Protein AF-A0A9P9YT82-F1 (afdb_monomer)

Organism: NCBI:txid103775

Foldseek 3Di:
DVVVVVVVLVVLLVVLLVVLLVLLVVLLVDDAAQVVPDDQGGPLLLLLQLLQCLQPHDLLPLQDDDPQAHCVRNRDPAFQLQSVVSPVLSVVVCVVPVLSRPGPRNRVPDDPVNSVSLLVSLSVLCVPFQLVLQLLLLVLVCVLVVPPCSSVSSNCVSNPVVVSCVCSNHNDNLSNLVRLQSNLNSCVSVVNLLSNLVSLLSSCNGGVVSVVCVVVNVVSSVVVLVPPPDPCSVPVVCVSCCSSVVVVCVRVVSNVVPPDDDPDDDDPQADQEAEPEQVQDQEDDLVPLQPRQNHAYYHHEQYAHLADHPNQLNNLNYAEYAHENYQHQELDDPCSDPQNQNHAYYAHANNARHAYQDACSQQSPQAHAEYHHEHAANHAYYDLRSFADPDDDDDDPRGHQYQEYEDEQYAYAEDDPSNDPPLVNHLYYAQANYQYELDPRHCCVLQPNLVSNCVNPVVRSPRRAHNDDPVRHRPRSPVVNCVVPDDDDPDPPVVVVVVVCVVVVVVVVVVVVVCVVVPVVDPDDDDDDDDDDDDDDDDDDDDDPDD

Secondary structure (DSSP, 8-state):
-HHHHHHHHHHHHHHHHHHHHHHHHHHHTS--TTTT-TTT--HHHHHHHHHHHHHHS-GGGTTS--SS--TTTT---S-HHHHHHHHHHHHHHHHH-GGGG-TTT-TT---HHHHHHHHHHHHHHIIIIIHHHHHHHHHHHHHHH----HHHHHHHHHT-HHHHIIIIIII--HHHHHHHHHHHHHHHHTT-HHHHHHHHHHHHHH-GGGGGGHHHHHHHHHHHHHH--STTHHHHHHHHHHHHHHHHHHHHHHHHTTS---------PPPSEEE-TTS--S---TTTTTS-TT--EEE-TTS--SS--GGGGG-TT--EEE-TT----EE-STTSS---TT--EEE--S-TT--EE-TTTTTT-TT--EEE-TT-TT--EE-TTTT-----S--S-SS----EEE-TTS------GGG-S-GGG-SEEE--SS-EE-SGGGHHIIIIIHHHHHHH-HHHHTT-BEEESGGGTT-BHHHHHHTTT------SHHHHHHHHHHHHHHHHHHHHHHHHHTT-S----------------PPPP---S--

Mean predicted aligned error: 19.34 Å

Sequence (547 aa):
MKNVDKIKMKSEILATAFLGLAVRSIISLYSYSGFDSPPMHGDYEAQRHWQEITVNLGVGEWYTNSSSNDLMYWGLDYPPLTAYHSYFLGRIGKAIDPRFVELHESRGFQSEEHKRFMRATVVAADVLIYLPAILFLVFSIDKTFQSNDCLFLFTLIATYPGQILIDNGHFQYNNISLGLAAVAVGAILRKRLYTASFFFTLALNYKQMELYHSLPFFAYLLGECVSQKSSFVNMNLTKSAIAAVTILCIVVGQVTCQSKDETTTTKPESPKILDISYMEIDDLPETVLHGPRDLETLIAAGNLFKQLPKALKYATNLTSLVLNENPIESLVGDNIFPPLTKLNHLSMTFMAMLYKIGPGALSELQSLKELILSDNKFLNEIDEEALSKNVTGGQYLDYPPLEKVYLNNCNITTLPKPLLVRWDKLKALDLRFNPWSCDTSNDYLINVLIGQVNKTTEVLAKNVQCASPDTLKGVEILRVADEHLVESSSGSLVWVGLLVVLLIAVPTLLGAYVMKRRGCFGVFRRHDSVADRALYNRTSFNEDFHI

Solvent-accessible surface area (backbone atoms only — not comparable to full-atom values): 29408 Å² total; per-residue (Å²): 107,76,66,58,56,53,50,52,52,51,54,51,51,51,49,45,51,51,51,29,51,49,54,38,55,59,44,39,73,52,76,47,35,38,66,96,38,81,91,73,42,26,50,46,46,35,57,39,46,38,10,18,46,43,59,75,46,57,73,71,43,53,76,39,75,49,101,88,33,53,54,88,69,54,40,62,85,56,36,58,54,37,49,53,48,26,22,54,51,26,52,52,40,41,72,76,42,50,63,64,39,33,81,95,68,24,75,84,67,81,50,74,65,56,51,51,52,58,44,49,54,47,53,45,42,39,64,73,38,18,55,56,17,46,50,50,22,34,51,29,48,26,70,67,69,70,63,84,44,36,66,60,54,40,43,55,63,60,58,35,62,70,62,41,44,44,29,37,26,40,42,44,74,57,50,53,26,53,14,29,36,32,40,12,53,22,24,49,61,68,73,34,58,66,59,15,53,53,29,36,52,50,12,34,32,32,34,60,76,48,54,80,53,43,62,65,53,49,53,53,55,50,50,58,58,68,66,54,86,54,101,55,56,74,62,56,54,48,51,52,50,46,50,54,48,52,48,49,45,58,58,49,39,66,54,66,71,67,90,76,85,78,95,65,100,62,78,85,76,50,52,41,62,48,78,59,51,64,65,72,44,55,74,53,63,59,68,68,34,60,69,35,70,56,24,30,33,42,36,42,27,45,25,47,27,52,58,78,52,72,18,58,63,54,35,57,53,24,29,34,42,34,42,23,41,16,52,28,40,59,43,69,57,85,70,64,45,50,73,28,57,49,22,30,36,42,35,44,27,44,16,81,45,24,29,40,38,26,57,36,28,49,32,41,33,52,40,24,25,34,43,36,42,28,48,12,63,53,27,42,46,70,37,47,40,19,37,28,64,99,70,96,77,82,97,64,79,72,48,40,66,42,31,32,42,34,47,24,36,21,42,34,35,69,67,59,69,70,43,48,91,55,67,90,56,45,59,42,56,35,56,28,60,26,50,24,42,66,49,81,89,20,44,59,45,41,75,47,46,41,61,50,33,37,71,64,35,50,76,43,33,52,74,24,32,18,50,26,50,80,91,42,47,72,38,40,38,58,56,62,43,46,61,80,73,61,85,87,83,96,70,65,67,67,58,54,56,54,52,55,52,53,68,50,50,52,57,52,52,51,49,53,51,51,48,64,74,65,56,77,90,70,88,86,83,90,87,85,83,85,82,86,74,91,77,85,83,82,84,81,91,80,79,81,88,80,135

InterPro domains:
  IPR004856 Glycosyl transferase, ALG6/ALG8 [PF03155] (23-252)
  IPR004856 Glycosyl transferase, ALG6/ALG8 [PTHR12413] (11-250)
  IPR032675 Leucine-rich repeat domain superfamily [G3DSA:3.80.10.10] (231-496)

Radius of gyration: 35.21 Å; Cα contacts (8 Å, |Δi|>4): 853; chains: 1; bounding box: 84×122×79 Å

pLDDT: mean 83.3, std 19.03, range [29.34, 98.56]

Nearest PDB structures (foldseek):
  6sni-assembly1_X  TM=8.678E-01  e=3.407E-14  Saccharomyces cerevisiae
  8glv-assembly1_Eb  TM=6.465E-01  e=1.765E-04  Chlamydomonas reinhardtii
  2z80-assembly2_B  TM=4.232E-01  e=1.457E-04  Homo sapiens
  8e06-assembly1_A  TM=3.639E-01  e=6.767E-04  Homo sapiens

Structure (mmCIF, N/CA/C/O backbone):
data_AF-A0A9P9YT82-F1
#
_entry.id   AF-A0A9P9YT82-F1
#
loop_
_atom_site.group_PDB
_atom_site.id
_atom_site.type_symbol
_atom_site.label_atom_id
_atom_site.label_alt_id
_atom_site.label_comp_id
_atom_site.label_asym_id
_atom_site.label_entity_id
_atom_site.label_seq_id
_atom_site.pdbx_PDB_ins_code
_atom_site.Cartn_x
_atom_site.Cartn_y
_atom_site.Cartn_z
_atom_site.occupancy
_atom_site.B_iso_or_equiv
_atom_site.auth_seq_id
_atom_site.auth_comp_id
_atom_site.auth_asym_id
_atom_site.auth_atom_id
_atom_site.pdbx_PDB_model_num
ATOM 1 N N . MET A 1 1 ? -45.179 28.193 23.777 1.00 49.56 1 MET A N 1
ATOM 2 C CA . MET A 1 1 ? -43.734 28.424 23.541 1.00 49.56 1 MET A CA 1
ATOM 3 C C . MET A 1 1 ? -42.945 27.119 23.408 1.00 49.56 1 MET A C 1
ATOM 5 O O . MET A 1 1 ? -42.582 26.820 22.286 1.00 49.56 1 MET A O 1
ATOM 9 N N . LYS A 1 2 ? -42.837 26.245 24.429 1.00 55.00 2 LYS A N 1
ATOM 10 C CA . LYS A 1 2 ? -42.021 24.997 24.375 1.00 55.00 2 LYS A CA 1
ATOM 11 C C . LYS A 1 2 ? -42.194 24.066 23.151 1.00 55.00 2 LYS A C 1
ATOM 13 O O . LYS A 1 2 ? -41.233 23.408 22.768 1.00 55.00 2 LYS A O 1
ATOM 18 N N . ASN A 1 3 ? -43.387 23.963 22.552 1.00 52.53 3 ASN A N 1
ATOM 19 C CA . ASN A 1 3 ? -43.591 23.145 21.343 1.00 52.53 3 ASN A CA 1
ATOM 20 C C . ASN A 1 3 ? -43.098 23.830 20.061 1.00 52.53 3 ASN A C 1
ATOM 22 O O . ASN A 1 3 ? -42.593 23.145 19.181 1.00 52.53 3 ASN A O 1
ATOM 26 N N . VAL A 1 4 ? -43.197 25.158 19.972 1.00 55.69 4 VAL A N 1
ATOM 27 C CA . VAL A 1 4 ? -42.719 25.931 18.814 1.00 55.69 4 VAL A CA 1
ATOM 28 C C . VAL A 1 4 ? -41.192 25.907 18.775 1.00 55.69 4 VAL A C 1
ATOM 30 O O . VAL A 1 4 ? -40.618 25.613 17.732 1.00 55.69 4 VAL A O 1
ATOM 33 N N . ASP A 1 5 ? -40.544 26.070 19.931 1.00 62.00 5 ASP A N 1
ATOM 34 C CA . ASP A 1 5 ? -39.081 26.023 20.049 1.00 62.00 5 ASP A CA 1
ATOM 35 C C . ASP A 1 5 ? -38.526 24.626 19.710 1.00 62.00 5 ASP A C 1
ATOM 37 O O . ASP A 1 5 ? -37.534 24.493 18.996 1.00 62.00 5 ASP A O 1
ATOM 41 N N . LYS A 1 6 ? -39.220 23.554 20.130 1.00 60.75 6 LYS A N 1
ATOM 42 C CA . LYS A 1 6 ? -38.868 22.171 19.755 1.00 60.75 6 LYS A CA 1
ATOM 43 C C . LYS A 1 6 ? -39.048 21.882 18.265 1.00 60.75 6 LYS A C 1
ATOM 45 O O . LYS A 1 6 ? -38.273 21.104 17.714 1.00 60.75 6 LYS A O 1
ATOM 50 N N . ILE A 1 7 ? -40.082 22.435 17.629 1.00 62.34 7 ILE A N 1
ATOM 51 C CA . ILE A 1 7 ? -40.312 22.268 16.186 1.00 62.34 7 ILE A CA 1
ATOM 52 C C . ILE A 1 7 ? -39.233 23.023 15.401 1.00 62.34 7 ILE A C 1
ATOM 54 O O . ILE A 1 7 ? -38.644 22.445 14.491 1.00 62.34 7 ILE A O 1
ATOM 58 N N . LYS A 1 8 ? -38.909 24.253 15.815 1.00 64.75 8 LYS A N 1
ATOM 59 C CA . LYS A 1 8 ? -37.873 25.088 15.195 1.00 64.75 8 LYS A CA 1
ATOM 60 C C . LYS A 1 8 ? -36.486 24.433 15.248 1.00 64.75 8 LYS A C 1
ATOM 62 O O . LYS A 1 8 ? -35.837 24.295 14.214 1.00 64.75 8 LYS A O 1
ATOM 67 N N . MET A 1 9 ? -36.098 23.900 16.409 1.00 73.62 9 MET A N 1
ATOM 68 C CA . MET A 1 9 ? -34.827 23.183 16.571 1.00 73.62 9 MET A CA 1
ATOM 69 C C . MET A 1 9 ? -34.737 21.934 15.674 1.00 73.62 9 MET A C 1
ATOM 71 O O . MET A 1 9 ? -33.685 21.642 15.113 1.00 73.62 9 MET A O 1
ATOM 75 N N . LYS A 1 10 ? -35.843 21.196 15.480 1.00 80.81 10 LYS A N 1
ATOM 76 C CA . LYS A 1 10 ? -35.873 20.039 14.565 1.00 80.81 10 LYS A CA 1
ATOM 77 C C . LYS A 1 10 ? -35.690 20.446 13.103 1.00 80.81 10 LYS A C 1
ATOM 79 O O . LYS A 1 10 ? -34.967 19.761 12.384 1.00 80.81 10 LYS A O 1
ATOM 84 N N . SER A 1 11 ? -36.327 21.536 12.666 1.00 85.19 11 SER A N 1
ATOM 85 C CA . SER A 1 11 ? -36.144 22.046 11.301 1.00 85.19 11 SER A CA 1
ATOM 86 C C . SER A 1 11 ? -34.724 22.554 11.055 1.00 85.19 11 SER A C 1
ATOM 88 O O . SER A 1 11 ? -34.188 22.320 9.978 1.00 85.19 11 SER A O 1
ATOM 90 N N . GLU A 1 12 ? -34.094 23.186 12.048 1.00 89.88 12 GLU A N 1
ATOM 91 C CA . GLU A 1 12 ? -32.714 23.679 11.943 1.00 89.88 12 GLU A CA 1
ATOM 92 C C . GLU A 1 12 ? -31.706 22.524 11.852 1.00 89.88 12 GLU A C 1
ATOM 94 O O . GLU A 1 12 ? -30.867 22.522 10.957 1.00 89.88 12 GLU A O 1
ATOM 99 N N . ILE A 1 13 ? -31.845 21.486 12.688 1.00 90.31 13 ILE A N 1
ATOM 100 C CA . ILE A 1 13 ? -31.003 20.276 12.611 1.00 90.31 13 ILE A CA 1
ATOM 101 C C . ILE A 1 13 ? -31.133 19.604 11.239 1.00 90.31 13 ILE A C 1
ATOM 103 O O . ILE A 1 13 ? -30.132 19.207 10.640 1.00 90.31 13 ILE A O 1
ATOM 107 N N . LEU A 1 14 ? -32.361 19.486 10.727 1.00 89.94 14 LEU A N 1
ATOM 108 C CA . LEU A 1 14 ? -32.609 18.880 9.423 1.00 89.94 14 LEU A CA 1
ATOM 109 C C . LEU A 1 14 ? -32.003 19.720 8.287 1.00 89.94 14 LEU A C 1
ATOM 111 O O . LEU A 1 14 ? -31.374 19.164 7.389 1.00 89.94 14 LEU A O 1
ATOM 115 N N . ALA A 1 15 ? -32.138 21.047 8.347 1.00 90.56 15 ALA A N 1
ATOM 116 C CA . ALA A 1 15 ? -31.528 21.957 7.381 1.00 90.56 15 ALA A CA 1
ATOM 117 C C . ALA A 1 15 ? -29.994 21.854 7.388 1.00 90.56 15 ALA A C 1
ATOM 119 O O . ALA A 1 15 ? -29.387 21.750 6.322 1.00 90.56 15 ALA A O 1
ATOM 120 N N . THR A 1 16 ? -29.369 21.799 8.569 1.00 90.56 16 THR A N 1
ATOM 121 C CA . THR A 1 16 ? -27.922 21.583 8.711 1.00 90.56 16 THR A CA 1
ATOM 122 C C . THR A 1 16 ? -27.487 20.245 8.115 1.00 90.56 16 THR A C 1
ATOM 124 O O . THR A 1 16 ? -26.494 20.193 7.388 1.00 90.56 16 THR A O 1
ATOM 127 N N . ALA A 1 17 ? -28.231 19.164 8.374 1.00 91.00 17 ALA A N 1
ATOM 128 C CA . ALA A 1 17 ? -27.929 17.856 7.798 1.00 91.00 17 ALA A CA 1
ATOM 129 C C . ALA A 1 17 ? -27.990 17.898 6.262 1.00 91.00 17 ALA A C 1
ATOM 131 O O . ALA A 1 17 ? -27.060 17.439 5.601 1.00 91.00 17 ALA A O 1
ATOM 132 N N . PHE A 1 18 ? -29.027 18.515 5.685 1.00 91.12 18 PHE A N 1
ATOM 133 C CA . PHE A 1 18 ? -29.138 18.674 4.233 1.00 91.12 18 PHE A CA 1
ATOM 134 C C . PHE A 1 18 ? -28.034 19.546 3.638 1.00 91.12 18 PHE A C 1
ATOM 136 O O . PHE A 1 18 ? -27.516 19.207 2.577 1.00 91.12 18 PHE A O 1
ATOM 143 N N . LEU A 1 19 ? -27.630 20.623 4.314 1.00 89.12 19 LEU A N 1
ATOM 144 C CA . LEU A 1 19 ? -26.499 21.442 3.880 1.00 89.12 19 LEU A CA 1
ATOM 145 C C . LEU A 1 19 ? -25.203 20.619 3.857 1.00 89.12 19 LEU A C 1
ATOM 147 O O . LEU A 1 19 ? -24.495 20.611 2.851 1.00 89.12 19 LEU A O 1
ATOM 151 N N . GLY A 1 20 ? -24.919 19.880 4.933 1.00 89.75 20 GLY A N 1
ATOM 152 C CA . GLY A 1 20 ? -23.754 18.999 5.008 1.00 89.75 20 GLY A CA 1
ATOM 153 C C . GLY A 1 20 ? -23.755 17.919 3.920 1.00 89.75 20 GLY A C 1
ATOM 154 O O . GLY A 1 20 ? -22.702 17.628 3.348 1.00 89.75 20 GLY A O 1
ATOM 155 N N . LEU A 1 21 ? -24.922 17.352 3.600 1.00 92.50 21 LEU A N 1
ATOM 156 C CA . LEU A 1 21 ? -25.083 16.365 2.526 1.00 92.50 21 LEU A CA 1
ATOM 157 C C . LEU A 1 21 ? -24.943 16.978 1.132 1.00 92.50 21 LEU A C 1
ATOM 159 O O . LEU A 1 21 ? -24.330 16.363 0.259 1.00 92.50 21 LEU A O 1
ATOM 163 N N . ALA A 1 22 ? -25.459 18.188 0.918 1.00 92.06 22 ALA A N 1
ATOM 164 C CA . ALA A 1 22 ? -25.311 18.898 -0.346 1.00 92.06 22 ALA A CA 1
ATOM 165 C C . ALA A 1 22 ? -23.831 19.170 -0.646 1.00 92.06 22 ALA A C 1
ATOM 167 O O . ALA A 1 22 ? -23.365 18.863 -1.740 1.00 92.06 22 ALA A O 1
ATOM 168 N N . VAL A 1 23 ? -23.069 19.656 0.340 1.00 93.00 23 VAL A N 1
ATOM 169 C CA . VAL A 1 23 ? -21.627 19.921 0.184 1.00 93.00 23 VAL A CA 1
ATOM 170 C C . VAL A 1 23 ? -20.853 18.638 -0.149 1.00 93.00 23 VAL A C 1
ATOM 172 O O . VAL A 1 23 ? -20.065 18.628 -1.094 1.00 93.00 23 VAL A O 1
ATOM 175 N N . ARG A 1 24 ? -21.123 17.535 0.561 1.00 95.19 24 ARG A N 1
ATOM 176 C CA . ARG A 1 24 ? -20.545 16.205 0.277 1.00 95.19 24 ARG A CA 1
ATOM 177 C C . ARG A 1 24 ? -20.852 15.715 -1.135 1.00 95.19 24 ARG A C 1
ATOM 179 O O . ARG A 1 24 ? -19.957 15.259 -1.847 1.00 95.19 24 ARG A O 1
ATOM 186 N N . SER A 1 25 ? -22.110 15.854 -1.546 1.00 93.12 25 SER A N 1
ATOM 187 C CA . SER A 1 25 ? -22.582 15.427 -2.864 1.00 93.12 25 SER A CA 1
ATOM 188 C C . SER A 1 25 ? -21.934 16.245 -3.981 1.00 93.12 25 SER A C 1
ATOM 190 O O . SER A 1 25 ? -21.521 15.671 -4.981 1.00 93.12 25 SER A O 1
ATOM 192 N N . ILE A 1 26 ? -21.782 17.564 -3.799 1.00 93.88 26 ILE A N 1
ATOM 193 C CA . ILE A 1 26 ? -21.105 18.447 -4.762 1.00 93.88 26 ILE A CA 1
ATOM 194 C C . ILE A 1 26 ? -19.631 18.060 -4.907 1.00 93.88 26 ILE A C 1
ATOM 196 O O . ILE A 1 26 ? -19.149 17.912 -6.027 1.00 93.88 26 ILE A O 1
ATOM 200 N N . ILE A 1 27 ? -18.919 17.857 -3.794 1.00 94.31 27 ILE A N 1
ATOM 201 C CA . ILE A 1 27 ? -17.498 17.471 -3.813 1.00 94.31 27 ILE A CA 1
ATOM 202 C C . ILE A 1 27 ? -17.308 16.108 -4.494 1.00 94.31 27 ILE A C 1
ATOM 204 O O . ILE A 1 27 ? -16.382 15.941 -5.287 1.00 94.31 27 ILE A O 1
ATOM 208 N N . SER A 1 28 ? -18.241 15.177 -4.285 1.00 92.12 28 SER A N 1
ATOM 209 C CA . SER A 1 28 ? -18.224 13.844 -4.900 1.00 92.12 28 SER A CA 1
ATOM 210 C C . SER A 1 28 ? -18.288 13.850 -6.435 1.00 92.12 28 SER A C 1
ATOM 212 O O . SER A 1 28 ? -17.897 12.863 -7.066 1.00 92.12 28 SER A O 1
ATOM 214 N N . LEU A 1 29 ? -18.743 14.944 -7.060 1.00 90.25 29 LEU A N 1
ATOM 215 C CA . LEU A 1 29 ? -18.786 15.077 -8.523 1.00 90.25 29 LEU A CA 1
ATOM 216 C C . LEU A 1 29 ? -17.385 15.211 -9.143 1.00 90.25 29 LEU A C 1
ATOM 218 O O . LEU A 1 29 ? -17.180 14.837 -10.302 1.00 90.25 29 LEU A O 1
ATOM 222 N N . TYR A 1 30 ? -16.408 15.702 -8.381 1.00 92.19 30 TYR A N 1
ATOM 223 C CA . TYR A 1 30 ? -15.051 15.958 -8.860 1.00 92.19 30 TYR A CA 1
ATOM 224 C C . TYR A 1 30 ? -14.181 14.688 -8.879 1.00 92.19 30 TYR A C 1
ATOM 226 O O . TYR A 1 30 ? -14.636 13.578 -8.571 1.00 92.19 30 TYR A O 1
ATOM 234 N N . SER A 1 31 ? -12.933 14.850 -9.328 1.00 92.19 31 SER A N 1
ATOM 235 C CA . SER A 1 31 ? -11.935 13.776 -9.401 1.00 92.19 31 SER A CA 1
ATOM 236 C C . SER A 1 31 ? -11.635 13.158 -8.023 1.00 92.19 31 SER A C 1
ATOM 238 O O . SER A 1 31 ? -11.993 13.719 -6.986 1.00 92.19 31 SER A O 1
ATOM 240 N N . TYR A 1 32 ? -11.007 11.986 -8.021 1.00 93.19 32 TYR A N 1
ATOM 241 C CA . TYR A 1 32 ? -10.635 11.204 -6.838 1.00 93.19 32 TYR A CA 1
ATOM 242 C C . TYR A 1 32 ? -9.141 10.860 -6.849 1.00 93.19 32 TYR A C 1
ATOM 244 O O . TYR A 1 32 ? -8.442 11.103 -7.836 1.00 93.19 32 TYR A O 1
ATOM 252 N N . SER A 1 33 ? -8.649 10.298 -5.743 1.00 93.50 33 SER A N 1
ATOM 253 C CA . SER A 1 33 ? -7.253 9.878 -5.612 1.00 93.50 33 SER A CA 1
ATOM 254 C C . SER A 1 33 ? -6.882 8.813 -6.649 1.00 93.50 33 SER A C 1
ATOM 256 O O . SER A 1 33 ? -7.502 7.751 -6.703 1.00 93.50 33 SER A O 1
ATOM 258 N N . GLY A 1 34 ? -5.880 9.111 -7.484 1.00 90.44 34 GLY A N 1
ATOM 259 C CA . GLY A 1 34 ? -5.354 8.196 -8.502 1.00 90.44 34 GLY A CA 1
ATOM 260 C C . GLY A 1 34 ? -6.190 8.046 -9.779 1.00 90.44 34 GLY A C 1
ATOM 261 O O . GLY A 1 34 ? -6.006 7.069 -10.511 1.00 90.44 34 GLY A O 1
ATOM 262 N N . PHE A 1 35 ? -7.093 8.994 -10.063 1.00 92.06 35 PHE A N 1
ATOM 263 C CA . PHE A 1 35 ? -7.794 9.058 -11.351 1.00 92.06 35 PHE A CA 1
ATOM 264 C C . PHE A 1 35 ? -6.791 9.070 -12.514 1.00 92.06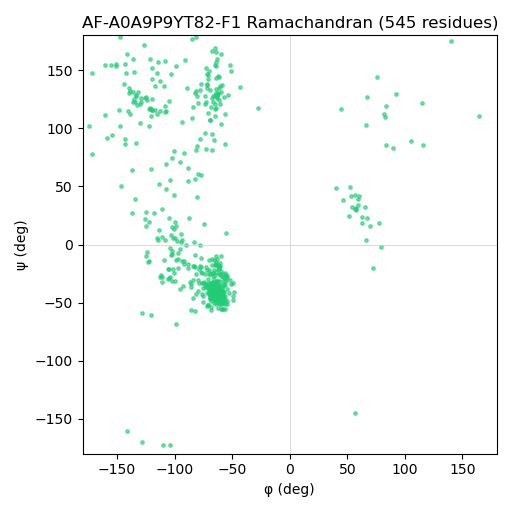 35 PHE A C 1
ATOM 266 O O . PHE A 1 35 ? -5.843 9.856 -12.498 1.00 92.06 35 PHE A O 1
ATOM 273 N N . ASP A 1 36 ? -6.993 8.180 -13.488 1.00 90.62 36 ASP A N 1
ATOM 274 C CA . ASP A 1 36 ? -6.140 8.026 -14.676 1.00 90.62 36 ASP A CA 1
ATOM 275 C C . ASP A 1 36 ? -4.622 7.992 -14.388 1.00 90.62 36 ASP A C 1
ATOM 277 O O . ASP A 1 36 ? -3.807 8.576 -15.096 1.00 90.62 36 ASP A O 1
ATOM 281 N N . SER A 1 37 ? -4.240 7.336 -13.285 1.00 87.94 37 SER A N 1
ATOM 282 C CA . SER A 1 37 ? -2.854 7.272 -12.795 1.00 87.94 37 SER A CA 1
ATOM 283 C C . SER A 1 37 ? -2.326 5.826 -12.707 1.00 87.94 37 SER A C 1
ATOM 285 O O . SER A 1 37 ? -2.065 5.335 -11.605 1.00 87.94 37 SER A O 1
ATOM 287 N N . PRO A 1 38 ? -2.185 5.100 -13.833 1.00 86.50 38 PRO A N 1
ATOM 288 C CA . PRO A 1 38 ? -1.622 3.748 -13.834 1.00 86.50 38 PRO A CA 1
ATOM 289 C C . PRO A 1 38 ? -0.149 3.735 -13.360 1.00 86.50 38 PRO A C 1
ATOM 291 O O . PRO A 1 38 ? 0.531 4.761 -13.430 1.00 86.50 38 PRO A O 1
ATOM 294 N N . PRO A 1 39 ? 0.387 2.582 -12.908 1.00 83.44 39 PRO A N 1
ATOM 295 C CA . PRO A 1 39 ? -0.256 1.262 -12.898 1.00 83.44 39 PRO A CA 1
ATOM 296 C C . PRO A 1 39 ? -1.086 0.969 -11.637 1.00 83.44 39 PRO A C 1
ATOM 298 O O . PRO A 1 39 ? -1.939 0.088 -11.666 1.00 83.44 39 PRO A O 1
ATOM 301 N N . MET A 1 40 ? -0.844 1.687 -10.537 1.00 84.06 40 MET A N 1
ATOM 302 C CA . MET A 1 40 ? -1.449 1.394 -9.230 1.00 84.06 40 MET A CA 1
ATOM 303 C C . MET A 1 40 ? -2.681 2.248 -8.926 1.00 84.06 40 MET A C 1
ATOM 305 O O . MET A 1 40 ? -3.480 1.845 -8.097 1.00 84.06 40 MET A O 1
ATOM 309 N N . HIS A 1 41 ? -2.891 3.395 -9.579 1.00 92.50 41 HIS A N 1
ATOM 310 C CA . HIS A 1 41 ? -3.937 4.350 -9.192 1.00 92.50 41 HIS A CA 1
ATOM 311 C C . HIS A 1 41 ? -3.778 4.802 -7.724 1.00 92.50 41 HIS A C 1
ATOM 313 O O . HIS A 1 41 ? -2.657 5.012 -7.263 1.00 92.50 41 HIS A O 1
ATOM 319 N N . GLY A 1 42 ? -4.877 5.038 -7.006 1.00 93.25 42 GLY A N 1
ATOM 320 C CA . GLY A 1 42 ? -4.884 5.588 -5.647 1.00 93.25 42 GLY A CA 1
ATOM 321 C C . GLY A 1 42 ? -5.955 4.934 -4.782 1.00 93.25 42 GLY A C 1
ATOM 322 O O . GLY A 1 42 ? -6.475 3.876 -5.126 1.00 93.25 42 GLY A O 1
ATOM 323 N N . ASP A 1 43 ? -6.339 5.589 -3.686 1.00 94.69 43 ASP A N 1
ATOM 324 C CA . ASP A 1 43 ? -7.258 5.018 -2.688 1.00 94.69 43 ASP A CA 1
ATOM 325 C C . ASP A 1 43 ? -8.600 4.551 -3.264 1.00 94.69 43 ASP A C 1
ATOM 327 O O . ASP A 1 43 ? -9.179 3.583 -2.775 1.00 94.69 43 ASP A O 1
ATOM 331 N N . TYR A 1 44 ? -9.098 5.209 -4.315 1.00 97.19 44 TYR A N 1
ATOM 332 C CA . TYR A 1 44 ? -10.310 4.772 -5.007 1.00 97.19 44 TYR A CA 1
ATOM 333 C C . TYR A 1 44 ? -10.175 3.336 -5.535 1.00 97.19 44 TYR A C 1
ATOM 335 O O . TYR A 1 44 ? -11.079 2.517 -5.360 1.00 97.19 44 TYR A O 1
ATOM 343 N N . GLU A 1 45 ? -9.030 3.032 -6.149 1.00 97.75 45 GLU A N 1
ATOM 344 C CA . GLU A 1 45 ? -8.726 1.706 -6.680 1.00 97.75 45 GLU A CA 1
ATOM 345 C C . GLU A 1 45 ? -8.483 0.700 -5.560 1.00 97.75 45 GLU A C 1
ATOM 347 O O . GLU A 1 45 ? -8.961 -0.424 -5.664 1.00 97.75 45 GLU A O 1
ATOM 352 N N . ALA A 1 46 ? -7.853 1.110 -4.455 1.00 97.56 46 ALA A N 1
ATOM 353 C CA . ALA A 1 46 ? -7.704 0.252 -3.282 1.00 97.56 46 ALA A CA 1
ATOM 354 C C . ALA A 1 46 ? -9.068 -0.246 -2.773 1.00 97.56 46 ALA A C 1
ATOM 356 O O . ALA A 1 46 ? -9.300 -1.447 -2.646 1.00 97.56 46 ALA A O 1
ATOM 357 N N . GLN A 1 47 ? -10.023 0.671 -2.573 1.00 98.06 47 GLN A N 1
ATOM 358 C CA . GLN A 1 47 ? -11.369 0.316 -2.111 1.00 98.06 47 GLN A CA 1
ATOM 359 C C . GLN A 1 47 ? -12.137 -0.545 -3.125 1.00 98.06 47 GLN A C 1
ATOM 361 O O . GLN A 1 47 ? -12.912 -1.415 -2.720 1.00 98.06 47 GLN A O 1
ATOM 366 N N . ARG A 1 48 ? -11.960 -0.308 -4.433 1.00 98.12 48 ARG A N 1
ATOM 367 C CA . ARG A 1 48 ? -12.549 -1.160 -5.479 1.00 98.12 48 ARG A CA 1
ATOM 368 C C . ARG A 1 48 ? -11.937 -2.559 -5.441 1.00 98.12 48 ARG A C 1
ATOM 370 O O . ARG A 1 48 ? -12.673 -3.544 -5.436 1.00 98.12 48 ARG A O 1
ATOM 377 N N . HIS A 1 49 ? -10.614 -2.655 -5.368 1.00 98.06 49 HIS A N 1
ATOM 378 C CA . HIS A 1 49 ? -9.916 -3.932 -5.333 1.00 98.06 49 HIS A CA 1
ATOM 379 C C . HIS A 1 49 ? -10.313 -4.754 -4.100 1.00 98.06 49 HIS A C 1
ATOM 381 O O . HIS A 1 49 ? -10.567 -5.950 -4.214 1.00 98.06 49 HIS A O 1
ATOM 387 N N . TRP A 1 50 ? -10.518 -4.118 -2.943 1.00 98.44 50 TRP A N 1
ATOM 388 C CA . TRP A 1 50 ? -11.044 -4.807 -1.760 1.00 98.44 50 TRP A CA 1
ATOM 389 C C . TRP A 1 50 ? -12.445 -5.391 -1.982 1.00 98.44 50 TRP A C 1
ATOM 391 O O . TRP A 1 50 ? -12.755 -6.466 -1.468 1.00 98.44 50 TRP A O 1
ATOM 401 N N . GLN A 1 51 ? -13.302 -4.717 -2.752 1.00 98.56 51 GLN A N 1
ATOM 402 C CA . GLN A 1 51 ? -14.613 -5.250 -3.140 1.00 98.56 51 GLN A CA 1
ATOM 403 C C . GLN A 1 51 ? -14.474 -6.436 -4.105 1.00 98.56 51 GLN A C 1
ATOM 405 O O . GLN A 1 51 ? -15.189 -7.422 -3.957 1.00 98.56 51 GLN A O 1
ATOM 410 N N . GLU A 1 52 ? -13.537 -6.377 -5.053 1.00 98.31 52 GLU A N 1
ATOM 411 C CA . GLU A 1 52 ? -13.210 -7.482 -5.964 1.00 98.31 52 GLU A CA 1
ATOM 412 C C . GLU A 1 52 ? -12.758 -8.736 -5.207 1.00 98.31 52 GLU A C 1
ATOM 414 O O . GLU A 1 52 ? -13.370 -9.798 -5.356 1.00 98.31 52 GLU A O 1
ATOM 419 N N . ILE A 1 53 ? -11.730 -8.627 -4.362 1.00 97.81 53 ILE A N 1
ATOM 420 C CA . ILE A 1 53 ? -11.174 -9.793 -3.659 1.00 97.81 53 ILE A CA 1
ATOM 421 C C . ILE A 1 53 ? -12.178 -10.382 -2.666 1.00 97.81 53 ILE A C 1
ATOM 423 O O . ILE A 1 53 ? -12.349 -11.598 -2.614 1.00 97.81 53 ILE A O 1
ATOM 427 N N . THR A 1 54 ? -12.912 -9.543 -1.928 1.00 97.94 54 THR A N 1
ATOM 428 C CA . THR A 1 54 ? -13.852 -10.037 -0.911 1.00 97.94 54 THR A CA 1
ATOM 429 C C . THR A 1 54 ? -15.042 -10.757 -1.534 1.00 97.94 54 THR A C 1
ATOM 431 O O . THR A 1 54 ? -15.545 -11.726 -0.966 1.00 97.94 54 THR A O 1
ATOM 434 N N . VAL A 1 55 ? -15.499 -10.316 -2.710 1.00 97.88 55 VAL A N 1
ATOM 435 C CA . VAL A 1 55 ? -16.631 -10.927 -3.421 1.00 97.88 55 VAL A CA 1
ATOM 436 C C . VAL A 1 55 ? -16.263 -12.243 -4.097 1.00 97.88 55 VAL A C 1
ATOM 438 O O . VAL A 1 55 ? -17.138 -13.107 -4.216 1.00 97.88 55 VAL A O 1
ATOM 441 N N . ASN A 1 56 ? -15.025 -12.388 -4.573 1.00 97.50 56 ASN A N 1
ATOM 442 C CA . ASN A 1 56 ? -14.633 -13.529 -5.402 1.00 97.50 56 ASN A CA 1
ATOM 443 C C . ASN A 1 56 ? -13.787 -14.584 -4.675 1.00 97.50 56 ASN A C 1
ATOM 445 O O . ASN A 1 56 ? -13.766 -15.721 -5.141 1.00 97.50 56 ASN A O 1
ATOM 449 N N . LEU A 1 57 ? -13.127 -14.250 -3.562 1.00 95.75 57 LEU A N 1
ATOM 450 C CA . LEU A 1 57 ? -12.247 -15.168 -2.829 1.00 95.75 57 LEU A CA 1
ATOM 451 C C . LEU A 1 57 ? -12.850 -15.620 -1.493 1.00 95.75 57 LEU A C 1
ATOM 453 O O . LEU A 1 57 ? -13.713 -14.944 -0.917 1.00 95.75 57 LEU A O 1
ATOM 457 N N . GLY A 1 58 ? -12.376 -16.759 -0.979 1.00 92.94 58 GLY A N 1
ATOM 458 C CA . GLY A 1 58 ? -12.756 -17.243 0.348 1.00 92.94 58 GLY A CA 1
ATOM 459 C C . GLY A 1 58 ? -12.266 -16.315 1.466 1.00 92.94 58 GLY A C 1
ATOM 460 O O . GLY A 1 58 ? -11.261 -15.628 1.319 1.00 92.94 58 GLY A O 1
ATOM 461 N N . VAL A 1 59 ? -12.943 -16.316 2.622 1.00 90.94 59 VAL A N 1
ATOM 462 C CA . VAL A 1 59 ? -12.600 -15.436 3.765 1.00 90.94 59 VAL A CA 1
ATOM 463 C C . VAL A 1 59 ? -11.150 -15.631 4.237 1.00 90.94 59 VAL A C 1
ATOM 465 O O . VAL A 1 59 ? -10.492 -14.664 4.613 1.00 90.94 59 VAL A O 1
ATOM 468 N N . GLY A 1 60 ? -10.628 -16.862 4.173 1.00 86.44 60 GLY A N 1
ATOM 469 C CA . GLY A 1 60 ? -9.228 -17.170 4.501 1.00 86.44 60 GLY A CA 1
ATOM 470 C C . GLY A 1 60 ? -8.198 -16.639 3.492 1.00 86.44 60 GLY A C 1
ATOM 471 O O . GLY A 1 60 ? -7.007 -16.592 3.798 1.00 86.44 60 GLY A O 1
ATOM 472 N N . GLU A 1 61 ? -8.642 -16.212 2.309 1.00 90.12 61 GLU A N 1
ATOM 473 C CA . GLU A 1 61 ? -7.788 -15.707 1.229 1.00 90.12 61 GLU A CA 1
ATOM 474 C C . GLU A 1 61 ? -7.720 -14.176 1.172 1.00 90.12 61 GLU A C 1
ATOM 476 O O . GLU A 1 61 ? -6.841 -13.623 0.519 1.00 90.12 61 GLU A O 1
ATOM 481 N N . TRP A 1 62 ? -8.610 -13.464 1.875 1.00 94.56 62 TRP A N 1
ATOM 482 C CA . TRP A 1 62 ? -8.710 -11.997 1.794 1.00 94.56 62 TRP A CA 1
ATOM 483 C C . TRP A 1 62 ? -7.428 -11.265 2.214 1.00 94.56 62 TRP A C 1
ATOM 485 O O . TRP A 1 62 ? -7.131 -10.195 1.688 1.00 94.56 62 TRP A O 1
ATOM 495 N N . TYR A 1 63 ? -6.672 -11.851 3.144 1.00 91.75 63 TYR A N 1
ATOM 496 C CA . TYR A 1 63 ? -5.458 -11.272 3.733 1.00 91.75 63 TYR A CA 1
ATOM 497 C C . TYR A 1 63 ? -4.186 -12.059 3.400 1.00 91.75 63 TYR A C 1
ATOM 499 O O . TYR A 1 63 ? -3.128 -11.780 3.959 1.00 91.75 63 TYR A O 1
ATOM 507 N N . THR A 1 64 ? -4.277 -13.082 2.550 1.00 87.00 64 THR A N 1
ATOM 508 C CA . THR A 1 64 ? -3.140 -13.947 2.224 1.00 87.00 64 THR A CA 1
ATOM 509 C C . THR A 1 64 ? -2.731 -13.758 0.774 1.00 87.00 64 THR A C 1
ATOM 511 O O . THR A 1 64 ? -3.568 -13.588 -0.110 1.00 87.00 64 THR A O 1
ATOM 514 N N . ASN A 1 65 ? -1.419 -13.757 0.537 1.00 88.50 65 ASN A N 1
ATOM 515 C CA . ASN A 1 65 ? -0.880 -13.637 -0.808 1.00 88.50 65 ASN A CA 1
ATOM 516 C C . ASN A 1 65 ? -1.085 -14.955 -1.563 1.00 88.50 65 ASN A C 1
ATOM 518 O O . ASN A 1 65 ? -0.695 -16.018 -1.074 1.00 88.50 65 ASN A O 1
ATOM 522 N N . SER A 1 66 ? -1.672 -14.891 -2.753 1.00 87.44 66 SER A N 1
ATOM 523 C CA . SER A 1 66 ? -1.960 -16.053 -3.595 1.00 87.44 66 SER A CA 1
ATOM 524 C C . SER A 1 66 ? -1.867 -15.690 -5.079 1.00 87.44 66 SER A C 1
ATOM 526 O O . SER A 1 66 ? -1.642 -14.539 -5.445 1.00 87.44 66 SER A O 1
ATOM 528 N N . SER A 1 67 ? -2.069 -16.663 -5.972 1.00 87.06 67 SER A N 1
ATOM 529 C CA . SER A 1 67 ? -2.168 -16.388 -7.415 1.00 87.06 67 SER A CA 1
ATOM 530 C C . SER A 1 67 ? -3.348 -15.476 -7.780 1.00 87.06 67 SER A C 1
ATOM 532 O O . SER A 1 67 ? -3.349 -14.876 -8.854 1.00 87.06 67 SER A O 1
ATOM 534 N N . SER A 1 68 ? -4.355 -15.392 -6.906 1.00 87.81 68 SER A N 1
ATOM 535 C CA . SER A 1 68 ? -5.581 -14.618 -7.117 1.00 87.81 68 SER A CA 1
ATOM 536 C C . SER A 1 68 ? -5.684 -13.368 -6.242 1.00 87.81 68 SER A C 1
ATOM 538 O O . SER A 1 68 ? -6.495 -12.496 -6.546 1.00 87.81 68 SER A O 1
ATOM 540 N N . ASN A 1 69 ? -4.839 -13.240 -5.217 1.00 91.31 69 ASN A N 1
ATOM 541 C CA . ASN A 1 69 ? -4.738 -12.064 -4.356 1.00 91.31 69 ASN A CA 1
ATOM 542 C C . ASN A 1 69 ? -3.274 -11.630 -4.229 1.00 91.31 69 ASN A C 1
ATOM 544 O O . ASN A 1 69 ? -2.498 -12.271 -3.526 1.00 91.31 69 ASN A O 1
ATOM 548 N N . ASP A 1 70 ? -2.904 -10.554 -4.918 1.00 88.44 70 ASP A N 1
ATOM 549 C CA . ASP A 1 70 ? -1.556 -9.988 -4.858 1.00 88.44 70 ASP A CA 1
ATOM 550 C C . ASP A 1 70 ? -1.530 -8.883 -3.803 1.00 88.44 70 ASP A C 1
ATOM 552 O O . ASP A 1 70 ? -2.038 -7.787 -4.044 1.00 88.44 70 ASP A O 1
ATOM 556 N N . LEU A 1 71 ? -0.927 -9.153 -2.644 1.00 89.19 71 LEU A N 1
ATOM 557 C CA . LEU A 1 71 ? -0.896 -8.180 -1.547 1.00 89.19 71 LEU A CA 1
ATOM 558 C C . LEU A 1 71 ? -0.106 -6.906 -1.893 1.00 89.19 71 LEU A C 1
ATOM 560 O O . LEU A 1 71 ? -0.295 -5.888 -1.226 1.00 89.19 71 LEU A O 1
ATOM 564 N N . MET A 1 72 ? 0.748 -6.929 -2.925 1.00 90.88 72 MET A N 1
ATOM 565 C CA . MET A 1 72 ? 1.465 -5.736 -3.392 1.00 90.88 72 MET A CA 1
ATOM 566 C C . MET A 1 72 ? 0.581 -4.813 -4.242 1.00 90.88 72 MET A C 1
ATOM 568 O O . MET A 1 72 ? 0.885 -3.626 -4.370 1.00 90.88 72 MET A O 1
ATOM 572 N N . TYR A 1 73 ? -0.533 -5.318 -4.781 1.00 89.75 73 TYR A N 1
ATOM 573 C CA . TYR A 1 73 ? -1.527 -4.528 -5.502 1.00 89.75 73 TYR A CA 1
ATOM 574 C C . TYR A 1 73 ? -2.722 -4.230 -4.590 1.00 89.75 73 TYR A C 1
ATOM 576 O O . TYR A 1 73 ? -3.747 -4.896 -4.650 1.00 89.75 73 TYR A O 1
ATOM 584 N N . TRP A 1 74 ? -2.584 -3.221 -3.726 1.00 96.31 74 TRP A N 1
ATOM 585 C CA . TRP A 1 74 ? -3.628 -2.807 -2.776 1.00 96.31 74 TRP A CA 1
ATOM 586 C C . TRP A 1 74 ? -4.195 -3.944 -1.910 1.00 96.31 74 TRP A C 1
ATOM 588 O O . TRP A 1 74 ? -5.415 -4.080 -1.773 1.00 96.31 74 TRP A O 1
ATOM 598 N N . GLY A 1 75 ? -3.317 -4.732 -1.282 1.00 93.69 75 GLY A N 1
ATOM 599 C CA . GLY A 1 75 ? -3.724 -5.731 -0.293 1.00 93.69 75 GLY A CA 1
ATOM 600 C C . GLY A 1 75 ? -4.631 -5.147 0.800 1.00 93.69 75 GLY A C 1
ATOM 601 O O . GLY A 1 75 ? -4.546 -3.966 1.145 1.00 93.69 75 GLY A O 1
ATOM 602 N N . LEU A 1 76 ? -5.533 -5.975 1.333 1.00 94.88 76 LEU A N 1
ATOM 603 C CA . LEU A 1 76 ? -6.485 -5.560 2.363 1.00 94.88 76 LEU A CA 1
ATOM 604 C C . LEU A 1 76 ? -5.743 -5.295 3.685 1.00 94.88 76 LEU A C 1
ATOM 606 O O . LEU A 1 76 ? -5.298 -6.223 4.357 1.00 94.88 76 LEU A O 1
ATOM 610 N N . ASP A 1 77 ? -5.609 -4.024 4.059 1.00 92.19 77 ASP A N 1
ATOM 611 C CA . ASP A 1 77 ? -4.802 -3.557 5.198 1.00 92.19 77 ASP A CA 1
ATOM 612 C C . ASP A 1 77 ? -5.639 -3.202 6.445 1.00 92.19 77 ASP A C 1
ATOM 614 O O . ASP A 1 77 ? -5.098 -2.928 7.522 1.00 92.19 77 ASP A O 1
ATOM 618 N N . TYR A 1 78 ? -6.968 -3.189 6.316 1.00 95.12 78 TYR A N 1
ATOM 619 C CA . TYR A 1 78 ? -7.901 -2.847 7.393 1.00 95.12 78 TYR A CA 1
ATOM 620 C C . TYR A 1 78 ? -8.489 -4.087 8.076 1.00 95.12 78 TYR A C 1
ATOM 622 O O . TYR A 1 78 ? -8.607 -5.147 7.459 1.00 95.12 78 TYR A O 1
ATOM 630 N N . PRO A 1 79 ? -8.906 -3.975 9.353 1.00 94.19 79 PRO A N 1
ATOM 631 C CA . PRO A 1 79 ? -9.462 -5.103 10.087 1.00 94.19 79 PRO A CA 1
ATOM 632 C C . PRO A 1 79 ? -10.801 -5.618 9.512 1.00 94.19 79 PRO A C 1
ATOM 634 O O . PRO A 1 79 ? -11.415 -4.973 8.653 1.00 94.19 79 PRO A O 1
ATOM 637 N N . PRO A 1 80 ? -11.282 -6.794 9.971 1.00 93.75 80 PRO A N 1
ATOM 638 C CA . PRO A 1 80 ? -12.291 -7.563 9.241 1.00 93.75 80 PRO A CA 1
ATOM 639 C C . PRO A 1 80 ? -13.627 -6.853 9.010 1.00 93.75 80 PRO A C 1
ATOM 641 O O . PRO A 1 80 ? -14.316 -7.169 8.042 1.00 93.75 80 PRO A O 1
ATOM 644 N N . LEU A 1 81 ? -14.021 -5.880 9.845 1.00 95.19 81 LEU A N 1
ATOM 645 C CA . LEU A 1 81 ? -15.277 -5.158 9.617 1.00 95.19 81 LEU A CA 1
ATOM 646 C C . LEU A 1 81 ? -15.226 -4.329 8.324 1.00 95.19 81 LEU A C 1
ATOM 648 O O . LEU A 1 81 ? -16.249 -4.221 7.647 1.00 95.19 81 LEU A O 1
ATOM 652 N N . THR A 1 82 ? -14.052 -3.810 7.943 1.00 97.88 82 THR A N 1
ATOM 653 C CA . THR A 1 82 ? -13.869 -3.203 6.616 1.00 97.88 82 THR A CA 1
ATOM 654 C C . THR A 1 82 ? -14.001 -4.250 5.519 1.00 97.88 82 THR A C 1
ATOM 656 O O . THR A 1 82 ? -14.712 -4.005 4.551 1.00 97.88 82 THR A O 1
ATOM 659 N N . ALA A 1 83 ? -13.389 -5.428 5.665 1.00 97.06 83 ALA A N 1
ATOM 660 C CA . ALA A 1 83 ? -13.485 -6.476 4.651 1.00 97.06 83 ALA A CA 1
ATOM 661 C C . ALA A 1 83 ? -14.941 -6.912 4.408 1.00 97.06 83 ALA A C 1
ATOM 663 O O . ALA A 1 83 ? -15.379 -7.003 3.264 1.00 97.06 83 ALA A O 1
ATOM 664 N N . TYR A 1 84 ? -15.737 -7.078 5.469 1.00 97.50 84 TYR A N 1
ATOM 665 C CA . TYR A 1 84 ? -17.170 -7.369 5.342 1.00 97.50 84 TYR A CA 1
ATOM 666 C C . TYR A 1 84 ? -17.980 -6.203 4.763 1.00 97.50 84 TYR A C 1
ATOM 668 O O . TYR A 1 84 ? -18.964 -6.430 4.054 1.00 97.50 84 TYR A O 1
ATOM 676 N N . HIS A 1 85 ? -17.587 -4.960 5.039 1.00 98.19 85 HIS A N 1
ATOM 677 C CA . HIS A 1 85 ? -18.196 -3.798 4.400 1.00 98.19 85 HIS A CA 1
ATOM 678 C C . HIS A 1 85 ? -17.900 -3.773 2.892 1.00 98.19 85 HIS A C 1
ATOM 680 O O . HIS A 1 85 ? -18.834 -3.646 2.098 1.00 98.19 85 HIS A O 1
ATOM 686 N N . SER A 1 86 ? -16.645 -3.993 2.492 1.00 98.50 86 SER A N 1
ATOM 687 C CA . SER A 1 86 ? -16.241 -4.148 1.091 1.00 98.50 86 SER A CA 1
ATOM 688 C C . SER A 1 86 ? -16.952 -5.325 0.426 1.00 98.50 86 SER A C 1
ATOM 690 O O . SER A 1 86 ? -17.464 -5.171 -0.676 1.00 98.50 86 SER A O 1
ATOM 692 N N . TYR A 1 87 ? -17.106 -6.458 1.115 1.00 98.44 87 TYR A N 1
ATOM 693 C CA . TYR A 1 87 ? -17.888 -7.592 0.622 1.00 98.44 87 TYR A CA 1
ATOM 694 C C . TYR A 1 87 ? -19.333 -7.189 0.318 1.00 98.44 87 TYR A C 1
ATOM 696 O O . TYR A 1 87 ? -19.850 -7.448 -0.769 1.00 98.44 87 TYR A O 1
ATOM 704 N N . PHE A 1 88 ? -19.997 -6.532 1.271 1.00 98.38 88 PHE A N 1
ATOM 705 C CA . PHE A 1 88 ? -21.382 -6.099 1.118 1.00 98.38 88 PHE A CA 1
ATOM 706 C C . PHE A 1 88 ? -21.549 -5.116 -0.048 1.00 98.38 88 PHE A C 1
ATOM 708 O O . PHE A 1 88 ? -22.424 -5.316 -0.894 1.00 98.38 88 PHE A O 1
ATOM 715 N N . LEU A 1 89 ? -20.694 -4.093 -0.132 1.00 98.56 89 LEU A N 1
ATOM 716 C CA . LEU A 1 89 ? -20.732 -3.130 -1.232 1.00 98.56 89 LEU A CA 1
ATOM 717 C C . LEU A 1 89 ? -20.390 -3.787 -2.569 1.00 98.56 89 LEU A C 1
ATOM 719 O O . LEU A 1 89 ? -21.119 -3.592 -3.536 1.00 98.56 89 LEU A O 1
ATOM 723 N N . GLY A 1 90 ? -19.367 -4.635 -2.618 1.00 98.31 90 GLY A N 1
ATOM 724 C CA . GLY A 1 90 ? -18.980 -5.363 -3.821 1.00 98.31 90 GLY A CA 1
ATOM 725 C C . GLY A 1 90 ? -20.084 -6.290 -4.329 1.00 98.31 90 GLY A C 1
ATOM 726 O O . GLY A 1 90 ? -20.292 -6.398 -5.535 1.00 98.31 90 GLY A O 1
ATOM 727 N N . ARG A 1 91 ? -20.866 -6.913 -3.436 1.00 98.44 91 ARG A N 1
ATOM 728 C CA . ARG A 1 91 ? -22.049 -7.707 -3.813 1.00 98.44 91 ARG A CA 1
ATOM 729 C C . ARG A 1 91 ? -23.139 -6.856 -4.463 1.00 98.44 91 ARG A C 1
ATOM 731 O O . ARG A 1 91 ? -23.778 -7.332 -5.400 1.00 98.44 91 ARG A O 1
ATOM 738 N N . ILE A 1 92 ? -23.345 -5.627 -3.986 1.00 98.50 92 ILE A N 1
ATOM 739 C CA . ILE A 1 92 ? -24.257 -4.664 -4.620 1.00 98.50 92 ILE A CA 1
ATOM 740 C C . ILE A 1 92 ? -23.680 -4.212 -5.967 1.00 98.50 92 ILE A C 1
ATOM 742 O O . ILE A 1 92 ? -24.396 -4.237 -6.963 1.00 98.50 92 ILE A O 1
ATOM 746 N N . GLY A 1 93 ? -22.388 -3.877 -6.019 1.00 98.06 93 GLY A N 1
ATOM 747 C CA . GLY A 1 93 ? -21.682 -3.481 -7.238 1.00 98.06 93 GLY A CA 1
ATOM 748 C C . GLY A 1 93 ? -21.782 -4.544 -8.331 1.00 98.06 93 GLY A C 1
ATOM 749 O O . GLY A 1 93 ? -22.225 -4.238 -9.431 1.00 98.06 93 GLY A O 1
ATOM 750 N N . LYS A 1 94 ? -21.516 -5.814 -7.996 1.00 97.75 94 LYS A N 1
ATOM 751 C CA . LYS A 1 94 ? -21.661 -6.969 -8.901 1.00 97.75 94 LYS A CA 1
ATOM 752 C C . LYS A 1 94 ? -23.075 -7.131 -9.458 1.00 97.75 94 LYS A C 1
ATOM 754 O O . LYS A 1 94 ? -23.236 -7.616 -10.572 1.00 97.75 94 LYS A O 1
ATOM 759 N N . ALA A 1 95 ? -24.094 -6.780 -8.671 1.00 97.94 95 ALA A N 1
ATOM 760 C CA . ALA A 1 95 ? -25.489 -6.844 -9.098 1.00 97.94 95 ALA A CA 1
ATOM 761 C C . ALA A 1 95 ? -25.882 -5.686 -10.033 1.00 97.94 95 ALA A C 1
ATOM 763 O O . ALA A 1 95 ? -26.838 -5.833 -10.789 1.00 97.94 95 ALA A O 1
ATOM 764 N N . ILE A 1 96 ? -25.164 -4.558 -9.975 1.00 97.25 96 ILE A N 1
ATOM 765 C CA . ILE A 1 96 ? -25.330 -3.416 -10.885 1.00 97.25 96 ILE A CA 1
ATOM 766 C C . ILE A 1 96 ? -24.570 -3.685 -12.188 1.00 97.25 96 ILE A C 1
ATOM 768 O O . ILE A 1 96 ? -25.174 -3.707 -13.257 1.00 97.25 96 ILE A O 1
ATOM 772 N N . ASP A 1 97 ? -23.265 -3.938 -12.087 1.00 97.81 97 ASP A N 1
ATOM 773 C CA . ASP A 1 97 ? -22.394 -4.286 -13.205 1.00 97.81 97 ASP A CA 1
ATOM 774 C C . ASP A 1 97 ? -21.279 -5.231 -12.714 1.00 97.81 97 ASP A C 1
ATOM 776 O O . ASP A 1 97 ? -20.434 -4.829 -11.904 1.00 97.81 97 ASP A O 1
ATOM 780 N N . PRO A 1 98 ? -21.233 -6.487 -13.197 1.00 97.50 98 PRO A N 1
ATOM 781 C CA . PRO A 1 98 ? -20.200 -7.446 -12.814 1.00 97.50 98 PRO A CA 1
ATOM 782 C C . PRO A 1 98 ? -18.768 -6.945 -13.035 1.00 97.50 98 PRO A C 1
ATOM 784 O O . PRO A 1 98 ? -17.884 -7.317 -12.262 1.00 97.50 98 PRO A O 1
ATOM 787 N N . ARG A 1 99 ? -18.548 -6.062 -14.022 1.00 97.81 99 ARG A N 1
ATOM 788 C CA . ARG A 1 99 ? -17.221 -5.526 -14.374 1.00 97.81 99 ARG A CA 1
ATOM 789 C C . ARG A 1 99 ? -16.588 -4.694 -13.260 1.00 97.81 99 ARG A C 1
ATOM 791 O O . ARG A 1 99 ? -15.383 -4.483 -13.278 1.00 97.81 99 ARG A O 1
ATOM 798 N N . PHE A 1 100 ? -17.366 -4.222 -12.281 1.00 98.06 100 PHE A N 1
ATOM 799 C CA . PHE A 1 100 ? -16.829 -3.443 -11.155 1.00 98.06 100 PHE A CA 1
ATOM 800 C C . PHE A 1 100 ? -15.897 -4.274 -10.264 1.00 98.06 100 PHE A C 1
ATOM 802 O O . PHE A 1 100 ? -14.973 -3.738 -9.651 1.00 98.06 100 PHE A O 1
ATOM 809 N N . VAL A 1 101 ? -16.153 -5.583 -10.193 1.00 97.94 101 VAL A N 1
ATOM 810 C CA . VAL A 1 101 ? -15.502 -6.521 -9.272 1.00 97.94 101 VAL A CA 1
ATOM 811 C C . VAL A 1 101 ? -15.129 -7.829 -9.972 1.00 97.94 101 VAL A C 1
ATOM 813 O O . VAL A 1 101 ? -15.124 -8.888 -9.351 1.00 97.94 101 VAL A O 1
ATOM 816 N N . GLU A 1 102 ? -14.887 -7.800 -11.280 1.00 97.12 102 GLU A N 1
ATOM 817 C CA . GLU A 1 102 ? -14.488 -8.986 -12.035 1.00 97.12 102 GLU A CA 1
ATOM 818 C C . GLU A 1 102 ? -13.038 -9.358 -11.715 1.00 97.12 102 GLU A C 1
ATOM 820 O O . GLU A 1 102 ? -12.128 -8.547 -11.895 1.00 97.12 102 GLU A O 1
ATOM 825 N N . LEU A 1 103 ? -12.830 -10.573 -11.205 1.00 95.69 103 LEU A N 1
ATOM 826 C CA . LEU A 1 103 ? -11.517 -11.015 -10.749 1.00 95.69 103 LEU A CA 1
ATOM 827 C C . LEU A 1 103 ? -10.527 -11.025 -11.923 1.00 95.69 103 LEU A C 1
ATOM 829 O O . LEU A 1 103 ? -10.836 -11.587 -12.970 1.00 95.69 103 LEU A O 1
ATOM 833 N N . HIS A 1 104 ? -9.350 -10.426 -11.732 1.00 91.56 104 HIS A N 1
ATOM 834 C CA . HIS A 1 104 ? -8.263 -10.296 -12.723 1.00 91.56 104 HIS A CA 1
ATOM 835 C C . HIS A 1 104 ? -8.490 -9.302 -13.874 1.00 91.56 104 HIS A C 1
ATOM 837 O O . HIS A 1 104 ? -7.506 -8.829 -14.438 1.00 91.56 104 HIS A O 1
ATOM 843 N N . GLU A 1 105 ? -9.732 -8.930 -14.180 1.00 95.00 105 GLU A N 1
ATOM 844 C CA . GLU A 1 105 ? -10.057 -8.006 -15.281 1.00 95.00 105 GLU A CA 1
ATOM 845 C C . GLU A 1 105 ? -10.368 -6.585 -14.789 1.00 95.00 105 GLU A C 1
ATOM 847 O O . GLU A 1 105 ? -10.092 -5.602 -15.472 1.00 95.00 105 GLU A O 1
ATOM 852 N N . SER A 1 106 ? -10.926 -6.446 -13.582 1.00 95.94 106 SER A N 1
ATOM 853 C CA . SER A 1 106 ? -11.399 -5.152 -13.069 1.00 95.94 106 SER A CA 1
ATOM 854 C C . SER A 1 106 ? -10.310 -4.269 -12.442 1.00 95.94 106 SER A C 1
ATOM 856 O O . SER A 1 106 ? -10.615 -3.173 -11.970 1.00 95.94 106 SER A O 1
ATOM 858 N N . ARG A 1 107 ? -9.040 -4.698 -12.451 1.00 94.81 107 ARG A N 1
ATOM 859 C CA . ARG A 1 107 ? -7.902 -3.899 -11.960 1.00 94.81 107 ARG A CA 1
ATOM 860 C C . ARG A 1 107 ? -7.747 -2.611 -12.7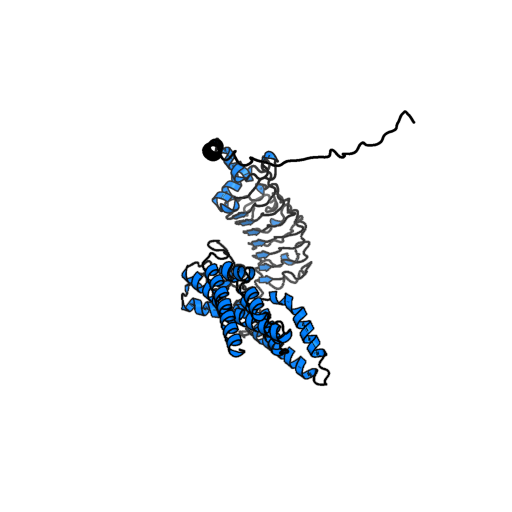70 1.00 94.81 107 ARG A C 1
ATOM 862 O O . ARG A 1 107 ? -7.620 -2.644 -13.991 1.00 94.81 107 ARG A O 1
ATOM 869 N N . GLY A 1 108 ? -7.759 -1.473 -12.083 1.00 93.06 108 GLY A N 1
ATOM 870 C CA . GLY A 1 108 ? -7.726 -0.144 -12.696 1.00 93.06 108 GLY A CA 1
ATOM 871 C C . GLY A 1 108 ? -9.012 0.242 -13.438 1.00 93.06 108 GLY A C 1
ATOM 872 O O . GLY A 1 108 ? -8.994 1.178 -14.243 1.00 93.06 108 GLY A O 1
ATOM 873 N N . PHE A 1 109 ? -10.131 -0.459 -13.207 1.00 95.31 109 PHE A N 1
ATOM 874 C CA . PHE A 1 109 ? -11.385 -0.208 -13.917 1.00 95.31 109 PHE A CA 1
ATOM 875 C C . PHE A 1 109 ? -11.963 1.179 -13.611 1.00 95.31 109 PHE A C 1
ATOM 877 O O . PHE A 1 109 ? -12.336 1.510 -12.480 1.00 95.31 109 PHE A O 1
ATOM 884 N N . GLN A 1 110 ? -12.135 1.976 -14.666 1.00 92.88 110 GLN A N 1
ATOM 885 C CA . GLN A 1 110 ? -12.687 3.323 -14.588 1.00 92.88 110 GLN A CA 1
ATOM 886 C C . GLN A 1 110 ? -13.901 3.465 -15.507 1.00 92.88 110 GLN A C 1
ATOM 888 O O . GLN A 1 110 ? -13.834 3.252 -16.715 1.00 92.88 110 GLN A O 1
ATOM 893 N N . SER A 1 111 ? -15.029 3.870 -14.925 1.00 95.50 111 SER A N 1
ATOM 894 C CA . SER A 1 111 ? -16.214 4.300 -15.664 1.00 95.50 111 SER A CA 1
ATOM 895 C C . SER A 1 111 ? -17.007 5.319 -14.850 1.00 95.50 111 SER A C 1
ATOM 897 O O . SER A 1 111 ? -16.951 5.340 -13.618 1.00 95.50 111 SER A O 1
ATOM 899 N N . GLU A 1 112 ? -17.782 6.160 -15.536 1.00 95.25 112 GLU A N 1
ATOM 900 C CA . GLU A 1 112 ? -18.651 7.138 -14.873 1.00 95.25 112 GLU A CA 1
ATOM 901 C C . GLU A 1 112 ? -19.731 6.470 -14.011 1.00 95.25 112 GLU A C 1
ATOM 903 O O . GLU A 1 112 ? -20.117 7.004 -12.973 1.00 95.25 112 GLU A O 1
ATOM 908 N N . GLU A 1 113 ? -20.212 5.292 -14.410 1.00 96.50 113 GLU A N 1
ATOM 909 C CA . GLU A 1 113 ? -21.194 4.530 -13.639 1.00 96.50 113 GLU A CA 1
ATOM 910 C C . GLU A 1 113 ? -20.586 3.984 -12.344 1.00 96.50 113 GLU A C 1
ATOM 912 O O . GLU A 1 113 ? -21.148 4.189 -11.265 1.00 96.50 113 GLU A O 1
ATOM 917 N N . HIS A 1 114 ? -19.390 3.396 -12.433 1.00 97.06 114 HIS A N 1
ATOM 918 C CA . HIS A 1 114 ? -18.653 2.917 -11.268 1.00 97.06 114 HIS A CA 1
ATOM 919 C C . HIS A 1 114 ? -18.330 4.055 -10.297 1.00 97.06 114 HIS A C 1
ATOM 921 O O . HIS A 1 114 ? -18.579 3.927 -9.098 1.00 97.06 114 HIS A O 1
ATOM 927 N N . LYS A 1 115 ? -17.884 5.211 -10.814 1.00 96.81 115 LYS A N 1
ATOM 928 C CA . LYS A 1 115 ? -17.655 6.420 -10.009 1.00 96.81 115 LYS A CA 1
ATOM 929 C C . LYS A 1 115 ? -18.915 6.837 -9.257 1.00 96.81 115 LYS A C 1
ATOM 931 O O . LYS A 1 115 ? -18.843 7.112 -8.062 1.00 96.81 115 LYS A O 1
ATOM 936 N N . ARG A 1 116 ? -20.076 6.883 -9.920 1.00 96.12 116 ARG A N 1
ATOM 937 C CA . ARG A 1 116 ? -21.347 7.241 -9.261 1.00 96.12 116 ARG A CA 1
ATOM 938 C C . ARG A 1 116 ? -21.724 6.244 -8.172 1.00 96.12 116 ARG A C 1
ATOM 940 O O . ARG A 1 116 ? -22.121 6.682 -7.095 1.00 96.12 116 ARG A O 1
ATOM 947 N N . PHE A 1 117 ? -21.581 4.946 -8.437 1.00 97.69 117 PHE A N 1
ATOM 948 C CA . PHE A 1 117 ? -21.832 3.893 -7.454 1.00 97.69 117 PHE A CA 1
ATOM 949 C C . PHE A 1 117 ? -20.951 4.080 -6.213 1.00 97.69 117 PHE A C 1
ATOM 951 O O . PHE A 1 117 ? -21.465 4.271 -5.113 1.00 97.69 117 PHE A O 1
ATOM 958 N N . MET A 1 118 ? -19.638 4.146 -6.411 1.00 98.12 118 MET A N 1
ATOM 959 C CA . MET A 1 118 ? -18.648 4.310 -5.349 1.00 98.12 118 MET A CA 1
ATOM 960 C C . MET A 1 118 ? -18.842 5.612 -4.556 1.00 98.12 118 MET A C 1
ATOM 962 O O . MET A 1 118 ? -18.724 5.644 -3.334 1.00 98.12 118 MET A O 1
ATOM 966 N N . ARG A 1 119 ? -19.183 6.726 -5.211 1.00 96.94 119 ARG A N 1
ATOM 967 C CA . ARG A 1 119 ? -19.489 7.981 -4.501 1.00 96.94 119 ARG A CA 1
ATOM 968 C C . ARG A 1 119 ? -20.782 7.881 -3.689 1.00 96.94 119 ARG A C 1
ATOM 970 O O . ARG A 1 119 ? -20.847 8.396 -2.573 1.00 96.94 119 ARG A O 1
ATOM 977 N N . ALA A 1 120 ? -21.800 7.207 -4.221 1.00 96.94 120 ALA A N 1
ATOM 978 C CA . ALA A 1 120 ? -23.065 7.014 -3.522 1.00 96.94 120 ALA A CA 1
ATOM 979 C C . ALA A 1 120 ? -22.904 6.157 -2.259 1.00 96.94 120 ALA A C 1
ATOM 981 O O . ALA A 1 120 ? -23.579 6.432 -1.268 1.00 96.94 120 ALA A O 1
ATOM 982 N N . THR A 1 121 ? -22.001 5.172 -2.247 1.00 98.06 121 THR A N 1
ATOM 983 C CA . THR A 1 121 ? -21.747 4.342 -1.057 1.00 98.06 121 THR A CA 1
ATOM 984 C C . THR A 1 121 ? -21.090 5.135 0.076 1.00 98.06 121 THR A C 1
ATOM 986 O O . THR A 1 121 ? -21.485 4.968 1.230 1.00 98.06 121 THR A O 1
ATOM 989 N N . VAL A 1 122 ? -20.168 6.058 -0.226 1.00 97.62 122 VAL A N 1
ATOM 990 C CA . VAL A 1 122 ? -19.577 6.968 0.780 1.00 97.62 122 VAL A CA 1
ATOM 991 C C . VAL A 1 122 ? -20.636 7.916 1.353 1.00 97.62 122 VAL A C 1
ATOM 993 O O . VAL A 1 122 ? -20.778 8.033 2.570 1.00 97.62 122 VAL A O 1
ATOM 996 N N . VAL A 1 123 ? -21.457 8.536 0.497 1.00 96.06 123 VAL A N 1
ATOM 997 C CA . VAL A 1 123 ? -22.554 9.407 0.958 1.00 96.06 123 VAL A CA 1
ATOM 998 C C . VAL A 1 123 ? -23.586 8.617 1.774 1.00 96.06 123 VAL A C 1
ATOM 1000 O O . VAL A 1 123 ? -24.082 9.110 2.787 1.00 96.06 123 VAL A O 1
ATOM 1003 N N . ALA A 1 124 ? -23.895 7.378 1.383 1.00 96.56 124 ALA A N 1
ATOM 1004 C CA . ALA A 1 124 ? -24.787 6.508 2.144 1.00 96.56 124 ALA A CA 1
ATOM 1005 C C . ALA A 1 124 ? -24.218 6.190 3.534 1.00 96.56 124 ALA A C 1
ATOM 1007 O O . ALA A 1 124 ? -24.960 6.255 4.514 1.00 96.56 124 ALA A O 1
ATOM 1008 N N . ALA A 1 125 ? -22.916 5.917 3.651 1.00 96.56 125 ALA A N 1
ATOM 1009 C CA . ALA A 1 125 ? -22.259 5.736 4.944 1.00 96.56 125 ALA A CA 1
ATOM 1010 C C . ALA A 1 125 ? -22.387 6.986 5.838 1.00 96.56 125 ALA A C 1
ATOM 1012 O O . ALA A 1 125 ? -22.682 6.870 7.034 1.00 96.56 125 ALA A O 1
ATOM 1013 N N . ASP A 1 126 ? -22.265 8.180 5.255 1.00 95.44 126 ASP A N 1
ATOM 1014 C CA . ASP A 1 126 ? -22.430 9.443 5.979 1.00 95.44 126 ASP A CA 1
ATOM 1015 C C . ASP A 1 126 ? -23.861 9.629 6.506 1.00 95.44 126 ASP A C 1
ATOM 1017 O O . ASP A 1 126 ? -24.059 10.019 7.662 1.00 95.44 126 ASP A O 1
ATOM 1021 N N . VAL A 1 127 ? -24.863 9.315 5.680 1.00 95.75 127 VAL A N 1
ATOM 1022 C CA . VAL A 1 127 ? -26.290 9.405 6.036 1.00 95.75 127 VAL A CA 1
ATOM 1023 C C . VAL A 1 127 ? -26.679 8.373 7.093 1.00 95.75 127 VAL A C 1
ATOM 1025 O O . VAL A 1 127 ? -27.421 8.694 8.022 1.00 95.75 127 VAL A O 1
ATOM 1028 N N . LEU A 1 128 ? -26.221 7.130 6.938 1.00 96.38 128 LEU A N 1
ATOM 1029 C CA . LEU A 1 128 ? -26.682 5.998 7.742 1.00 96.38 128 LEU A CA 1
ATOM 1030 C C . LEU A 1 128 ? -25.947 5.882 9.079 1.00 96.38 128 LEU A C 1
ATOM 1032 O O . LEU A 1 128 ? -26.534 5.401 10.048 1.00 96.38 128 LEU A O 1
ATOM 1036 N N . ILE A 1 129 ? -24.683 6.310 9.140 1.00 97.12 129 ILE A N 1
ATOM 1037 C CA . ILE A 1 129 ? -23.819 6.082 10.304 1.00 97.12 129 ILE A CA 1
ATOM 1038 C C . ILE A 1 129 ? -23.337 7.407 10.887 1.00 97.12 129 ILE A C 1
ATOM 1040 O O . ILE A 1 129 ? -23.650 7.719 12.037 1.00 97.12 129 ILE A O 1
ATOM 1044 N N . TYR A 1 130 ? -22.606 8.206 10.111 1.00 97.69 130 TYR A N 1
ATOM 1045 C CA . TYR A 1 130 ? -21.859 9.339 10.659 1.00 97.69 130 TYR A CA 1
ATOM 1046 C C . TYR A 1 130 ? -22.748 10.474 11.172 1.00 97.69 130 TYR A C 1
ATOM 1048 O O . TYR A 1 130 ? -22.667 10.831 12.346 1.00 97.69 130 TYR A O 1
ATOM 1056 N N . LEU A 1 131 ? -23.633 11.033 10.342 1.00 96.06 131 LEU A N 1
ATOM 1057 C CA . LEU A 1 131 ? -24.472 12.164 10.755 1.00 96.06 131 LEU A CA 1
ATOM 1058 C C . LEU A 1 131 ? -25.402 11.815 11.935 1.00 96.06 131 LEU A C 1
ATOM 1060 O O . LEU A 1 131 ? -25.468 12.610 12.879 1.00 96.06 131 LEU A O 1
ATOM 1064 N N . PRO A 1 132 ? -26.066 10.639 11.971 1.00 97.06 132 PRO A N 1
ATOM 1065 C CA . PRO A 1 132 ? -26.813 10.209 13.151 1.00 97.06 132 PRO A CA 1
ATOM 1066 C C . PRO A 1 132 ? -25.934 10.047 14.398 1.00 97.06 132 PRO A C 1
ATOM 1068 O O . PRO A 1 132 ? -26.348 10.445 15.490 1.00 97.06 132 PRO A O 1
ATOM 1071 N N . ALA A 1 133 ? -24.721 9.500 14.253 1.00 98.12 133 ALA A N 1
ATOM 1072 C CA . ALA A 1 133 ? -23.780 9.330 15.358 1.00 98.12 133 ALA A CA 1
ATOM 1073 C C . ALA A 1 133 ? -23.321 10.669 15.945 1.00 98.12 133 ALA A C 1
ATOM 1075 O O . ALA A 1 133 ? -23.345 10.845 17.166 1.00 98.12 133 ALA A O 1
ATOM 1076 N N . ILE A 1 134 ? -22.970 11.634 15.090 1.00 97.50 134 ILE A N 1
ATOM 1077 C CA . ILE A 1 134 ? -22.600 12.983 15.524 1.00 97.50 134 ILE A CA 1
ATOM 1078 C C . ILE A 1 134 ? -23.783 13.664 16.210 1.00 97.50 134 ILE A C 1
ATOM 1080 O O . ILE A 1 134 ? -23.603 14.235 17.284 1.00 97.50 134 ILE A O 1
ATOM 1084 N N . LEU A 1 135 ? -25.000 13.552 15.664 1.00 96.00 135 LEU A N 1
ATOM 1085 C CA . LEU A 1 135 ? -26.196 14.111 16.298 1.00 96.00 135 LEU A CA 1
ATOM 1086 C C . LEU A 1 135 ? -26.446 13.504 17.692 1.00 96.00 135 LEU A C 1
ATOM 1088 O O . LEU A 1 135 ? -26.781 14.216 18.641 1.00 96.00 135 LEU A O 1
ATOM 1092 N N . PHE A 1 136 ? -26.251 12.191 17.839 1.00 97.19 136 PHE A N 1
ATOM 1093 C CA . PHE A 1 136 ? -26.344 11.514 19.132 1.00 97.19 136 PHE A CA 1
ATOM 1094 C C . PHE A 1 136 ? -25.260 11.979 20.118 1.00 97.19 136 PHE A C 1
ATOM 1096 O O . PHE A 1 136 ? -25.558 12.191 21.301 1.00 97.19 136 PHE A O 1
ATOM 1103 N N . LEU A 1 137 ? -24.024 12.162 19.646 1.00 97.50 137 LEU A N 1
ATOM 1104 C CA . LEU A 1 137 ? -22.910 12.656 20.450 1.00 97.50 137 LEU A CA 1
ATOM 1105 C C . LEU A 1 137 ? -23.190 14.068 20.972 1.00 97.50 137 LEU A C 1
ATOM 1107 O O . LEU A 1 137 ? -23.163 14.276 22.184 1.00 97.50 137 LEU A O 1
ATOM 1111 N N . VAL A 1 138 ? -23.515 15.018 20.093 1.00 96.00 138 VAL A N 1
ATOM 1112 C CA . VAL A 1 138 ? -23.753 16.415 20.497 1.00 96.00 138 VAL A CA 1
ATOM 1113 C C . VAL A 1 138 ? -24.965 16.540 21.415 1.00 96.00 138 VAL A C 1
ATOM 1115 O O . VAL A 1 138 ? -24.905 17.270 22.398 1.00 96.00 138 VAL A O 1
ATOM 1118 N N . PHE A 1 139 ? -26.026 15.753 21.193 1.00 94.88 139 PHE A N 1
ATOM 1119 C CA . PHE A 1 139 ? -27.157 15.692 22.122 1.00 94.88 139 PHE A CA 1
ATOM 1120 C C . PHE A 1 139 ? -26.746 15.150 23.499 1.00 94.88 139 PHE A C 1
ATOM 1122 O O . PHE A 1 139 ? -27.251 15.592 24.534 1.00 94.88 139 PHE A O 1
ATOM 1129 N N . SER A 1 140 ? -25.833 14.178 23.525 1.00 95.19 140 SER A N 1
ATOM 1130 C CA . SER A 1 140 ? -25.300 13.624 24.770 1.00 95.19 140 SER A CA 1
ATOM 1131 C C . SER A 1 140 ? -24.415 14.631 25.506 1.00 95.19 140 SER A C 1
ATOM 1133 O O . SER A 1 140 ? -24.546 14.738 26.723 1.00 95.19 140 SER A O 1
ATOM 1135 N N . ILE A 1 141 ? -23.590 15.401 24.789 1.00 94.44 141 ILE A N 1
ATOM 1136 C CA . ILE A 1 141 ? -22.795 16.516 25.333 1.00 94.44 141 ILE A CA 1
ATOM 1137 C C . ILE A 1 141 ? -23.726 17.563 25.944 1.00 94.44 141 ILE A C 1
ATOM 1139 O O . ILE A 1 141 ? -23.631 17.833 27.140 1.00 94.44 141 ILE A O 1
ATOM 1143 N N . ASP A 1 142 ? -24.690 18.065 25.171 1.00 92.19 142 ASP A N 1
ATOM 1144 C CA . ASP A 1 142 ? -25.622 19.102 25.622 1.00 92.19 142 ASP A CA 1
ATOM 1145 C C . ASP A 1 142 ? -26.398 18.688 26.866 1.00 92.19 142 ASP A C 1
ATOM 1147 O O . ASP A 1 142 ? -26.577 19.472 27.796 1.00 92.19 142 ASP A O 1
ATOM 1151 N N . LYS A 1 143 ? -26.838 17.429 26.922 1.00 91.62 143 LYS A N 1
ATOM 1152 C CA . LYS A 1 143 ? -27.562 16.915 28.083 1.00 91.62 143 LYS A CA 1
ATOM 1153 C C . LYS A 1 143 ? -26.670 16.745 29.314 1.00 91.62 143 LYS A C 1
ATOM 1155 O O . LYS A 1 143 ? -27.170 16.878 30.431 1.00 91.62 143 LYS A O 1
ATOM 1160 N N . THR A 1 144 ? -25.400 16.404 29.127 1.00 93.56 144 THR A N 1
ATOM 1161 C CA . THR A 1 144 ? -24.452 16.183 30.226 1.00 93.56 144 THR A CA 1
ATOM 1162 C C . THR A 1 144 ? -23.917 17.499 30.787 1.00 93.56 144 THR A C 1
ATOM 1164 O O . THR A 1 144 ? -23.825 17.630 32.005 1.00 93.56 144 THR A O 1
ATOM 1167 N N . PHE A 1 145 ? -23.628 18.478 29.928 1.00 93.44 145 PHE A N 1
ATOM 1168 C CA . PHE A 1 145 ? -23.032 19.762 30.317 1.00 93.44 145 PHE A CA 1
ATOM 1169 C C . PHE A 1 145 ? -24.025 20.930 30.378 1.00 93.44 145 PHE A C 1
ATOM 1171 O O . PHE A 1 145 ? -23.658 22.003 30.839 1.00 93.44 145 PHE A O 1
ATOM 1178 N N . GLN A 1 146 ? -25.282 20.726 29.968 1.00 91.12 146 GLN A N 1
ATOM 1179 C CA . GLN A 1 146 ? -26.338 21.750 29.959 1.00 91.12 146 GLN A CA 1
ATOM 1180 C C . GLN A 1 146 ? -25.993 22.980 29.089 1.00 91.12 146 GLN A C 1
ATOM 1182 O O . GLN A 1 146 ? -26.389 24.097 29.411 1.00 91.12 146 GLN A O 1
ATOM 1187 N N . SER A 1 147 ? -25.270 22.766 27.982 1.00 80.44 147 SER A N 1
ATOM 1188 C CA . SER A 1 147 ? -24.665 23.809 27.134 1.00 80.44 147 SER A CA 1
ATOM 1189 C C . SER A 1 147 ? -25.596 24.466 26.099 1.00 80.44 147 SER A C 1
ATOM 1191 O O . SER A 1 147 ? -25.314 25.575 25.676 1.00 80.44 147 SER A O 1
ATOM 1193 N N . ASN A 1 148 ? -26.735 23.859 25.727 1.00 84.75 148 ASN A N 1
ATOM 1194 C CA . ASN A 1 148 ? -27.633 24.336 24.647 1.00 84.75 148 ASN A CA 1
ATOM 1195 C C . ASN A 1 148 ? -26.922 24.629 23.298 1.00 84.75 148 ASN A C 1
ATOM 1197 O O . ASN A 1 148 ? -27.445 25.379 22.470 1.00 84.75 148 ASN A O 1
ATOM 1201 N N . ASP A 1 149 ? -25.772 24.002 23.048 1.00 87.94 149 ASP A N 1
ATOM 1202 C CA . ASP A 1 149 ? -24.907 24.222 21.886 1.00 87.94 149 ASP A CA 1
ATOM 1203 C C . ASP A 1 149 ? -25.100 23.151 20.796 1.00 87.94 149 ASP A C 1
ATOM 1205 O O . ASP A 1 149 ? -24.386 23.144 19.791 1.00 87.94 149 ASP A O 1
ATOM 1209 N N . CYS A 1 150 ? -26.072 22.242 20.949 1.00 90.00 150 CYS A N 1
ATOM 1210 C CA . CYS A 1 150 ? -26.295 21.094 20.062 1.00 90.00 150 CYS A CA 1
ATOM 1211 C C . CYS A 1 150 ? -26.330 21.479 18.578 1.00 90.00 150 CYS A C 1
ATOM 1213 O O . CYS A 1 150 ? -25.643 20.855 17.771 1.00 90.00 150 CYS A O 1
ATOM 1215 N N . LEU A 1 151 ? -27.084 22.521 18.207 1.00 90.56 151 LEU A N 1
ATOM 1216 C CA . LEU A 1 151 ? -27.180 22.956 16.810 1.00 90.56 151 LEU A CA 1
ATOM 1217 C C . LEU A 1 151 ? -25.845 23.503 16.286 1.00 90.56 151 LEU A C 1
ATOM 1219 O O . LEU A 1 151 ? -25.464 23.208 15.152 1.00 90.56 151 LEU A O 1
ATOM 1223 N N . PHE A 1 152 ? -25.134 24.280 17.104 1.00 92.19 152 PHE A N 1
ATOM 1224 C CA . PHE A 1 152 ? -23.840 24.852 16.742 1.00 92.19 152 PHE A CA 1
ATOM 1225 C C . PHE A 1 152 ? -22.789 23.752 16.550 1.00 92.19 152 PHE A C 1
ATOM 1227 O O . PHE A 1 152 ? -22.167 23.681 15.491 1.00 92.19 152 PHE A O 1
ATOM 1234 N N . LEU A 1 153 ? -22.658 22.844 17.521 1.00 92.94 153 LEU A N 1
ATOM 1235 C CA . LEU A 1 153 ? -21.723 21.718 17.461 1.00 92.94 153 LEU A CA 1
ATOM 1236 C C . LEU A 1 153 ? -22.057 20.760 16.315 1.00 92.94 153 LEU A C 1
ATOM 1238 O O . LEU A 1 153 ? -21.156 20.329 15.595 1.00 92.94 153 LEU A O 1
ATOM 1242 N N . PHE A 1 154 ? -23.344 20.456 16.107 1.00 94.94 154 PHE A N 1
ATOM 1243 C CA . PHE A 1 154 ? -23.773 19.624 14.984 1.00 94.94 154 PHE A CA 1
ATOM 1244 C C . PHE A 1 154 ? -23.391 20.264 13.654 1.00 94.94 154 PHE A C 1
ATOM 1246 O O . PHE A 1 154 ? -22.842 19.587 12.794 1.00 94.94 154 PHE A O 1
ATOM 1253 N N . THR A 1 155 ? -23.631 21.569 13.503 1.00 92.75 155 THR A N 1
ATOM 1254 C CA . THR A 1 155 ? -23.276 22.305 12.285 1.00 92.75 155 THR A CA 1
ATOM 1255 C C . THR A 1 155 ? -21.774 22.283 12.056 1.00 92.75 155 THR A C 1
ATOM 1257 O O . THR A 1 155 ? -21.345 21.862 10.987 1.00 92.75 155 THR A O 1
ATOM 1260 N N . LEU A 1 156 ? -20.979 22.632 13.069 1.00 93.19 156 LEU A N 1
ATOM 1261 C CA . LEU A 1 156 ? -19.520 22.660 12.979 1.00 93.19 156 LEU A CA 1
ATOM 1262 C C . LEU A 1 156 ? -18.939 21.319 12.510 1.00 93.19 156 LEU A C 1
ATOM 1264 O O . LEU A 1 156 ? -18.113 21.293 11.599 1.00 93.19 156 LEU A O 1
ATOM 1268 N N . ILE A 1 157 ? -19.379 20.212 13.115 1.00 92.75 157 ILE A N 1
ATOM 1269 C CA . ILE A 1 157 ? -18.860 18.876 12.800 1.00 92.75 157 ILE A CA 1
ATOM 1270 C C . ILE A 1 157 ? -19.418 18.384 11.458 1.00 92.75 157 ILE A C 1
ATOM 1272 O O . ILE A 1 157 ? -18.665 17.894 10.615 1.00 92.75 157 ILE A O 1
ATOM 1276 N N . ALA A 1 158 ? -20.722 18.551 11.210 1.00 90.88 158 ALA A N 1
ATOM 1277 C CA . ALA A 1 158 ? -21.349 18.103 9.970 1.00 90.88 158 ALA A CA 1
ATOM 1278 C C . ALA A 1 158 ? -20.780 18.826 8.742 1.00 90.88 158 ALA A C 1
ATOM 1280 O O . ALA A 1 158 ? -20.696 18.210 7.681 1.00 90.88 158 ALA A O 1
ATOM 1281 N N . THR A 1 159 ? -20.360 20.088 8.860 1.00 90.88 159 THR A N 1
ATOM 1282 C CA . THR A 1 159 ? -19.789 20.868 7.748 1.00 90.88 159 THR A CA 1
ATOM 1283 C C . THR A 1 159 ? -18.265 20.977 7.792 1.00 90.88 159 THR A C 1
ATOM 1285 O O . THR A 1 159 ? -17.706 21.830 7.105 1.00 90.88 159 THR A O 1
ATOM 1288 N N . TYR A 1 160 ? -17.576 20.160 8.593 1.00 93.88 160 TYR A N 1
ATOM 1289 C CA . TYR A 1 160 ? -16.124 20.254 8.726 1.00 93.88 160 TYR A CA 1
ATOM 1290 C C . TYR A 1 160 ? -15.416 19.908 7.396 1.00 93.88 160 TYR A C 1
ATOM 1292 O O . TYR A 1 160 ? -15.515 18.770 6.925 1.00 93.88 160 TYR A O 1
ATOM 1300 N N . PRO A 1 161 ? -14.687 20.856 6.774 1.00 92.94 161 PRO A N 1
ATOM 1301 C CA . PRO A 1 161 ? -14.194 20.697 5.406 1.00 92.94 161 PRO A CA 1
ATOM 1302 C C . PRO A 1 161 ? -13.120 19.617 5.276 1.00 92.94 161 PRO A C 1
ATOM 1304 O O . PRO A 1 161 ? -13.103 18.913 4.272 1.00 92.94 161 PRO A O 1
ATOM 1307 N N . GLY A 1 162 ? -12.259 19.446 6.288 1.00 92.62 162 GLY A N 1
ATOM 1308 C CA . GLY A 1 162 ? -11.189 18.446 6.254 1.00 92.62 162 GLY A CA 1
ATOM 1309 C C . GLY A 1 162 ? -11.739 17.031 6.076 1.00 92.62 162 GLY A C 1
ATOM 1310 O O . GLY A 1 162 ? -11.335 16.321 5.163 1.00 92.62 162 GLY A O 1
ATOM 1311 N N . GLN A 1 163 ? -12.740 16.661 6.877 1.00 92.62 163 GLN A N 1
ATOM 1312 C CA . GLN A 1 163 ? -13.361 15.336 6.793 1.00 92.62 163 GLN A CA 1
ATOM 1313 C C . GLN A 1 163 ? -14.097 15.127 5.466 1.00 92.62 163 GLN A C 1
ATOM 1315 O O . GLN A 1 163 ? -14.010 14.059 4.863 1.00 92.62 163 GLN A O 1
ATOM 1320 N N . ILE A 1 164 ? -14.813 16.151 4.992 1.00 94.31 164 ILE A N 1
ATOM 1321 C CA . ILE A 1 164 ? -15.565 16.059 3.738 1.00 94.31 164 ILE A CA 1
ATOM 1322 C C . ILE A 1 164 ? -14.614 15.879 2.548 1.00 94.31 164 ILE A C 1
ATOM 1324 O O . ILE A 1 164 ? -14.875 15.037 1.692 1.00 94.31 164 ILE A O 1
ATOM 1328 N N . LEU A 1 165 ? -13.514 16.636 2.493 1.00 95.44 165 LEU A N 1
ATOM 1329 C CA . LEU A 1 165 ? -12.546 16.550 1.399 1.00 95.44 165 LEU A CA 1
ATOM 1330 C C . LEU A 1 165 ? -11.849 15.189 1.344 1.00 95.44 165 LEU A C 1
ATOM 1332 O O . LEU A 1 165 ? -11.635 14.677 0.249 1.00 95.44 165 LEU A O 1
ATOM 1336 N N . ILE A 1 166 ? -11.534 14.587 2.492 1.00 96.00 166 ILE A N 1
ATOM 1337 C CA . ILE A 1 166 ? -10.899 13.267 2.531 1.00 96.00 166 ILE A CA 1
ATOM 1338 C C . ILE A 1 166 ? -11.894 12.172 2.123 1.00 96.00 166 ILE A C 1
ATOM 1340 O O . ILE A 1 166 ? -11.640 11.436 1.174 1.00 96.00 166 ILE A O 1
ATOM 1344 N N . ASP A 1 167 ? -13.067 12.087 2.747 1.00 96.69 167 ASP A N 1
ATOM 1345 C CA . ASP A 1 167 ? -13.967 10.964 2.454 1.00 96.69 167 ASP A CA 1
ATOM 1346 C C . ASP A 1 167 ? -14.668 11.126 1.098 1.00 96.69 167 ASP A C 1
ATOM 1348 O O . ASP A 1 167 ? -14.624 10.233 0.251 1.00 96.69 167 ASP A O 1
ATOM 1352 N N . ASN A 1 168 ? -15.256 12.297 0.843 1.00 95.81 168 ASN A N 1
ATOM 1353 C CA . ASN A 1 168 ? -16.100 12.533 -0.332 1.00 95.81 168 ASN A CA 1
ATOM 1354 C C . ASN A 1 168 ? -15.314 13.082 -1.537 1.00 95.81 168 ASN A C 1
ATOM 1356 O O . ASN A 1 168 ? -15.812 13.028 -2.658 1.00 95.81 168 ASN A O 1
ATOM 1360 N N . GLY A 1 169 ? -14.098 13.600 -1.330 1.00 92.31 169 GLY A N 1
ATOM 1361 C CA . GLY A 1 169 ? -13.191 14.047 -2.393 1.00 92.31 169 GLY A CA 1
ATOM 1362 C C . GLY A 1 169 ? -12.132 12.994 -2.722 1.00 92.31 169 GLY A C 1
ATOM 1363 O O . GLY A 1 169 ? -12.196 12.378 -3.789 1.00 92.31 169 GLY A O 1
ATOM 1364 N N . HIS A 1 170 ? -11.204 12.745 -1.791 1.00 95.06 170 HIS A N 1
ATOM 1365 C CA . HIS A 1 170 ? -10.083 11.806 -1.952 1.00 95.06 170 HIS A CA 1
ATOM 1366 C C . HIS A 1 170 ? -10.539 10.354 -2.161 1.00 95.06 170 HIS A C 1
ATOM 1368 O O . HIS A 1 170 ? -9.918 9.658 -2.959 1.00 95.06 170 HIS A O 1
ATOM 1374 N N . PHE A 1 171 ? -11.680 9.978 -1.565 1.00 97.50 171 PHE A N 1
ATOM 1375 C CA . PHE A 1 171 ? -12.310 8.650 -1.572 1.00 97.50 171 PHE A CA 1
ATOM 1376 C C . PHE A 1 171 ? -11.844 7.748 -0.423 1.00 97.50 171 PHE A C 1
ATOM 1378 O O . PHE A 1 171 ? -10.962 6.909 -0.575 1.00 97.50 171 PHE A O 1
ATOM 1385 N N . GLN A 1 172 ? -12.467 7.922 0.741 1.00 96.56 172 GLN A N 1
ATOM 1386 C CA . GLN A 1 172 ? -12.179 7.157 1.954 1.00 96.56 172 GLN A CA 1
ATOM 1387 C C . GLN A 1 172 ? -13.460 6.884 2.754 1.00 96.56 172 GLN A C 1
ATOM 1389 O O . GLN A 1 172 ? -14.427 7.638 2.680 1.00 96.56 172 GLN A O 1
ATOM 1394 N N . TYR A 1 173 ? -13.444 5.823 3.564 1.00 98.00 173 TYR A N 1
ATOM 1395 C CA . TYR A 1 173 ? -14.535 5.473 4.484 1.00 98.00 173 TYR A CA 1
ATOM 1396 C C . TYR A 1 173 ? -14.167 5.744 5.953 1.00 98.00 173 TYR A C 1
ATOM 1398 O O . TYR A 1 173 ? -14.331 4.875 6.812 1.00 98.00 173 TYR A O 1
ATOM 1406 N N . ASN A 1 174 ? -13.615 6.913 6.286 1.00 97.62 174 ASN A N 1
ATOM 1407 C CA . ASN A 1 174 ? -13.221 7.206 7.673 1.00 97.62 174 ASN A CA 1
ATOM 1408 C C . ASN A 1 174 ? -14.434 7.454 8.583 1.00 97.62 174 ASN A C 1
ATOM 1410 O O . ASN A 1 174 ? -14.438 7.044 9.747 1.00 97.62 174 ASN A O 1
ATOM 1414 N N . ASN A 1 175 ? -15.483 8.068 8.037 1.00 97.19 175 ASN A N 1
ATOM 1415 C CA . ASN A 1 175 ? -16.702 8.444 8.747 1.00 97.19 175 ASN A CA 1
ATOM 1416 C C . ASN A 1 175 ? -17.451 7.266 9.389 1.00 97.19 175 ASN A C 1
ATOM 1418 O O . ASN A 1 175 ? -18.167 7.469 10.370 1.00 97.19 175 ASN A O 1
ATOM 1422 N N . ILE A 1 176 ? -17.253 6.031 8.915 1.00 98.31 176 ILE A N 1
ATOM 1423 C CA . ILE A 1 176 ? -17.821 4.844 9.567 1.00 98.31 176 ILE A CA 1
ATOM 1424 C C . ILE A 1 176 ? -17.142 4.605 10.922 1.00 98.31 176 ILE A C 1
ATOM 1426 O O . ILE A 1 176 ? -17.830 4.565 11.941 1.00 98.31 176 ILE A O 1
ATOM 1430 N N . SER A 1 177 ? -15.805 4.524 10.957 1.00 97.94 177 SER A N 1
ATOM 1431 C CA . SER A 1 177 ? -15.044 4.359 12.209 1.00 97.94 177 SER A CA 1
ATOM 1432 C C . SER A 1 177 ? -15.306 5.512 13.173 1.00 97.94 177 SER A C 1
ATOM 1434 O O . SER A 1 177 ? -15.689 5.289 14.322 1.00 97.94 177 SER A O 1
ATOM 1436 N N . LEU A 1 178 ? -15.197 6.751 12.681 1.00 97.75 178 LEU A N 1
ATOM 1437 C CA . LEU A 1 17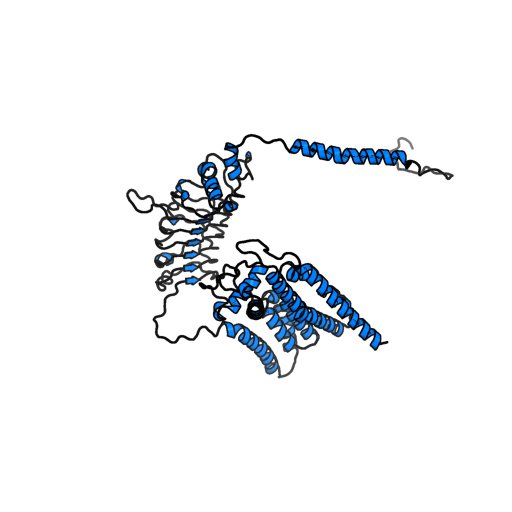8 ? -15.411 7.949 13.494 1.00 97.75 178 LEU A CA 1
ATOM 1438 C C . LEU A 1 178 ? -16.848 8.037 14.024 1.00 97.75 178 LEU A C 1
ATOM 1440 O O . LEU A 1 178 ? -17.063 8.451 15.162 1.00 97.75 178 LEU A O 1
ATOM 1444 N N . GLY A 1 179 ? -17.841 7.623 13.232 1.00 98.06 179 GLY A N 1
ATOM 1445 C CA . GLY A 1 179 ? -19.233 7.546 13.669 1.00 98.06 179 GLY A CA 1
ATOM 1446 C C . GLY A 1 179 ? -19.423 6.526 14.793 1.00 98.06 179 GLY A C 1
ATOM 1447 O O . GLY A 1 179 ? -20.021 6.841 15.823 1.00 98.06 179 GLY A O 1
ATOM 1448 N N . LEU A 1 180 ? -18.862 5.323 14.650 1.00 98.31 180 LEU A N 1
ATOM 1449 C CA . LEU A 1 180 ? -18.904 4.292 15.694 1.00 98.31 180 LEU A CA 1
ATOM 1450 C C . LEU A 1 180 ? -18.221 4.777 16.987 1.00 98.31 180 LEU A C 1
ATOM 1452 O O . LEU A 1 180 ? -18.792 4.649 18.075 1.00 98.31 180 LEU A O 1
ATOM 1456 N N . ALA A 1 181 ? -17.060 5.424 16.878 1.00 97.94 181 ALA A N 1
ATOM 1457 C CA . ALA A 1 181 ? -16.361 6.021 18.013 1.00 97.94 181 ALA A CA 1
ATOM 1458 C C . ALA A 1 181 ? -17.175 7.149 18.675 1.00 97.94 181 ALA A C 1
ATOM 1460 O O . ALA A 1 181 ? -17.293 7.197 19.901 1.00 97.94 181 ALA A O 1
ATOM 1461 N N . ALA A 1 182 ? -17.821 8.012 17.886 1.00 98.19 182 ALA A N 1
ATOM 1462 C CA . ALA A 1 182 ? -18.694 9.071 18.392 1.00 98.19 182 ALA A CA 1
ATOM 1463 C C . ALA A 1 182 ? -19.899 8.513 19.170 1.00 98.19 182 ALA A C 1
ATOM 1465 O O . ALA A 1 182 ? -20.245 9.039 20.234 1.00 98.19 182 ALA A O 1
ATOM 1466 N N . VAL A 1 183 ? -20.505 7.411 18.703 1.00 98.38 183 VAL A N 1
ATOM 1467 C CA . VAL A 1 183 ? -21.545 6.696 19.468 1.00 98.38 183 VAL A CA 1
ATOM 1468 C C . VAL A 1 183 ? -20.981 6.175 20.785 1.00 98.38 183 VAL A C 1
ATOM 1470 O O . VAL A 1 183 ? -21.644 6.291 21.820 1.00 98.38 183 VAL A O 1
ATOM 1473 N N . ALA A 1 184 ? -19.758 5.647 20.780 1.00 97.00 184 ALA A N 1
ATOM 1474 C CA . ALA A 1 184 ? -19.117 5.145 21.985 1.00 97.00 184 ALA A CA 1
ATOM 1475 C C . ALA A 1 184 ? -18.865 6.256 23.024 1.00 97.00 184 ALA A C 1
ATOM 1477 O O . ALA A 1 184 ? -19.212 6.090 24.199 1.00 97.00 184 ALA A O 1
ATOM 1478 N N . VAL A 1 185 ? -18.374 7.425 22.595 1.00 97.69 185 VAL A N 1
ATOM 1479 C CA . VAL A 1 185 ? -18.224 8.611 23.460 1.00 97.69 185 VAL A CA 1
ATOM 1480 C C . VAL A 1 185 ? -19.585 9.088 23.977 1.00 97.69 185 VAL A C 1
ATOM 1482 O O . VAL A 1 185 ? -19.754 9.318 25.178 1.00 97.69 185 VAL A O 1
ATOM 1485 N N . GLY A 1 186 ? -20.596 9.181 23.108 1.00 97.12 186 GLY A N 1
ATOM 1486 C CA . GLY A 1 186 ? -21.958 9.531 23.517 1.00 97.12 186 GLY A CA 1
ATOM 1487 C C . GLY A 1 186 ? -22.513 8.557 24.563 1.00 97.12 186 GLY A C 1
ATOM 1488 O O . GLY A 1 186 ? -23.106 8.970 25.560 1.00 97.12 186 GLY A O 1
ATOM 1489 N N . ALA A 1 187 ? -22.258 7.257 24.410 1.00 95.19 187 ALA A N 1
ATOM 1490 C CA . ALA A 1 187 ? -22.659 6.239 25.376 1.00 95.19 187 ALA A CA 1
ATOM 1491 C C . ALA A 1 187 ? -21.943 6.393 26.731 1.00 95.19 187 ALA A C 1
ATOM 1493 O O . ALA A 1 187 ? -22.603 6.258 27.768 1.00 95.19 187 ALA A O 1
ATOM 1494 N N . ILE A 1 188 ? -20.653 6.753 26.743 1.00 94.31 188 ILE A N 1
ATOM 1495 C CA . ILE A 1 188 ? -19.909 7.112 27.965 1.00 94.31 188 ILE A CA 1
ATOM 1496 C C . ILE A 1 188 ? -20.584 8.281 28.688 1.00 94.31 188 ILE A C 1
ATOM 1498 O O . ILE A 1 188 ? -20.907 8.168 29.874 1.00 94.31 188 ILE A O 1
ATOM 1502 N N . LEU A 1 189 ? -20.885 9.367 27.969 1.00 94.81 189 LEU A N 1
ATOM 1503 C CA . LEU A 1 189 ? -21.550 10.551 28.532 1.00 94.81 189 LEU A CA 1
ATOM 1504 C C . LEU A 1 189 ? -22.928 10.223 29.123 1.00 94.81 189 LEU A C 1
ATOM 1506 O O . LEU A 1 189 ? -23.389 10.879 30.056 1.00 94.81 189 LEU A O 1
ATOM 1510 N N . ARG A 1 190 ? -23.589 9.182 28.609 1.00 92.38 190 ARG A N 1
ATOM 1511 C CA . ARG A 1 190 ? -24.883 8.681 29.094 1.00 92.38 190 ARG A CA 1
ATOM 1512 C C . ARG A 1 190 ? -24.757 7.532 30.106 1.00 92.38 190 ARG A C 1
ATOM 1514 O O . ARG A 1 190 ? -25.785 6.941 30.441 1.00 92.38 190 ARG A O 1
ATOM 1521 N N . LYS A 1 191 ? -23.545 7.222 30.590 1.00 88.38 191 LYS A N 1
ATOM 1522 C CA . LYS A 1 191 ? -23.227 6.137 31.544 1.00 88.38 191 LYS A CA 1
ATOM 1523 C C . LYS A 1 191 ? -23.648 4.735 31.068 1.00 88.38 191 LYS A C 1
ATOM 1525 O O . LYS A 1 191 ? -23.975 3.862 31.869 1.00 88.38 191 LYS A O 1
ATOM 1530 N N . ARG A 1 192 ? -23.634 4.495 29.753 1.00 86.88 192 ARG A N 1
ATOM 1531 C CA . ARG A 1 192 ? -23.935 3.196 29.122 1.00 86.88 192 ARG A CA 1
ATOM 1532 C C . ARG A 1 192 ? -22.646 2.498 28.688 1.00 86.88 192 ARG A C 1
ATOM 1534 O O . ARG A 1 192 ? -22.326 2.450 27.504 1.00 86.88 192 ARG A O 1
ATOM 1541 N N . LEU A 1 193 ? -21.910 1.956 29.655 1.00 84.06 193 LEU A N 1
ATOM 1542 C CA . LEU A 1 193 ? -20.542 1.464 29.439 1.00 84.06 193 LEU A CA 1
ATOM 1543 C C . LEU A 1 193 ? -20.461 0.264 28.480 1.00 84.06 193 LEU A C 1
ATOM 1545 O O . LEU A 1 193 ? -19.596 0.248 27.619 1.00 84.06 193 LEU A O 1
ATOM 1549 N N . TYR A 1 194 ? -21.399 -0.688 28.541 1.00 81.75 194 TYR A N 1
ATOM 1550 C CA . TYR A 1 194 ? -21.429 -1.821 27.601 1.00 81.75 194 TYR A CA 1
ATOM 1551 C C . TYR A 1 194 ? -21.627 -1.374 26.149 1.00 81.75 194 TYR A C 1
ATOM 1553 O O . TYR A 1 194 ? -20.970 -1.876 25.243 1.00 81.75 194 TYR A O 1
ATOM 1561 N N . THR A 1 195 ? -22.521 -0.405 25.931 1.00 87.69 195 THR A N 1
ATOM 1562 C CA . THR A 1 195 ? -22.747 0.194 24.612 1.00 87.69 195 THR A CA 1
ATOM 1563 C C . THR A 1 195 ? -21.496 0.930 24.141 1.00 87.69 195 THR A C 1
ATOM 1565 O O . THR A 1 195 ? -21.125 0.798 22.982 1.00 87.69 195 THR A O 1
ATOM 1568 N N . ALA A 1 196 ? -20.817 1.650 25.038 1.00 89.69 196 ALA A N 1
ATOM 1569 C CA . ALA A 1 196 ? -19.560 2.309 24.714 1.00 89.69 196 ALA A CA 1
ATOM 1570 C C . ALA A 1 196 ? -18.482 1.311 24.274 1.00 89.69 196 ALA A C 1
ATOM 1572 O O . ALA A 1 196 ? -17.928 1.468 23.190 1.00 89.69 196 ALA A O 1
ATOM 1573 N N . SER A 1 197 ? -18.238 0.259 25.060 1.00 86.31 197 SER A N 1
ATOM 1574 C CA . SER A 1 197 ? -17.261 -0.776 24.711 1.00 86.31 197 SER A CA 1
ATOM 1575 C C . SER A 1 197 ? -17.599 -1.452 23.383 1.00 86.31 197 SER A C 1
ATOM 1577 O O . SER A 1 197 ? -16.726 -1.580 22.536 1.00 86.31 197 SER A O 1
ATOM 1579 N N . PHE A 1 198 ? -18.869 -1.817 23.167 1.00 87.12 198 PHE A N 1
ATOM 1580 C CA . PHE A 1 198 ? -19.331 -2.440 21.923 1.00 87.12 198 PHE A CA 1
ATOM 1581 C C . PHE A 1 198 ? -19.005 -1.582 20.693 1.00 87.12 198 PHE A C 1
ATOM 1583 O O . PHE A 1 198 ? -18.335 -2.044 19.772 1.00 87.12 198 PHE A O 1
ATOM 1590 N N . PHE A 1 199 ? -19.446 -0.321 20.687 1.00 94.94 199 PHE A N 1
ATOM 1591 C CA . PHE A 1 199 ? -19.254 0.563 19.538 1.00 94.94 199 PHE A CA 1
ATOM 1592 C C . PHE A 1 199 ? -17.789 0.965 19.341 1.00 94.94 199 PHE A C 1
ATOM 1594 O O . PHE A 1 199 ? -17.351 1.079 18.200 1.00 94.94 199 PHE A O 1
ATOM 1601 N N . PHE A 1 200 ? -17.010 1.108 20.418 1.00 94.94 200 PHE A N 1
ATOM 1602 C CA . PHE A 1 200 ? -15.579 1.386 20.306 1.00 94.94 200 PHE A CA 1
ATOM 1603 C C . PHE A 1 200 ? -14.804 0.192 19.732 1.00 94.94 200 PHE A C 1
ATOM 1605 O O . PHE A 1 200 ? -13.947 0.365 18.869 1.00 94.94 200 PHE A O 1
ATOM 1612 N N . THR A 1 201 ? -15.147 -1.038 20.132 1.00 90.81 201 THR A N 1
ATOM 1613 C CA . THR A 1 201 ? -14.581 -2.251 19.523 1.00 90.81 201 THR A CA 1
ATOM 1614 C C . THR A 1 201 ? -14.948 -2.359 18.043 1.00 90.81 201 THR A C 1
ATOM 1616 O O . THR A 1 201 ? -14.089 -2.733 17.246 1.00 90.81 201 THR A O 1
ATOM 1619 N N . LEU A 1 202 ? -16.177 -2.005 17.647 1.00 93.69 202 LEU A N 1
ATOM 1620 C CA . LEU A 1 202 ? -16.546 -1.949 16.227 1.00 93.69 202 LEU A CA 1
ATOM 1621 C C . LEU A 1 202 ? -15.744 -0.888 15.464 1.00 93.69 202 LEU A C 1
ATOM 1623 O O . LEU A 1 202 ? -15.290 -1.174 14.363 1.00 93.69 202 LEU A O 1
ATOM 1627 N N . ALA A 1 203 ? -15.533 0.297 16.044 1.00 96.56 203 ALA A N 1
ATOM 1628 C CA . ALA A 1 203 ? -14.715 1.345 15.433 1.00 96.56 203 ALA A CA 1
ATOM 1629 C C . ALA A 1 203 ? -13.276 0.854 15.178 1.00 96.56 203 ALA A C 1
ATOM 1631 O O . ALA A 1 203 ? -12.799 0.902 14.046 1.00 96.56 203 ALA A O 1
ATOM 1632 N N . LEU A 1 204 ? -12.645 0.240 16.190 1.00 92.50 204 LEU A N 1
ATOM 1633 C CA . LEU A 1 204 ? -11.320 -0.387 16.073 1.00 92.50 204 LEU A CA 1
ATOM 1634 C C . LEU A 1 204 ? -11.261 -1.492 15.010 1.00 92.50 204 LEU A C 1
ATOM 1636 O O . LEU A 1 204 ? -10.271 -1.596 14.292 1.00 92.50 204 LEU A O 1
ATOM 1640 N N . ASN A 1 205 ? -12.307 -2.318 14.904 1.00 92.00 205 ASN A N 1
ATOM 1641 C CA . ASN A 1 205 ? -12.381 -3.386 13.900 1.00 92.00 205 ASN A CA 1
ATOM 1642 C C . ASN A 1 205 ? -12.720 -2.871 12.494 1.00 92.00 205 ASN A C 1
ATOM 1644 O O . ASN A 1 205 ? -12.604 -3.635 11.536 1.00 92.00 205 ASN A O 1
ATOM 1648 N N . TYR A 1 206 ? -13.131 -1.608 12.363 1.00 96.19 206 TYR A N 1
ATOM 1649 C CA . TYR A 1 206 ? -13.299 -0.942 11.079 1.00 96.19 206 TYR A CA 1
ATOM 1650 C C . TYR A 1 206 ? -11.969 -0.343 10.610 1.00 96.19 206 TYR A C 1
ATOM 1652 O O . TYR A 1 206 ? -11.482 -0.699 9.539 1.00 96.19 206 TYR A O 1
ATOM 1660 N N . LYS A 1 207 ? -11.354 0.525 11.426 1.00 95.56 207 LYS A N 1
ATOM 1661 C CA . LYS A 1 207 ? -10.035 1.120 11.167 1.00 95.56 207 LYS A CA 1
ATOM 1662 C C . LYS A 1 207 ? -9.193 1.095 12.440 1.00 95.56 207 LYS A C 1
ATOM 1664 O O . LYS A 1 207 ? -9.539 1.707 13.451 1.00 95.56 207 LYS A O 1
ATOM 1669 N N . GLN A 1 208 ? -8.026 0.463 12.357 1.00 90.44 208 GLN A N 1
ATOM 1670 C CA . GLN A 1 208 ? -7.082 0.308 13.466 1.00 90.44 208 GLN A CA 1
ATOM 1671 C C . GLN A 1 208 ? -6.560 1.642 14.017 1.00 90.44 208 GLN A C 1
ATOM 1673 O O . GLN A 1 208 ? -6.143 1.706 15.168 1.00 90.44 208 GLN A O 1
ATOM 1678 N N . MET A 1 209 ? -6.636 2.727 13.240 1.00 92.31 209 MET A N 1
ATOM 1679 C CA . MET A 1 209 ? -6.234 4.074 13.669 1.00 92.31 209 MET A CA 1
ATOM 1680 C C . MET A 1 209 ? -7.050 4.593 14.865 1.00 92.31 209 MET A C 1
ATOM 1682 O O . MET A 1 209 ? -6.588 5.466 15.597 1.00 92.31 209 MET A O 1
ATOM 1686 N N . GLU A 1 210 ? -8.224 4.012 15.136 1.00 93.38 210 GLU A N 1
ATOM 1687 C CA . GLU A 1 210 ? -9.007 4.308 16.341 1.00 93.38 210 GLU A CA 1
ATOM 1688 C C . GLU A 1 210 ? -8.273 3.910 17.642 1.00 93.38 210 GLU A C 1
ATOM 1690 O O . GLU A 1 210 ? -8.632 4.345 18.741 1.00 93.38 210 GLU A O 1
ATOM 1695 N N . LEU A 1 211 ? -7.180 3.141 17.536 1.00 91.19 211 LEU A N 1
ATOM 1696 C CA . LEU A 1 211 ? -6.306 2.796 18.655 1.00 91.19 211 LEU A CA 1
ATOM 1697 C C . LEU A 1 211 ? -5.730 4.040 19.346 1.00 91.19 211 LEU A C 1
ATOM 1699 O O . LEU A 1 211 ? -5.479 3.987 20.552 1.00 91.19 211 LEU A O 1
ATOM 1703 N N . TYR A 1 212 ? -5.614 5.176 18.648 1.00 91.81 212 TYR A N 1
ATOM 1704 C CA . TYR A 1 212 ? -5.201 6.455 19.243 1.00 91.81 212 TYR A CA 1
ATOM 1705 C C . TYR A 1 212 ? -6.119 6.909 20.388 1.00 91.81 212 TYR A C 1
ATOM 1707 O O . TYR A 1 212 ? -5.663 7.559 21.328 1.00 91.81 212 TYR A O 1
ATOM 1715 N N . HIS A 1 213 ? -7.393 6.511 20.368 1.00 92.00 213 HIS A N 1
ATOM 1716 C CA . HIS A 1 213 ? -8.360 6.829 21.421 1.00 92.00 213 HIS A CA 1
ATOM 1717 C C . HIS A 1 213 ? -8.496 5.714 22.471 1.00 92.00 213 HIS A C 1
ATOM 1719 O O . HIS A 1 213 ? -9.197 5.887 23.470 1.00 92.00 213 HIS A O 1
ATOM 1725 N N . SER A 1 214 ? -7.814 4.576 22.299 1.00 88.88 214 SER A N 1
ATOM 1726 C CA . SER A 1 214 ? -8.001 3.395 23.154 1.00 88.88 214 SER A CA 1
ATOM 1727 C C . SER A 1 214 ? -7.600 3.624 24.609 1.00 88.88 214 SER A C 1
ATOM 1729 O O . SER A 1 214 ? -8.314 3.180 25.507 1.00 88.88 214 SER A O 1
ATOM 1731 N N . LEU A 1 215 ? -6.514 4.360 24.861 1.00 88.25 215 LEU A N 1
ATOM 1732 C CA . LEU A 1 215 ? -6.016 4.606 26.214 1.00 88.25 215 LEU A CA 1
ATOM 1733 C C . LEU A 1 215 ? -7.005 5.437 27.062 1.00 88.25 215 LEU A C 1
ATOM 1735 O O . LEU A 1 215 ? -7.335 4.991 28.164 1.00 88.25 215 LEU A O 1
ATOM 1739 N N . PRO A 1 216 ? -7.549 6.578 26.582 1.00 91.88 216 PRO A N 1
ATOM 1740 C CA . PRO A 1 216 ? -8.627 7.284 27.277 1.00 91.88 216 PRO A CA 1
ATOM 1741 C C . PRO A 1 216 ? -9.866 6.419 27.548 1.00 91.88 216 PRO A C 1
ATOM 1743 O O . PRO A 1 216 ? -10.393 6.438 28.663 1.00 91.88 216 PRO A O 1
ATOM 1746 N N . PHE A 1 217 ? -10.317 5.635 26.561 1.00 88.88 217 PHE A N 1
ATOM 1747 C CA . PHE A 1 217 ? -11.460 4.728 26.721 1.00 88.88 217 PHE A CA 1
ATOM 1748 C C . PHE A 1 217 ? -11.191 3.668 27.793 1.00 88.88 217 PHE A C 1
ATOM 1750 O O . PHE A 1 217 ? -12.014 3.467 28.688 1.00 88.88 217 PHE A O 1
ATOM 1757 N N . PHE A 1 218 ? -10.025 3.025 27.735 1.00 84.81 218 PHE A N 1
ATOM 1758 C CA . PHE A 1 218 ? -9.601 2.014 28.696 1.00 84.81 218 PHE A CA 1
ATOM 1759 C C . PHE A 1 218 ? -9.531 2.582 30.114 1.00 84.81 218 PHE A C 1
ATOM 1761 O O . PHE A 1 218 ? -10.151 2.029 31.022 1.00 84.81 218 PHE A O 1
ATOM 1768 N N . ALA A 1 219 ? -8.836 3.707 30.303 1.00 85.81 219 ALA A N 1
ATOM 1769 C CA . ALA A 1 219 ? -8.674 4.329 31.613 1.00 85.81 219 ALA A CA 1
ATOM 1770 C C . ALA A 1 219 ? -10.025 4.736 32.226 1.00 85.81 219 ALA A C 1
ATOM 1772 O O . ALA A 1 219 ? -10.265 4.484 33.408 1.00 85.81 219 ALA A O 1
ATOM 1773 N N . TYR A 1 220 ? -10.932 5.305 31.422 1.00 87.56 220 TYR A N 1
ATOM 1774 C CA . TYR A 1 220 ? -12.273 5.672 31.879 1.00 87.56 220 TYR A CA 1
ATOM 1775 C C . TYR A 1 220 ? -13.096 4.445 32.293 1.00 87.56 220 TYR A C 1
ATOM 1777 O O . TYR A 1 220 ? -13.654 4.407 33.391 1.00 87.56 220 TYR A O 1
ATOM 1785 N N . LEU A 1 221 ? -13.163 3.429 31.427 1.00 82.06 221 LEU A N 1
ATOM 1786 C CA . LEU A 1 221 ? -13.940 2.214 31.680 1.00 82.06 221 LEU A CA 1
ATOM 1787 C C . LEU A 1 221 ? -13.395 1.438 32.885 1.00 82.06 221 LEU A C 1
ATOM 1789 O O . LEU A 1 221 ? -14.180 0.970 33.712 1.00 82.06 221 LEU A O 1
ATOM 1793 N N . LEU A 1 222 ? -12.069 1.346 33.021 1.00 80.12 222 LEU A N 1
ATOM 1794 C CA . LEU A 1 222 ? -11.415 0.730 34.173 1.00 80.12 222 LEU A CA 1
ATOM 1795 C C . LEU A 1 222 ? -11.720 1.503 35.460 1.00 80.12 222 LEU A C 1
ATOM 1797 O O . LEU A 1 222 ? -12.104 0.894 36.458 1.00 80.12 222 LEU A O 1
ATOM 1801 N N . GLY A 1 223 ? -11.605 2.834 35.433 1.00 79.81 223 GLY A N 1
ATOM 1802 C CA . GLY A 1 223 ? -11.914 3.688 36.580 1.00 79.81 223 GLY A CA 1
ATOM 1803 C C . GLY A 1 223 ? -13.355 3.524 37.066 1.00 79.81 223 GLY A C 1
ATOM 1804 O O . GLY A 1 223 ? -13.590 3.358 38.264 1.00 79.81 223 GLY A O 1
ATOM 1805 N N . GLU A 1 224 ? -14.320 3.484 36.145 1.00 81.00 224 GLU A N 1
ATOM 1806 C CA . GLU A 1 224 ? -15.726 3.216 36.475 1.00 81.00 224 GLU A CA 1
ATOM 1807 C C . GLU A 1 224 ? -15.930 1.809 37.062 1.00 81.00 224 GLU A C 1
ATOM 1809 O O . GLU A 1 224 ? -16.697 1.650 38.013 1.00 81.00 224 GLU A O 1
ATOM 1814 N N . CYS A 1 225 ? -15.220 0.793 36.557 1.00 70.31 225 CYS A N 1
ATOM 1815 C CA . CYS A 1 225 ? -15.286 -0.565 37.107 1.00 70.31 225 CYS A CA 1
ATOM 1816 C C . CYS A 1 225 ? -14.718 -0.644 38.534 1.00 70.31 225 CYS A C 1
ATOM 1818 O O . CYS A 1 225 ? -15.307 -1.303 39.389 1.00 70.31 225 CYS A O 1
ATOM 1820 N N . VAL A 1 226 ? -13.602 0.039 38.805 1.00 73.56 226 VAL A N 1
ATOM 1821 C CA . VAL A 1 226 ? -12.936 0.045 40.121 1.00 73.56 226 VAL A CA 1
ATOM 1822 C C . VAL A 1 226 ? -13.722 0.861 41.157 1.00 73.56 226 VAL A C 1
ATOM 1824 O O . VAL A 1 226 ? -13.752 0.507 42.336 1.00 73.56 226 VAL A O 1
ATOM 1827 N N . SER A 1 227 ? -14.387 1.940 40.735 1.00 71.12 227 SER A N 1
ATOM 1828 C CA . SER A 1 227 ? -15.128 2.840 41.631 1.00 71.12 227 SER A CA 1
ATOM 1829 C C . SER A 1 227 ? -16.431 2.232 42.181 1.00 71.12 227 SER A C 1
ATOM 1831 O O . SER A 1 227 ? -16.912 2.632 43.246 1.00 71.12 227 SER A O 1
ATOM 1833 N N . GLN A 1 228 ? -16.997 1.215 41.517 1.00 65.06 228 GLN A N 1
ATOM 1834 C CA . GLN A 1 228 ? -18.179 0.492 42.001 1.00 65.06 228 GLN A CA 1
ATOM 1835 C C . GLN A 1 228 ? -17.832 -0.423 43.193 1.00 65.06 228 GLN A C 1
ATOM 1837 O O . GLN A 1 228 ? -17.643 -1.630 43.056 1.00 65.06 228 GLN A O 1
ATOM 1842 N N . LYS A 1 229 ? -17.781 0.152 44.402 1.00 53.28 229 LYS A N 1
ATOM 1843 C CA . LYS A 1 229 ? -17.636 -0.576 45.676 1.00 53.28 229 LYS A CA 1
ATOM 1844 C C . LYS A 1 229 ? -18.867 -1.450 45.968 1.00 53.28 229 LYS A C 1
ATOM 1846 O O . LYS A 1 229 ? -19.811 -1.011 46.616 1.00 53.28 229 LYS A O 1
ATOM 1851 N N . SER A 1 230 ? -18.855 -2.699 45.515 1.00 47.88 230 SER A N 1
ATOM 1852 C CA . SER A 1 230 ? -19.720 -3.784 46.002 1.00 47.88 230 SER A CA 1
ATOM 1853 C C . SER A 1 230 ? -19.098 -5.129 45.621 1.00 47.88 230 SER A C 1
ATOM 1855 O O . SER A 1 230 ? -18.393 -5.209 44.623 1.00 47.88 230 SER A O 1
ATOM 1857 N N . SER A 1 231 ? -19.396 -6.203 46.359 1.00 46.88 231 SER A N 1
ATOM 1858 C CA . SER A 1 231 ? -18.970 -7.606 46.144 1.00 46.88 231 SER A CA 1
ATOM 1859 C C . SER A 1 231 ? -19.305 -8.205 44.751 1.00 46.88 231 SER A C 1
ATOM 1861 O O . SER A 1 231 ? -19.151 -9.402 44.522 1.00 46.88 231 SER A O 1
ATOM 1863 N N . PHE A 1 232 ? -19.758 -7.373 43.814 1.00 48.00 232 PHE A N 1
ATOM 1864 C CA . PHE A 1 232 ? -20.169 -7.652 42.442 1.00 48.00 232 PHE A CA 1
ATOM 1865 C C . PHE A 1 232 ? -19.074 -7.364 41.391 1.00 48.00 232 PHE A C 1
ATOM 1867 O O . PHE A 1 232 ? -19.324 -7.521 40.194 1.00 48.00 232 PHE A O 1
ATOM 1874 N N . VAL A 1 233 ? -17.865 -6.964 41.819 1.00 51.41 233 VAL A N 1
ATOM 1875 C CA . VAL A 1 233 ? -16.691 -6.703 40.951 1.00 51.41 233 VAL A CA 1
ATOM 1876 C C . VAL A 1 233 ? -16.406 -7.881 40.005 1.00 51.41 233 VAL A C 1
ATOM 1878 O O . VAL A 1 233 ? -16.069 -7.671 38.842 1.00 51.41 233 VAL A O 1
ATOM 1881 N N . ASN A 1 234 ? -16.660 -9.120 40.442 1.00 49.50 234 ASN A N 1
ATOM 1882 C CA . ASN A 1 234 ? -16.445 -10.315 39.623 1.00 49.50 234 ASN A CA 1
ATOM 1883 C C . ASN A 1 234 ? -17.456 -10.515 38.483 1.00 49.50 234 ASN A C 1
ATOM 1885 O O . ASN A 1 234 ? -17.142 -11.255 37.557 1.00 49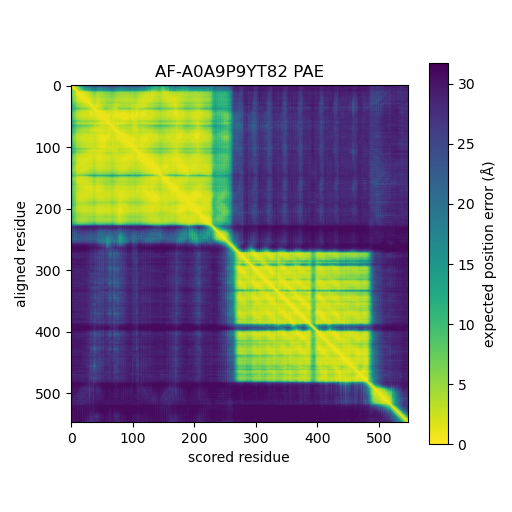.50 234 ASN A O 1
ATOM 1889 N N . MET A 1 235 ? -18.647 -9.899 38.504 1.00 48.91 235 MET A N 1
ATOM 1890 C CA . MET A 1 235 ? -19.712 -10.230 37.539 1.00 48.91 235 MET A CA 1
ATOM 1891 C C . MET A 1 235 ? -19.925 -9.176 36.440 1.00 48.91 235 MET A C 1
ATOM 1893 O O . MET A 1 235 ? -20.446 -9.509 35.379 1.00 48.91 235 MET A O 1
ATOM 1897 N N . ASN A 1 236 ? -19.500 -7.925 36.649 1.00 51.00 236 ASN A N 1
ATOM 1898 C CA . ASN A 1 236 ? -19.573 -6.870 35.624 1.00 51.00 236 ASN A CA 1
ATOM 1899 C C . ASN A 1 236 ? -18.281 -6.763 34.797 1.00 51.00 236 ASN A C 1
ATOM 1901 O O . ASN A 1 236 ? -18.351 -6.556 33.586 1.00 51.00 236 ASN A O 1
ATOM 1905 N N . LEU A 1 237 ? -17.111 -6.972 35.418 1.00 53.12 237 LEU A N 1
ATOM 1906 C CA . LEU A 1 237 ? -15.829 -7.002 34.707 1.00 53.12 237 LEU A CA 1
ATOM 1907 C C . LEU A 1 237 ? -15.759 -8.204 33.756 1.00 53.12 237 LEU A C 1
ATOM 1909 O O . LEU A 1 237 ? -15.387 -8.053 32.597 1.00 53.12 237 LEU A O 1
ATOM 1913 N N . THR A 1 238 ? -16.217 -9.374 34.214 1.00 54.59 238 THR A N 1
ATOM 1914 C CA . THR A 1 238 ? -16.345 -10.573 33.376 1.00 54.59 238 THR A CA 1
ATOM 1915 C C . THR A 1 238 ? -17.331 -10.355 32.241 1.00 54.59 238 THR A C 1
ATOM 1917 O O . THR A 1 238 ? -16.988 -10.668 31.119 1.00 54.59 238 THR A O 1
ATOM 1920 N N . LYS A 1 239 ? -18.506 -9.751 32.449 1.00 57.41 239 LYS A N 1
ATOM 1921 C CA . LYS A 1 239 ? -19.466 -9.514 31.351 1.00 57.41 239 LYS A CA 1
ATOM 1922 C C . LYS A 1 239 ? -18.971 -8.515 30.302 1.00 57.41 239 LYS A C 1
ATOM 1924 O O . LYS A 1 239 ? -19.180 -8.758 29.118 1.00 57.41 239 LYS A O 1
ATOM 1929 N N . SER A 1 240 ? -18.309 -7.428 30.704 1.00 53.09 240 SER A N 1
ATOM 1930 C CA . SER A 1 240 ? -17.724 -6.455 29.764 1.00 53.09 240 SER A CA 1
ATOM 1931 C C . SER A 1 240 ? -16.529 -7.033 29.009 1.00 53.09 240 SER A C 1
ATOM 1933 O O . SER A 1 240 ? -16.433 -6.854 27.797 1.00 53.09 240 SER A O 1
ATOM 1935 N N . ALA A 1 241 ? -15.644 -7.752 29.708 1.00 58.88 241 ALA A N 1
ATOM 1936 C CA . ALA A 1 241 ? -14.509 -8.432 29.094 1.00 58.88 241 ALA A CA 1
ATOM 1937 C C . ALA A 1 241 ? -14.973 -9.575 28.186 1.00 58.88 241 ALA A C 1
ATOM 1939 O O . ALA A 1 241 ? -14.498 -9.671 27.067 1.00 58.88 241 ALA A O 1
ATOM 1940 N N . ILE A 1 242 ? -15.954 -10.380 28.607 1.00 59.84 242 ILE A N 1
ATOM 1941 C CA . ILE A 1 242 ? -16.568 -11.430 27.787 1.00 59.84 242 ILE A CA 1
ATOM 1942 C C . ILE A 1 242 ? -17.242 -10.803 26.574 1.00 59.84 242 ILE A C 1
ATOM 1944 O O . ILE A 1 242 ? -17.004 -11.281 25.488 1.00 59.84 242 ILE A O 1
ATOM 1948 N N . ALA A 1 243 ? -18.008 -9.715 26.687 1.00 56.78 243 ALA A N 1
ATOM 1949 C CA . ALA A 1 243 ? -18.603 -9.085 25.508 1.00 56.78 243 ALA A CA 1
ATOM 1950 C C . ALA A 1 243 ? -17.531 -8.581 24.526 1.00 56.78 243 ALA A C 1
ATOM 1952 O O . ALA A 1 243 ? -17.605 -8.897 23.343 1.00 56.78 243 ALA A O 1
ATOM 1953 N N . ALA A 1 244 ? -16.510 -7.864 25.006 1.00 58.34 244 ALA A N 1
ATOM 1954 C CA . ALA A 1 244 ? -15.422 -7.366 24.162 1.00 58.34 244 ALA A CA 1
ATOM 1955 C C . ALA A 1 244 ? -14.605 -8.505 23.526 1.00 58.34 244 ALA A C 1
ATOM 1957 O O . ALA A 1 244 ? -14.323 -8.460 22.332 1.00 58.34 244 ALA A O 1
ATOM 1958 N N . VAL A 1 245 ? -14.287 -9.551 24.294 1.00 62.03 245 VAL A N 1
ATOM 1959 C CA . VAL A 1 245 ? -13.572 -10.747 23.827 1.00 62.03 245 VAL A CA 1
ATOM 1960 C C . VAL A 1 245 ? -14.446 -11.578 22.898 1.00 62.03 245 VAL A C 1
ATOM 1962 O O . VAL A 1 245 ? -13.962 -12.018 21.876 1.00 62.03 245 VAL A O 1
ATOM 1965 N N . THR A 1 246 ? -15.734 -11.762 23.175 1.00 59.03 246 THR A N 1
ATOM 1966 C CA . THR A 1 246 ? -16.671 -12.481 22.301 1.00 59.03 246 THR A CA 1
ATOM 1967 C C . THR A 1 246 ? -16.861 -11.737 20.987 1.00 59.03 246 THR A C 1
ATOM 1969 O O . THR A 1 246 ? -16.886 -12.378 19.948 1.00 59.03 246 THR A O 1
ATOM 1972 N N . ILE A 1 247 ? -16.926 -10.405 20.986 1.00 60.72 247 ILE A N 1
ATOM 1973 C CA . ILE A 1 247 ? -16.998 -9.615 19.747 1.00 60.72 247 ILE A CA 1
ATOM 1974 C C . ILE A 1 247 ? -15.677 -9.700 18.986 1.00 60.72 247 ILE A C 1
ATOM 1976 O O . ILE A 1 247 ? -15.694 -9.965 17.789 1.00 60.72 247 ILE A O 1
ATOM 1980 N N . LEU A 1 248 ? -14.539 -9.559 19.671 1.00 62.22 248 LEU A N 1
ATOM 1981 C CA . LEU A 1 248 ? -13.224 -9.745 19.061 1.00 62.22 248 LEU A CA 1
ATOM 1982 C C . LEU A 1 248 ? -13.078 -11.164 18.489 1.00 62.22 248 LEU A C 1
ATOM 1984 O O . LEU A 1 248 ? -12.642 -11.319 17.361 1.00 62.22 248 LEU A O 1
ATOM 1988 N N . CYS A 1 249 ? -13.518 -12.197 19.205 1.00 56.78 249 CYS A N 1
ATOM 1989 C CA . CYS A 1 249 ? -13.499 -13.589 18.761 1.00 56.78 249 CYS A CA 1
ATOM 1990 C C . CYS A 1 249 ? -14.523 -13.883 17.660 1.00 56.78 249 CYS A C 1
ATOM 1992 O O . CYS A 1 249 ? -14.261 -14.749 16.840 1.00 56.78 249 CYS A O 1
ATOM 1994 N N . ILE A 1 250 ? -15.666 -13.199 17.590 1.00 60.25 250 ILE A N 1
ATOM 1995 C CA . ILE A 1 250 ? -16.606 -13.341 16.466 1.00 60.25 250 ILE A CA 1
ATOM 1996 C C . ILE A 1 250 ? -16.023 -12.675 15.218 1.00 60.25 250 ILE A C 1
ATOM 1998 O O . ILE A 1 250 ? -16.101 -13.243 14.136 1.00 60.25 250 ILE A O 1
ATOM 2002 N N . VAL A 1 251 ? -15.407 -11.501 15.355 1.00 57.16 251 VAL A N 1
ATOM 2003 C CA . VAL A 1 251 ? -14.865 -10.753 14.212 1.00 57.16 251 VAL A CA 1
ATOM 2004 C C . VAL A 1 251 ? -13.548 -11.362 13.713 1.00 57.16 251 VAL A C 1
ATOM 2006 O O . VAL A 1 251 ? -13.373 -11.535 12.511 1.00 57.16 251 VAL A O 1
ATOM 2009 N N . VAL A 1 252 ? -12.649 -11.756 14.621 1.00 58.62 252 VAL A N 1
ATOM 2010 C CA . VAL A 1 252 ? -11.340 -12.363 14.307 1.00 58.62 252 VAL A CA 1
ATOM 2011 C C . VAL A 1 252 ? -11.446 -13.876 14.104 1.00 58.62 252 VAL A C 1
ATOM 2013 O O . VAL A 1 252 ? -10.778 -14.429 13.235 1.00 58.62 252 VAL A O 1
ATOM 2016 N N . GLY A 1 253 ? -12.302 -14.565 14.862 1.00 46.44 253 GLY A N 1
ATOM 2017 C CA . GLY A 1 253 ? -12.462 -16.020 14.777 1.00 46.44 253 GLY A CA 1
ATOM 2018 C C . GLY A 1 253 ? -13.010 -16.496 13.436 1.00 46.44 253 GLY A C 1
ATOM 2019 O O . GLY A 1 253 ? -12.685 -17.596 13.016 1.00 46.44 253 GLY A O 1
ATOM 2020 N N . GLN A 1 254 ? -13.769 -15.674 12.706 1.00 49.56 254 GLN A N 1
ATOM 2021 C CA . GLN A 1 254 ? -14.181 -16.021 11.338 1.00 49.56 254 GLN A CA 1
ATOM 2022 C C . GLN A 1 254 ? -13.002 -16.013 10.346 1.00 49.56 254 GLN A C 1
ATOM 2024 O O . GLN A 1 254 ? -13.046 -16.73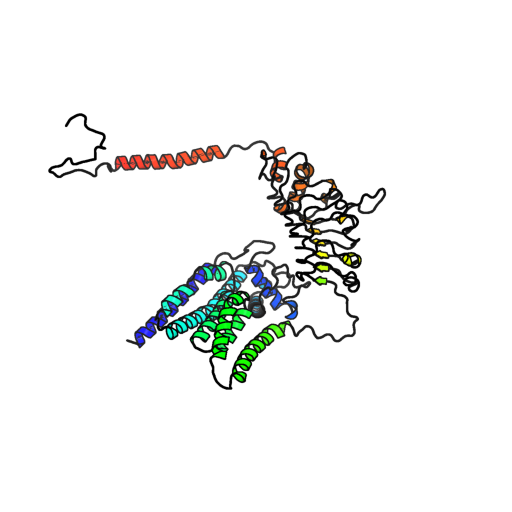6 9.359 1.00 49.56 254 GLN A O 1
ATOM 2029 N N . VAL A 1 255 ? -11.936 -15.252 10.626 1.00 50.31 255 VAL A N 1
ATOM 2030 C CA . VAL A 1 255 ? -10.718 -15.202 9.796 1.00 50.31 255 VAL A CA 1
ATOM 2031 C C . VAL A 1 255 ? -9.728 -16.305 10.196 1.00 50.31 255 VAL A C 1
ATOM 2033 O O . VAL A 1 255 ? -9.036 -16.852 9.345 1.00 50.31 255 VAL A O 1
ATOM 2036 N N . THR A 1 256 ? -9.685 -16.697 11.476 1.00 45.44 256 THR A N 1
ATOM 2037 C CA . THR A 1 256 ? -8.724 -17.698 11.982 1.00 45.44 256 THR A CA 1
ATOM 2038 C C . THR A 1 256 ? -9.242 -19.140 12.013 1.00 45.44 256 THR A C 1
ATOM 2040 O O . THR A 1 256 ? -8.437 -20.060 12.141 1.00 45.44 256 THR A O 1
ATOM 2043 N N . CYS A 1 257 ? -10.553 -19.385 11.880 1.00 35.16 257 CYS A N 1
ATOM 2044 C CA . CYS A 1 257 ? -11.146 -20.724 12.048 1.00 35.16 257 CYS A CA 1
ATOM 2045 C C . CYS A 1 257 ? -11.449 -21.484 10.738 1.00 35.16 257 CYS A C 1
ATOM 2047 O O . CYS A 1 257 ? -12.221 -22.437 10.764 1.00 35.16 257 CYS A O 1
ATOM 2049 N N . GLN A 1 258 ? -10.831 -21.120 9.606 1.00 38.12 258 GLN A N 1
ATOM 2050 C CA . GLN A 1 258 ? -10.929 -21.900 8.357 1.00 38.12 258 GLN A CA 1
ATOM 2051 C C . GLN A 1 258 ? -9.621 -22.554 7.873 1.00 38.12 258 GLN A C 1
ATOM 2053 O O . GLN A 1 258 ? -9.603 -23.117 6.787 1.00 38.12 258 GLN A O 1
ATOM 2058 N N . SER A 1 259 ? -8.549 -22.615 8.678 1.00 38.94 259 SER A N 1
ATOM 2059 C CA . SER A 1 259 ? -7.349 -23.402 8.308 1.00 38.94 259 SER A CA 1
ATOM 2060 C C . SER A 1 259 ? -7.390 -24.882 8.722 1.00 38.94 259 SER A C 1
ATOM 2062 O O . SER A 1 259 ? -6.348 -25.522 8.871 1.00 38.94 259 SER A O 1
ATOM 2064 N N . LYS A 1 260 ? -8.579 -25.460 8.923 1.00 42.44 260 LYS A N 1
ATOM 2065 C CA . LYS A 1 260 ? -8.727 -26.903 9.146 1.00 42.44 260 LYS A CA 1
ATOM 2066 C C . LYS A 1 260 ? -9.989 -27.430 8.486 1.00 42.44 260 LYS A C 1
ATOM 2068 O O . LYS A 1 260 ? -11.030 -27.483 9.122 1.00 42.44 260 LYS A O 1
ATOM 2073 N N . ASP A 1 261 ? -9.838 -27.854 7.240 1.00 36.97 261 ASP A N 1
ATOM 2074 C CA . ASP A 1 261 ? -10.385 -29.129 6.787 1.00 36.97 261 ASP A CA 1
ATOM 2075 C C . ASP A 1 261 ? -9.625 -29.587 5.540 1.00 36.97 261 ASP A C 1
ATOM 2077 O O . ASP A 1 261 ? -9.971 -29.247 4.420 1.00 36.97 261 ASP A O 1
ATOM 2081 N N . GLU A 1 262 ? -8.573 -30.377 5.757 1.00 34.78 262 GLU A N 1
ATOM 2082 C CA . GLU A 1 262 ? -8.267 -31.505 4.877 1.00 34.78 262 GLU A CA 1
ATOM 2083 C C . GLU A 1 262 ? -7.469 -32.550 5.664 1.00 34.78 262 GLU A C 1
ATOM 2085 O O . GLU A 1 262 ? -6.255 -32.494 5.852 1.00 34.78 262 GLU A O 1
ATOM 2090 N N . THR A 1 263 ? -8.211 -33.513 6.207 1.00 42.34 263 THR A N 1
ATOM 2091 C CA . THR A 1 263 ? -7.670 -34.780 6.690 1.00 42.34 263 THR A CA 1
ATOM 2092 C C . THR A 1 263 ? -7.468 -35.698 5.492 1.00 42.34 263 THR A C 1
ATOM 2094 O O . THR A 1 263 ? -8.287 -36.562 5.200 1.00 42.34 263 THR A O 1
ATOM 2097 N N . THR A 1 264 ? -6.328 -35.557 4.827 1.00 34.53 264 THR A N 1
ATOM 2098 C CA . THR A 1 264 ? -5.745 -36.645 4.042 1.00 34.53 264 THR A CA 1
ATOM 2099 C C . THR A 1 264 ? -4.272 -36.739 4.371 1.00 34.53 264 THR A C 1
ATOM 2101 O O . THR A 1 264 ? -3.545 -35.756 4.349 1.00 34.53 264 THR A O 1
ATOM 2104 N N . THR A 1 265 ? -3.846 -37.944 4.726 1.00 42.41 265 THR A N 1
ATOM 2105 C CA . THR A 1 265 ? -2.461 -38.337 4.969 1.00 42.41 265 THR A CA 1
ATOM 2106 C C . THR A 1 265 ? -1.590 -38.050 3.749 1.00 42.41 265 THR A C 1
ATOM 2108 O O . THR A 1 265 ? -1.359 -38.927 2.919 1.00 42.41 265 THR A O 1
ATOM 2111 N N . THR A 1 266 ? -1.080 -36.830 3.660 1.00 35.34 266 THR A N 1
ATOM 2112 C CA . THR A 1 266 ? 0.061 -36.465 2.831 1.00 35.34 266 THR A CA 1
ATOM 2113 C C . THR A 1 266 ? 1.179 -35.995 3.752 1.00 35.34 266 THR A C 1
ATOM 2115 O O . THR A 1 266 ? 0.984 -35.332 4.769 1.00 35.34 266 THR A O 1
ATOM 2118 N N . LYS A 1 267 ? 2.380 -36.468 3.439 1.00 39.72 267 LYS A N 1
ATOM 2119 C CA . LYS A 1 267 ? 3.651 -36.038 4.021 1.00 39.72 267 LYS A CA 1
ATOM 2120 C C . LYS A 1 267 ? 3.652 -34.500 4.123 1.00 39.72 267 LYS A C 1
ATOM 2122 O O . LYS A 1 267 ? 3.236 -33.891 3.143 1.00 39.72 267 LYS A O 1
ATOM 2127 N N . PRO A 1 268 ? 4.086 -33.875 5.238 1.00 41.06 268 PRO A N 1
ATOM 2128 C CA . PRO A 1 268 ? 4.090 -32.418 5.336 1.00 41.06 268 PRO A CA 1
ATOM 2129 C C . PRO A 1 268 ? 4.913 -31.859 4.174 1.00 41.06 268 PRO A C 1
ATOM 2131 O O . PRO A 1 268 ? 6.116 -32.120 4.085 1.00 41.06 268 PRO A O 1
ATOM 2134 N N . GLU A 1 269 ? 4.239 -31.183 3.245 1.00 50.69 269 GLU A N 1
ATOM 2135 C CA . GLU A 1 269 ? 4.894 -30.475 2.154 1.00 50.69 269 GLU A CA 1
ATOM 2136 C C . GLU A 1 269 ? 5.745 -29.377 2.781 1.00 50.69 269 GLU A C 1
ATOM 2138 O O . GLU A 1 269 ? 5.303 -28.652 3.677 1.00 50.69 269 GLU A O 1
ATOM 2143 N N . SER A 1 270 ? 7.016 -29.323 2.391 1.00 59.47 270 SER A N 1
ATOM 2144 C CA . SER A 1 270 ? 7.911 -28.317 2.935 1.00 59.47 270 SER A CA 1
ATOM 2145 C C . SER A 1 270 ? 7.523 -26.937 2.385 1.00 59.47 270 SER A C 1
ATOM 2147 O O . SER A 1 270 ? 7.085 -26.845 1.236 1.00 59.47 270 SER A O 1
ATOM 2149 N N . PRO A 1 271 ? 7.601 -25.862 3.189 1.00 64.19 271 PRO A N 1
ATOM 2150 C CA . PRO A 1 271 ? 7.119 -24.556 2.760 1.00 64.19 271 PRO A CA 1
ATOM 2151 C C . PRO A 1 271 ? 7.930 -24.052 1.561 1.00 64.19 271 PRO A C 1
ATOM 2153 O O . PRO A 1 271 ? 9.156 -23.972 1.624 1.00 64.19 271 PRO A O 1
ATOM 2156 N N . LYS A 1 272 ? 7.234 -23.677 0.481 1.00 85.94 272 LYS A N 1
ATOM 2157 C CA . LYS A 1 272 ? 7.836 -23.029 -0.697 1.00 85.94 272 LYS A CA 1
ATOM 2158 C C . LYS A 1 272 ? 8.231 -21.579 -0.438 1.00 85.94 272 LYS A C 1
ATOM 2160 O O . LYS A 1 272 ? 9.127 -21.063 -1.095 1.00 85.94 272 LYS A O 1
ATOM 2165 N N . ILE A 1 273 ? 7.570 -20.926 0.512 1.00 90.81 273 ILE A N 1
ATOM 2166 C CA . ILE A 1 273 ? 7.827 -19.541 0.902 1.00 90.81 273 ILE A CA 1
ATOM 2167 C C . ILE A 1 273 ? 8.092 -19.525 2.404 1.00 90.81 273 ILE A C 1
ATOM 2169 O O . ILE A 1 273 ? 7.285 -20.039 3.178 1.00 90.81 273 ILE A O 1
ATOM 2173 N N . LEU A 1 274 ? 9.215 -18.940 2.805 1.00 91.81 274 LEU A N 1
ATOM 2174 C CA . LEU A 1 274 ? 9.567 -18.699 4.198 1.00 91.81 274 LEU A CA 1
ATOM 2175 C C . LEU A 1 274 ? 9.723 -17.195 4.397 1.00 91.81 274 LEU A C 1
ATOM 2177 O O . LEU A 1 274 ? 10.614 -16.586 3.812 1.00 91.81 274 LEU A O 1
ATOM 2181 N N . ASP A 1 275 ? 8.856 -16.620 5.224 1.00 92.25 275 ASP A N 1
ATOM 2182 C CA . ASP A 1 275 ? 8.931 -15.223 5.638 1.00 92.25 275 ASP A CA 1
ATOM 2183 C C . ASP A 1 275 ? 9.368 -15.146 7.104 1.00 92.25 275 ASP A C 1
ATOM 2185 O O . ASP A 1 275 ? 8.719 -15.697 7.995 1.00 92.25 275 ASP A O 1
ATOM 2189 N N . ILE A 1 276 ? 10.507 -14.500 7.325 1.00 93.19 276 ILE A N 1
ATOM 2190 C CA . ILE A 1 276 ? 11.131 -14.254 8.627 1.00 93.19 276 ILE A CA 1
ATOM 2191 C C . ILE A 1 276 ? 11.396 -12.756 8.829 1.00 93.19 276 ILE A C 1
ATOM 2193 O O . ILE A 1 276 ? 12.361 -12.370 9.491 1.00 93.19 276 ILE A O 1
ATOM 2197 N N . SER A 1 277 ? 10.589 -11.901 8.202 1.00 93.44 277 SER A N 1
ATOM 2198 C CA . SER A 1 277 ? 10.789 -10.452 8.230 1.00 93.44 277 SER A CA 1
ATOM 2199 C C . SER A 1 277 ? 10.484 -9.841 9.602 1.00 93.44 277 SER A C 1
ATOM 2201 O O . SER A 1 277 ? 9.571 -10.285 10.297 1.00 93.44 277 SER A O 1
ATOM 2203 N N . TYR A 1 278 ? 11.234 -8.799 9.974 1.00 93.31 278 TYR A N 1
ATOM 2204 C CA . TYR A 1 278 ? 11.076 -8.019 11.211 1.00 93.31 278 TYR A CA 1
ATOM 2205 C C . TYR A 1 278 ? 11.062 -8.864 12.494 1.00 93.31 278 TYR A C 1
ATOM 2207 O O . TYR A 1 278 ? 10.278 -8.620 13.411 1.00 93.31 278 TYR A O 1
ATOM 2215 N N . MET A 1 279 ? 11.940 -9.865 12.564 1.00 92.56 279 MET A N 1
ATOM 2216 C CA . MET A 1 279 ? 12.067 -10.763 13.718 1.00 92.56 279 MET A CA 1
ATOM 2217 C C . MET A 1 279 ? 13.275 -10.436 14.609 1.00 92.56 279 MET A C 1
ATOM 2219 O O . MET A 1 279 ? 13.584 -11.207 15.514 1.00 92.56 279 MET A O 1
ATOM 2223 N N . GLU A 1 280 ? 13.960 -9.314 14.359 1.00 93.25 280 GLU A N 1
ATOM 2224 C CA . GLU A 1 280 ? 15.163 -8.881 15.092 1.00 93.25 280 GLU A CA 1
ATOM 2225 C C . GLU A 1 280 ? 16.306 -9.921 15.063 1.00 93.25 280 GLU A C 1
ATOM 2227 O O . GLU A 1 280 ? 17.112 -10.011 15.987 1.00 93.25 280 GLU A O 1
ATOM 2232 N N . ILE A 1 281 ? 16.389 -10.723 13.995 1.00 93.81 281 ILE A N 1
ATOM 2233 C CA . ILE A 1 281 ? 17.375 -11.806 13.866 1.00 93.81 281 ILE A CA 1
ATOM 2234 C C . ILE A 1 281 ? 18.715 -11.241 13.381 1.00 93.81 281 ILE A C 1
ATOM 2236 O O . ILE A 1 281 ? 18.756 -10.531 12.381 1.00 93.81 281 ILE A O 1
ATOM 2240 N N . ASP A 1 282 ? 19.820 -11.582 14.040 1.00 92.75 282 ASP A N 1
ATOM 2241 C CA . ASP A 1 282 ? 21.175 -11.162 13.657 1.00 92.75 282 ASP A CA 1
ATOM 2242 C C . ASP A 1 282 ? 21.987 -12.244 12.919 1.00 92.75 282 ASP A C 1
ATOM 2244 O O . ASP A 1 282 ? 22.907 -11.905 12.170 1.00 92.75 282 ASP A O 1
ATOM 2248 N N . ASP A 1 283 ? 21.626 -13.523 13.065 1.00 91.06 283 ASP A N 1
ATOM 2249 C CA . ASP A 1 283 ? 22.167 -14.654 12.299 1.00 91.06 283 ASP A CA 1
ATOM 2250 C C . ASP A 1 283 ? 21.134 -15.791 12.145 1.00 91.06 283 ASP A C 1
ATOM 2252 O O . ASP A 1 283 ? 20.246 -15.969 12.981 1.00 91.06 283 ASP A O 1
ATOM 2256 N N . LEU A 1 284 ? 21.255 -16.596 11.083 1.00 89.81 284 LEU A N 1
ATOM 2257 C CA . LEU A 1 284 ? 20.433 -17.796 10.888 1.00 89.81 284 LEU A CA 1
ATOM 2258 C C . LEU A 1 284 ? 21.249 -19.061 11.171 1.00 89.81 284 LEU A C 1
ATOM 2260 O O . LEU A 1 284 ? 22.242 -19.310 10.481 1.00 89.81 284 LEU A O 1
ATOM 2264 N N . PRO A 1 285 ? 20.797 -19.933 12.095 1.00 85.81 285 PRO A N 1
ATOM 2265 C CA . PRO A 1 285 ? 21.446 -21.216 12.315 1.00 85.81 285 PRO A CA 1
ATOM 2266 C C . PRO A 1 285 ? 21.467 -22.050 11.029 1.00 85.81 285 PRO A C 1
ATOM 2268 O O . PRO A 1 285 ? 20.457 -22.176 10.335 1.00 85.81 285 PRO A O 1
ATOM 2271 N N . GLU A 1 286 ? 22.601 -22.696 10.747 1.00 80.06 286 GLU A N 1
ATOM 2272 C CA . GLU A 1 286 ? 22.810 -23.495 9.528 1.00 80.06 286 GLU A CA 1
ATOM 2273 C C . GLU A 1 286 ? 21.756 -24.595 9.311 1.00 80.06 286 GLU A C 1
ATOM 2275 O O . GLU A 1 286 ? 21.471 -24.989 8.182 1.00 80.06 286 GLU A O 1
ATOM 2280 N N . THR A 1 287 ? 21.136 -25.080 10.385 1.00 79.88 287 THR A N 1
ATOM 2281 C CA . THR A 1 287 ? 20.127 -26.142 10.345 1.00 79.88 287 THR A CA 1
ATOM 2282 C C . THR A 1 287 ? 18.749 -25.672 9.877 1.00 79.88 287 THR A C 1
ATOM 2284 O O . THR A 1 287 ? 17.953 -26.505 9.440 1.00 79.88 287 THR A O 1
ATOM 2287 N N . VAL A 1 288 ? 18.453 -24.367 9.930 1.00 82.94 288 VAL A N 1
ATOM 2288 C CA . VAL A 1 288 ? 17.106 -23.828 9.656 1.00 82.94 288 VAL A CA 1
ATOM 2289 C C . VAL A 1 288 ? 16.710 -24.021 8.194 1.00 82.94 288 VAL A C 1
ATOM 2291 O O . VAL A 1 288 ? 15.584 -24.419 7.906 1.00 82.94 288 VAL A O 1
ATOM 2294 N N . LEU A 1 289 ? 17.654 -23.826 7.269 1.00 84.62 289 LEU A N 1
ATOM 2295 C CA . LEU A 1 289 ? 17.416 -23.960 5.827 1.00 84.62 289 LEU A CA 1
ATOM 2296 C C . LEU A 1 289 ? 17.750 -25.360 5.279 1.00 84.62 289 LEU A C 1
ATOM 2298 O O . LEU A 1 289 ? 17.613 -25.604 4.086 1.00 84.62 289 LEU A O 1
ATOM 2302 N N . HIS A 1 290 ? 18.125 -26.311 6.142 1.00 77.81 290 HIS A N 1
ATOM 2303 C CA . HIS A 1 290 ? 18.332 -27.714 5.758 1.00 77.81 290 HIS A CA 1
ATOM 2304 C C . HIS A 1 290 ? 17.010 -28.503 5.646 1.00 77.81 290 HIS A C 1
ATOM 2306 O O . HIS A 1 290 ? 16.902 -29.467 4.883 1.00 77.81 290 HIS A O 1
ATOM 2312 N N . GLY A 1 291 ? 16.008 -28.122 6.446 1.00 68.12 291 GLY A N 1
ATOM 2313 C CA . GLY A 1 291 ? 14.681 -28.745 6.478 1.00 68.12 291 GLY A CA 1
ATOM 2314 C C . GLY A 1 291 ? 13.808 -28.464 5.246 1.00 68.12 291 GLY A C 1
ATOM 2315 O O . GLY A 1 291 ? 13.304 -29.424 4.655 1.00 68.12 291 GLY A O 1
ATOM 2316 N N . PRO A 1 292 ? 13.613 -27.193 4.840 1.00 75.06 292 PRO A N 1
ATOM 2317 C CA . PRO A 1 292 ? 12.699 -26.837 3.762 1.00 75.06 292 PRO A CA 1
ATOM 2318 C C . PRO A 1 292 ? 13.361 -27.038 2.391 1.00 75.06 292 PRO A C 1
ATOM 2320 O O . PRO A 1 292 ? 13.882 -26.114 1.774 1.00 75.06 292 PRO A O 1
ATOM 2323 N N . ARG A 1 293 ? 13.373 -28.289 1.920 1.00 76.31 293 ARG A N 1
ATOM 2324 C CA . ARG A 1 293 ? 14.032 -28.673 0.659 1.00 76.31 293 ARG A CA 1
ATOM 2325 C C . ARG A 1 293 ? 13.364 -28.083 -0.580 1.00 76.31 293 ARG A C 1
ATOM 2327 O O . ARG A 1 293 ? 14.045 -27.913 -1.587 1.00 76.31 293 ARG A O 1
ATOM 2334 N N . ASP A 1 294 ? 12.079 -27.757 -0.502 1.00 83.06 294 ASP A N 1
ATOM 2335 C CA . ASP A 1 294 ? 11.310 -27.177 -1.607 1.00 83.06 294 ASP A CA 1
ATOM 2336 C C . ASP A 1 294 ? 11.189 -25.649 -1.491 1.00 83.06 294 ASP A C 1
ATOM 2338 O O . ASP A 1 294 ? 10.347 -25.050 -2.152 1.00 83.06 294 ASP A O 1
ATOM 2342 N N . LEU A 1 295 ? 12.014 -25.007 -0.650 1.00 90.06 295 LEU A N 1
ATOM 2343 C CA . LEU A 1 295 ? 11.988 -23.559 -0.470 1.00 90.06 295 LEU A CA 1
ATOM 2344 C C . LEU A 1 295 ? 12.375 -22.834 -1.766 1.00 90.06 295 LEU A C 1
ATOM 2346 O O . LEU A 1 295 ? 13.504 -22.952 -2.245 1.00 90.06 295 LEU A O 1
ATOM 2350 N N . GLU A 1 296 ? 11.438 -22.052 -2.294 1.00 93.75 296 GLU A N 1
ATOM 2351 C CA . GLU A 1 296 ? 11.562 -21.261 -3.520 1.00 93.75 296 GLU A CA 1
ATOM 2352 C C . GLU A 1 296 ? 11.717 -19.761 -3.218 1.00 93.75 296 GLU A C 1
ATOM 2354 O O . GLU A 1 296 ? 12.397 -19.067 -3.975 1.00 93.75 296 GLU A O 1
ATOM 2359 N N . THR A 1 297 ? 11.157 -19.258 -2.113 1.00 95.75 297 THR A N 1
ATOM 2360 C CA . THR A 1 297 ? 11.205 -17.834 -1.740 1.00 95.75 297 THR A CA 1
ATOM 2361 C C . THR A 1 297 ? 11.575 -17.654 -0.274 1.00 95.75 297 THR A C 1
ATOM 2363 O O . THR A 1 297 ? 10.932 -18.231 0.602 1.00 95.75 297 THR A O 1
ATOM 2366 N N . LEU A 1 298 ? 12.570 -16.810 -0.001 1.00 95.81 298 LEU A N 1
ATOM 2367 C CA . LEU A 1 298 ? 12.973 -16.415 1.348 1.00 95.81 298 LEU A CA 1
ATOM 2368 C C . LEU A 1 298 ? 12.835 -14.900 1.487 1.00 95.81 298 LEU A C 1
ATOM 2370 O O . LEU A 1 298 ? 13.538 -14.146 0.811 1.00 95.81 298 LEU A O 1
ATOM 2374 N N . ILE A 1 299 ? 11.943 -14.473 2.377 1.00 96.88 299 ILE A N 1
ATOM 2375 C CA . ILE A 1 299 ? 11.744 -13.069 2.733 1.00 96.88 299 ILE A CA 1
ATOM 2376 C C . ILE A 1 299 ? 12.322 -12.866 4.129 1.00 96.88 299 ILE A C 1
ATOM 2378 O O . ILE A 1 299 ? 11.865 -13.473 5.092 1.00 96.88 299 ILE A O 1
ATOM 2382 N N . ALA A 1 300 ? 13.376 -12.067 4.231 1.00 96.44 300 ALA A N 1
ATOM 2383 C CA . ALA A 1 300 ? 14.116 -11.846 5.467 1.00 96.44 300 ALA A CA 1
ATOM 2384 C C . ALA A 1 300 ? 14.395 -10.353 5.694 1.00 96.44 300 ALA A C 1
ATOM 2386 O O . ALA A 1 300 ? 15.479 -9.965 6.141 1.00 96.44 300 ALA A O 1
ATOM 2387 N N . ALA A 1 301 ? 13.404 -9.521 5.366 1.00 96.50 301 ALA A N 1
ATOM 2388 C CA . ALA A 1 301 ? 13.498 -8.070 5.442 1.00 96.50 301 ALA A CA 1
ATOM 2389 C C . ALA A 1 301 ? 13.468 -7.556 6.893 1.00 96.50 301 ALA A C 1
ATOM 2391 O O . ALA A 1 301 ? 12.878 -8.188 7.765 1.00 96.50 301 ALA A O 1
ATOM 2392 N N . GLY A 1 302 ? 14.086 -6.407 7.164 1.00 96.50 302 GLY A N 1
ATOM 2393 C CA . GLY A 1 302 ? 13.958 -5.710 8.451 1.00 96.50 302 GLY A CA 1
ATOM 2394 C C . GLY A 1 302 ? 14.551 -6.457 9.650 1.00 96.50 302 GLY A C 1
ATOM 2395 O O . GLY A 1 302 ? 14.019 -6.377 10.755 1.00 96.50 302 GLY A O 1
ATOM 2396 N N . ASN A 1 303 ? 15.621 -7.220 9.433 1.00 97.31 303 ASN A N 1
ATOM 2397 C CA . ASN A 1 303 ? 16.346 -7.943 10.476 1.00 97.31 303 ASN A CA 1
ATOM 2398 C C . ASN A 1 303 ? 17.674 -7.233 10.819 1.00 97.31 303 ASN A C 1
ATOM 2400 O O . ASN A 1 303 ? 17.939 -6.109 10.392 1.00 97.31 303 ASN A O 1
ATOM 2404 N N . LEU A 1 304 ? 18.514 -7.864 11.640 1.00 97.00 304 LEU A N 1
ATOM 2405 C CA . LEU A 1 304 ? 19.783 -7.321 12.133 1.00 97.00 304 LEU A CA 1
ATOM 2406 C C . LEU A 1 304 ? 21.005 -7.953 11.444 1.00 97.00 304 LEU A C 1
ATOM 2408 O O . LEU A 1 304 ? 22.111 -7.921 11.993 1.00 97.00 304 LEU A O 1
ATOM 2412 N N . PHE A 1 305 ? 20.837 -8.507 10.238 1.00 96.19 305 PHE A N 1
ATOM 2413 C CA . PHE A 1 305 ? 21.926 -9.146 9.501 1.00 96.19 305 PHE A CA 1
ATOM 2414 C C . PHE A 1 305 ? 23.006 -8.132 9.112 1.00 96.19 305 PHE A C 1
ATOM 2416 O O . PHE A 1 305 ? 22.811 -7.287 8.241 1.00 96.19 305 PHE A O 1
ATOM 2423 N N . LYS A 1 306 ? 24.181 -8.242 9.739 1.00 94.81 306 LYS A N 1
ATOM 2424 C CA . LYS A 1 306 ? 25.385 -7.466 9.375 1.00 94.81 306 LYS A CA 1
ATOM 2425 C C . LYS A 1 306 ? 26.172 -8.094 8.224 1.00 94.81 306 LYS A C 1
ATOM 2427 O O . LYS A 1 306 ? 27.003 -7.440 7.602 1.00 94.81 306 LYS A O 1
ATOM 2432 N N . GLN A 1 307 ? 25.934 -9.377 7.972 1.00 93.50 307 GLN A N 1
ATOM 2433 C CA . GLN A 1 307 ? 26.526 -10.182 6.905 1.00 93.50 307 GLN A CA 1
ATOM 2434 C C . GLN A 1 307 ? 25.449 -11.114 6.347 1.00 93.50 307 GLN A C 1
ATOM 2436 O O . GLN A 1 307 ? 24.423 -11.330 6.992 1.00 93.50 307 GLN A O 1
ATOM 2441 N N . LEU A 1 308 ? 25.679 -11.690 5.166 1.00 93.75 308 LEU A N 1
ATOM 2442 C CA . LEU A 1 308 ? 24.762 -12.690 4.625 1.00 93.75 308 LEU A CA 1
ATOM 2443 C C . LEU A 1 308 ? 24.723 -13.942 5.516 1.00 93.75 308 LEU A C 1
ATOM 2445 O O . LEU A 1 308 ? 25.783 -14.464 5.875 1.00 93.75 308 LEU A O 1
ATOM 2449 N N . PRO A 1 309 ? 23.529 -14.472 5.836 1.00 92.69 309 PRO A N 1
ATOM 2450 C CA . PRO A 1 309 ? 23.427 -15.670 6.656 1.00 92.69 309 PRO A CA 1
ATOM 2451 C C . PRO A 1 309 ? 24.033 -16.895 5.962 1.00 92.69 309 PRO A C 1
ATOM 2453 O O . PRO A 1 309 ? 23.655 -17.254 4.842 1.00 92.69 309 PRO A O 1
ATOM 2456 N N . LYS A 1 310 ? 24.922 -17.614 6.657 1.00 90.81 310 LYS A N 1
ATOM 2457 C CA . LYS A 1 310 ? 25.600 -18.814 6.117 1.00 90.81 310 LYS A CA 1
ATOM 2458 C C . LYS A 1 310 ? 24.629 -19.937 5.752 1.00 90.81 310 LYS A C 1
ATOM 2460 O O . LYS A 1 310 ? 24.913 -20.741 4.861 1.00 90.81 310 LYS A O 1
ATOM 2465 N N . ALA A 1 311 ? 23.464 -19.966 6.400 1.00 91.50 311 ALA A N 1
ATOM 2466 C CA . ALA A 1 311 ? 22.395 -20.919 6.128 1.00 91.50 311 ALA A CA 1
ATOM 2467 C C . ALA A 1 311 ? 21.922 -20.900 4.659 1.00 91.50 311 ALA A C 1
ATOM 2469 O O . ALA A 1 311 ? 21.434 -21.923 4.174 1.00 91.50 311 ALA A O 1
ATOM 2470 N N . LEU A 1 312 ? 22.106 -19.789 3.924 1.00 92.69 312 LEU A N 1
ATOM 2471 C CA . LEU A 1 312 ? 21.733 -19.676 2.506 1.00 92.69 312 LEU A CA 1
ATOM 2472 C C . LEU A 1 312 ? 22.362 -20.772 1.635 1.00 92.69 312 LEU A C 1
ATOM 2474 O O . LEU A 1 312 ? 21.769 -21.175 0.638 1.00 92.69 312 LEU A O 1
ATOM 2478 N N . LYS A 1 313 ? 23.516 -21.324 2.035 1.00 91.12 313 LYS A N 1
ATOM 2479 C CA . LYS A 1 313 ? 24.178 -22.431 1.328 1.00 91.12 313 LYS A CA 1
ATOM 2480 C C . LYS A 1 313 ? 23.284 -23.668 1.171 1.00 91.12 313 LYS A C 1
ATOM 2482 O O . LYS A 1 313 ? 23.458 -24.427 0.221 1.00 91.12 313 LYS A O 1
ATOM 2487 N N . TYR A 1 314 ? 22.347 -23.882 2.092 1.00 90.56 314 TYR A N 1
ATOM 2488 C CA . TYR A 1 314 ? 21.456 -25.043 2.078 1.00 90.56 314 TYR A CA 1
ATOM 2489 C C . TYR A 1 314 ? 20.178 -24.807 1.250 1.00 90.56 314 TYR A C 1
ATOM 2491 O O . TYR A 1 314 ? 19.551 -25.773 0.812 1.00 90.56 314 TYR A O 1
ATOM 2499 N N . ALA A 1 315 ? 19.836 -23.551 0.938 1.00 90.88 315 ALA A N 1
ATOM 2500 C CA . ALA A 1 315 ? 18.653 -23.167 0.161 1.00 90.88 315 ALA A CA 1
ATOM 2501 C C . ALA A 1 315 ? 18.880 -23.283 -1.363 1.00 90.88 315 ALA A C 1
ATOM 2503 O O . ALA A 1 315 ? 18.716 -22.335 -2.124 1.00 90.88 315 ALA A O 1
ATOM 2504 N N . THR A 1 316 ? 19.269 -24.467 -1.837 1.00 88.50 316 THR A N 1
ATOM 2505 C CA . THR A 1 316 ? 19.681 -24.692 -3.243 1.00 88.50 316 THR A CA 1
ATOM 2506 C C . THR A 1 316 ? 18.562 -24.544 -4.285 1.00 88.50 316 THR A C 1
ATOM 2508 O O . THR A 1 316 ? 18.845 -24.391 -5.474 1.00 88.50 316 THR A O 1
ATOM 2511 N N . ASN A 1 317 ? 17.297 -24.584 -3.858 1.00 91.31 317 ASN A N 1
ATOM 2512 C CA . ASN A 1 317 ? 16.125 -24.421 -4.722 1.00 91.31 317 ASN A CA 1
ATOM 2513 C C . ASN A 1 317 ? 15.585 -22.985 -4.776 1.00 91.31 317 ASN A C 1
ATOM 2515 O O . ASN A 1 317 ? 14.602 -22.738 -5.472 1.00 91.31 317 ASN A O 1
ATOM 2519 N N . LEU A 1 318 ? 16.245 -22.048 -4.091 1.00 94.81 318 LEU A N 1
ATOM 2520 C CA . LEU A 1 318 ? 15.773 -20.681 -3.951 1.00 94.81 318 LEU A CA 1
ATOM 2521 C C . LEU A 1 318 ? 15.730 -19.956 -5.303 1.00 94.81 318 LEU A C 1
ATOM 2523 O O . LEU A 1 318 ? 16.701 -19.948 -6.059 1.00 94.81 318 LEU A O 1
ATOM 2527 N N . THR A 1 319 ? 14.592 -19.328 -5.578 1.00 96.50 319 THR A N 1
ATOM 2528 C CA . THR A 1 319 ? 14.298 -18.551 -6.789 1.00 96.50 319 THR A CA 1
ATOM 2529 C C . THR A 1 319 ? 14.141 -17.059 -6.504 1.00 96.50 319 THR A C 1
ATOM 2531 O O . THR A 1 319 ? 14.450 -16.245 -7.374 1.00 96.50 319 THR A O 1
ATOM 2534 N N . SER A 1 320 ? 13.724 -16.698 -5.287 1.00 97.75 320 SER A N 1
ATOM 2535 C CA . SER A 1 320 ? 13.553 -15.316 -4.841 1.00 97.75 320 SER A CA 1
ATOM 2536 C C . SER A 1 320 ? 14.125 -15.111 -3.437 1.00 97.75 320 SER A C 1
ATOM 2538 O O . SER A 1 320 ? 13.853 -15.898 -2.525 1.00 97.75 320 SER A O 1
ATOM 2540 N N . LEU A 1 321 ? 14.927 -14.059 -3.265 1.00 98.19 321 LEU A N 1
ATOM 2541 C CA . LEU A 1 321 ? 15.555 -13.691 -1.998 1.00 98.19 321 LEU A CA 1
ATOM 2542 C C . LEU A 1 321 ? 15.368 -12.196 -1.731 1.00 98.19 321 LEU A C 1
ATOM 2544 O O . LEU A 1 321 ? 15.833 -11.357 -2.505 1.00 98.19 321 LEU A O 1
ATOM 2548 N N . VAL A 1 322 ? 14.719 -11.870 -0.613 1.00 98.31 322 VAL A N 1
ATOM 2549 C CA . VAL A 1 322 ? 14.469 -10.491 -0.175 1.00 98.31 322 VAL A CA 1
ATOM 2550 C C . VAL A 1 322 ? 15.187 -10.250 1.150 1.00 98.31 322 VAL A C 1
ATOM 2552 O O . VAL A 1 322 ? 14.864 -10.872 2.159 1.00 98.31 322 VAL A O 1
ATOM 2555 N N . LEU A 1 323 ? 16.160 -9.341 1.147 1.00 97.75 323 LEU A N 1
ATOM 2556 C CA . LEU A 1 323 ? 17.030 -9.010 2.285 1.00 97.75 323 LEU A CA 1
ATOM 2557 C C . LEU A 1 323 ? 16.946 -7.528 2.674 1.00 97.75 323 LEU A C 1
ATOM 2559 O O . LEU A 1 323 ? 17.851 -7.009 3.321 1.00 97.75 323 LEU A O 1
ATOM 2563 N N . ASN A 1 324 ? 15.877 -6.847 2.266 1.00 98.00 324 ASN A N 1
ATOM 2564 C CA . ASN A 1 324 ? 15.676 -5.413 2.470 1.00 98.00 324 ASN A CA 1
ATOM 2565 C C . ASN A 1 324 ? 15.857 -4.993 3.939 1.00 98.00 324 ASN A C 1
ATOM 2567 O O . ASN A 1 324 ? 15.631 -5.789 4.847 1.00 98.00 324 ASN A O 1
ATOM 2571 N N . GLU A 1 325 ? 16.216 -3.732 4.177 1.00 97.62 325 GLU A N 1
ATOM 2572 C CA . GLU A 1 325 ? 16.272 -3.139 5.525 1.00 97.62 325 GLU A CA 1
ATOM 2573 C C . GLU A 1 325 ? 17.185 -3.884 6.520 1.00 97.62 325 GLU A C 1
ATOM 2575 O O . GLU A 1 325 ? 16.937 -3.880 7.723 1.00 97.62 325 GLU A O 1
ATOM 2580 N N . ASN A 1 326 ? 18.259 -4.518 6.039 1.00 97.69 326 ASN A N 1
ATOM 2581 C CA . ASN A 1 326 ? 19.264 -5.143 6.898 1.00 97.69 326 ASN A CA 1
ATOM 2582 C C . ASN A 1 326 ? 20.544 -4.290 6.995 1.00 97.69 326 ASN A C 1
ATOM 2584 O O . ASN A 1 326 ? 20.944 -3.648 6.018 1.00 97.69 326 ASN A O 1
ATOM 2588 N N . PRO A 1 327 ? 21.244 -4.292 8.144 1.00 97.00 327 PRO A N 1
ATOM 2589 C CA . PRO A 1 327 ? 22.448 -3.492 8.367 1.00 97.00 327 PRO A CA 1
ATOM 2590 C C . PRO A 1 327 ? 23.723 -4.118 7.763 1.00 97.00 327 PRO A C 1
ATOM 2592 O O . PRO A 1 327 ? 24.784 -4.076 8.386 1.00 97.00 327 PRO A O 1
ATOM 2595 N N . ILE A 1 328 ? 23.652 -4.691 6.556 1.00 96.81 328 ILE A N 1
ATOM 2596 C CA . ILE A 1 328 ? 24.839 -5.202 5.850 1.00 96.81 328 ILE A CA 1
ATOM 2597 C C . ILE A 1 328 ? 25.663 -4.012 5.355 1.00 96.81 328 ILE A C 1
ATOM 2599 O O . ILE A 1 328 ? 25.162 -3.182 4.600 1.00 96.81 328 ILE A O 1
ATOM 2603 N N . GLU A 1 329 ? 26.928 -3.933 5.764 1.00 95.50 329 GLU A N 1
ATOM 2604 C CA . GLU A 1 329 ? 27.801 -2.794 5.444 1.00 95.50 329 GLU A CA 1
ATOM 2605 C C . GLU A 1 329 ? 28.422 -2.890 4.044 1.00 95.50 329 GLU A C 1
ATOM 2607 O O . GLU A 1 329 ? 28.503 -1.908 3.308 1.00 95.50 329 GLU A O 1
ATOM 2612 N N . SER A 1 330 ? 28.883 -4.077 3.648 1.00 95.81 330 SER A N 1
ATOM 2613 C CA . SER A 1 330 ? 29.504 -4.291 2.339 1.00 95.81 330 SER A CA 1
ATOM 2614 C C . SER A 1 330 ? 29.392 -5.744 1.896 1.00 95.81 330 SER A C 1
ATOM 2616 O O . SER A 1 330 ? 29.300 -6.654 2.721 1.00 95.81 330 SER A O 1
ATOM 2618 N N . LEU A 1 331 ? 29.421 -5.958 0.582 1.00 95.81 331 LEU A N 1
ATOM 2619 C CA . LEU A 1 331 ? 29.498 -7.279 -0.037 1.00 95.81 331 LEU A CA 1
ATOM 2620 C C . LEU A 1 331 ? 30.902 -7.466 -0.617 1.00 95.81 331 LEU A C 1
ATOM 2622 O O . LEU A 1 331 ? 31.092 -7.427 -1.829 1.00 95.81 331 LEU A O 1
ATOM 2626 N N . VAL A 1 332 ? 31.901 -7.585 0.259 1.00 92.50 332 VAL A N 1
ATOM 2627 C CA . VAL A 1 332 ? 33.316 -7.733 -0.116 1.00 92.50 332 VAL A CA 1
ATOM 2628 C C . VAL A 1 332 ? 33.886 -8.981 0.549 1.00 92.50 332 VAL A C 1
ATOM 2630 O O . VAL A 1 332 ? 33.807 -9.128 1.766 1.00 92.50 332 VAL A O 1
ATOM 2633 N N . GLY A 1 333 ? 34.481 -9.863 -0.250 1.00 83.81 333 GLY A N 1
ATOM 2634 C CA . GLY A 1 333 ? 35.091 -11.111 0.204 1.00 83.81 333 GLY A CA 1
ATOM 2635 C C . GLY A 1 333 ? 34.804 -12.262 -0.755 1.00 83.81 333 GLY A C 1
ATOM 2636 O O . GLY A 1 333 ? 34.043 -12.120 -1.710 1.00 83.81 333 GLY A O 1
ATOM 2637 N N . ASP A 1 334 ? 35.402 -13.416 -0.486 1.00 69.62 334 ASP A N 1
ATOM 2638 C CA . ASP A 1 334 ? 35.226 -14.594 -1.332 1.00 69.62 334 ASP A CA 1
ATOM 2639 C C . ASP A 1 334 ? 33.915 -15.321 -1.004 1.00 69.62 334 ASP A C 1
ATOM 2641 O O . ASP A 1 334 ? 33.650 -15.649 0.154 1.00 69.62 334 ASP A O 1
ATOM 2645 N N . ASN A 1 335 ? 33.129 -15.653 -2.035 1.00 71.00 335 ASN A N 1
ATOM 2646 C CA . ASN A 1 335 ? 31.893 -16.448 -1.934 1.00 71.00 335 ASN A CA 1
ATOM 2647 C C . ASN A 1 335 ? 30.840 -15.860 -0.972 1.00 71.00 335 ASN A C 1
ATOM 2649 O O . ASN A 1 335 ? 30.226 -16.592 -0.194 1.00 71.00 335 ASN A O 1
ATOM 2653 N N . ILE A 1 336 ? 30.645 -14.537 -1.023 1.00 89.88 336 ILE A N 1
ATOM 2654 C CA . ILE A 1 336 ? 29.663 -13.812 -0.200 1.00 89.88 336 ILE A CA 1
ATOM 2655 C C . ILE A 1 336 ? 28.263 -14.409 -0.368 1.00 89.88 336 ILE A C 1
ATOM 2657 O O . ILE A 1 336 ? 27.635 -14.795 0.619 1.00 89.88 336 ILE A O 1
ATOM 2661 N N . PHE A 1 337 ? 27.807 -14.567 -1.612 1.00 93.25 337 PHE A N 1
ATOM 2662 C CA . PHE A 1 337 ? 26.660 -15.414 -1.912 1.00 93.25 337 PHE A CA 1
ATOM 2663 C C . PHE A 1 337 ? 27.115 -16.856 -2.187 1.00 93.25 337 PHE A C 1
ATOM 2665 O O . PHE A 1 337 ? 28.060 -17.067 -2.952 1.00 93.25 337 PHE A O 1
ATOM 2672 N N . PRO A 1 338 ? 26.433 -17.869 -1.620 1.00 91.81 338 PRO A N 1
ATOM 2673 C CA . PRO A 1 338 ? 26.613 -19.248 -2.057 1.00 91.81 338 PRO A CA 1
ATOM 2674 C C . PRO A 1 338 ? 26.069 -19.440 -3.489 1.00 91.81 338 PRO A C 1
ATOM 2676 O O . PRO A 1 338 ? 25.315 -18.594 -3.975 1.00 91.81 338 PRO A O 1
ATOM 2679 N N . PRO A 1 339 ? 26.390 -20.563 -4.162 1.00 90.00 339 PRO A N 1
ATOM 2680 C CA . PRO A 1 339 ? 25.898 -20.879 -5.506 1.00 90.00 339 PRO A CA 1
ATOM 2681 C C . PRO A 1 339 ? 24.389 -21.145 -5.530 1.00 90.00 339 PRO A C 1
ATOM 2683 O O . PRO A 1 339 ? 23.922 -22.286 -5.546 1.00 90.00 339 PRO A O 1
ATOM 2686 N N . LEU A 1 340 ? 23.611 -20.064 -5.561 1.00 92.75 340 LEU A N 1
ATOM 2687 C CA . LEU A 1 340 ? 22.158 -20.059 -5.700 1.00 92.75 340 LEU A CA 1
ATOM 2688 C C . LEU A 1 340 ? 21.789 -20.031 -7.188 1.00 92.75 340 LEU A C 1
ATOM 2690 O O . LEU A 1 340 ? 21.223 -19.073 -7.708 1.00 92.75 340 LEU A O 1
ATOM 2694 N N . THR A 1 341 ? 22.124 -21.112 -7.891 1.00 89.25 341 THR A N 1
ATOM 2695 C CA . THR A 1 341 ? 22.038 -21.204 -9.362 1.00 89.25 341 THR A CA 1
ATOM 2696 C C . THR A 1 341 ? 20.622 -21.105 -9.933 1.00 89.25 341 THR A C 1
ATOM 2698 O O . THR A 1 341 ? 20.478 -20.969 -11.143 1.00 89.25 341 THR A O 1
ATOM 2701 N N . LYS A 1 342 ? 19.574 -21.155 -9.103 1.00 93.44 342 LYS A N 1
ATOM 2702 C CA . LYS A 1 342 ? 18.165 -20.985 -9.504 1.00 93.44 342 LYS A CA 1
ATOM 2703 C C . LYS A 1 342 ? 17.582 -19.617 -9.143 1.00 93.44 342 LYS A C 1
ATOM 2705 O O . LYS A 1 342 ? 16.429 -19.350 -9.484 1.00 93.44 342 LYS A O 1
ATOM 2710 N N . LEU A 1 343 ? 18.356 -18.767 -8.466 1.00 96.69 343 LEU A N 1
ATOM 2711 C CA . LEU A 1 343 ? 17.890 -17.471 -7.998 1.00 96.69 343 LEU A CA 1
ATOM 2712 C C . LEU A 1 343 ? 17.651 -16.548 -9.194 1.00 96.69 343 LEU A C 1
ATOM 2714 O O . LEU A 1 343 ? 18.577 -16.246 -9.938 1.00 96.69 343 LEU A O 1
ATOM 2718 N N . ASN A 1 344 ? 16.406 -16.113 -9.365 1.00 97.44 344 ASN A N 1
ATOM 2719 C CA . ASN A 1 344 ? 15.974 -15.222 -10.438 1.00 97.44 344 ASN A CA 1
ATOM 2720 C C . ASN A 1 344 ? 15.752 -13.790 -9.938 1.00 97.44 344 ASN A C 1
ATOM 2722 O O . ASN A 1 344 ? 15.892 -12.857 -10.725 1.00 97.44 344 ASN A O 1
ATOM 2726 N N . HIS A 1 345 ? 15.410 -13.617 -8.660 1.00 98.31 345 HIS A N 1
ATOM 2727 C CA . HIS A 1 345 ? 15.081 -12.328 -8.057 1.00 98.31 345 HIS A CA 1
ATOM 2728 C C . HIS A 1 345 ? 15.884 -12.111 -6.769 1.00 98.31 345 HIS A C 1
ATOM 2730 O O . HIS A 1 345 ? 15.841 -12.946 -5.861 1.00 98.31 345 HIS A O 1
ATOM 2736 N N . LEU A 1 346 ? 16.593 -10.985 -6.689 1.00 98.44 346 LEU A N 1
ATOM 2737 C CA . LEU A 1 346 ? 17.305 -10.533 -5.496 1.00 98.44 346 LEU A CA 1
ATOM 2738 C C . LEU A 1 346 ? 16.926 -9.083 -5.190 1.00 98.44 346 LEU A C 1
ATOM 2740 O O . LEU A 1 346 ? 17.152 -8.194 -6.014 1.00 98.44 346 LEU A O 1
ATOM 2744 N N . SER A 1 347 ? 16.415 -8.850 -3.983 1.00 98.56 347 SER A N 1
ATOM 2745 C CA . SER A 1 347 ? 16.110 -7.516 -3.470 1.00 98.56 347 SER A CA 1
ATOM 2746 C C . SER A 1 347 ? 16.911 -7.224 -2.205 1.00 98.56 347 SER A C 1
ATOM 2748 O O . SER A 1 347 ? 16.861 -7.987 -1.239 1.00 98.56 347 SER A O 1
ATOM 2750 N N . MET A 1 348 ? 17.643 -6.111 -2.213 1.00 98.06 348 MET A N 1
ATOM 2751 C CA . MET A 1 348 ? 18.376 -5.566 -1.068 1.00 98.06 348 MET A CA 1
ATOM 2752 C C . MET A 1 348 ? 18.172 -4.046 -1.025 1.00 98.06 348 MET A C 1
ATOM 2754 O O . MET A 1 348 ? 19.108 -3.279 -1.251 1.00 98.06 348 MET A O 1
ATOM 2758 N N . THR A 1 349 ? 16.933 -3.602 -0.809 1.00 97.56 349 THR A N 1
ATOM 2759 C CA . THR A 1 349 ? 16.581 -2.172 -0.745 1.00 97.56 349 THR A CA 1
ATOM 2760 C C . THR A 1 349 ? 16.666 -1.620 0.671 1.00 97.56 349 THR A C 1
ATOM 2762 O O . THR A 1 349 ? 16.524 -2.375 1.636 1.00 97.56 349 THR A O 1
ATOM 2765 N N . PHE A 1 350 ? 16.800 -0.298 0.809 1.00 97.19 350 PHE A N 1
ATOM 2766 C CA . PHE A 1 350 ? 16.828 0.383 2.115 1.00 97.19 350 PHE A CA 1
ATOM 2767 C C . PHE A 1 350 ? 17.882 -0.189 3.086 1.00 97.19 350 PHE A C 1
ATOM 2769 O O . PHE A 1 350 ? 17.704 -0.193 4.305 1.00 97.19 350 PHE A O 1
ATOM 2776 N N . MET A 1 351 ? 19.005 -0.671 2.558 1.00 97.31 351 MET A N 1
ATOM 2777 C CA . MET A 1 351 ? 20.139 -1.159 3.335 1.00 97.31 351 MET A CA 1
ATOM 2778 C C . MET A 1 351 ? 20.862 0.043 3.940 1.00 97.31 351 MET A C 1
ATOM 2780 O O . MET A 1 351 ? 21.690 0.692 3.297 1.00 97.31 351 MET A O 1
ATOM 2784 N N . ALA A 1 352 ? 20.535 0.356 5.194 1.00 93.00 352 ALA A N 1
ATOM 2785 C CA . ALA A 1 352 ? 20.946 1.592 5.861 1.00 93.00 352 ALA A CA 1
ATOM 2786 C C . ALA A 1 352 ? 22.469 1.789 5.983 1.00 93.00 352 ALA A C 1
ATOM 2788 O O . ALA A 1 352 ? 22.901 2.903 6.261 1.00 93.00 352 ALA A O 1
ATOM 2789 N N . MET A 1 353 ? 23.266 0.733 5.788 1.00 96.12 353 MET A N 1
ATOM 2790 C CA . MET A 1 353 ? 24.724 0.745 5.953 1.00 96.12 353 MET A CA 1
ATOM 2791 C C . MET A 1 353 ? 25.497 0.299 4.701 1.00 96.12 353 MET A C 1
ATOM 2793 O O . MET A 1 353 ? 26.724 0.385 4.700 1.00 96.12 353 MET A O 1
ATOM 2797 N N . LEU A 1 354 ? 24.818 -0.180 3.650 1.00 97.88 354 LEU A N 1
ATOM 2798 C CA . LEU A 1 354 ? 25.483 -0.777 2.490 1.00 97.88 354 LEU A CA 1
ATOM 2799 C C . LEU A 1 354 ? 26.195 0.304 1.677 1.00 97.88 354 LEU A C 1
ATOM 2801 O O . LEU A 1 354 ? 25.526 1.142 1.074 1.00 97.88 354 LEU A O 1
ATOM 2805 N N . TYR A 1 355 ? 27.529 0.271 1.639 1.00 97.31 355 TYR A N 1
ATOM 2806 C CA . TYR A 1 355 ? 28.326 1.268 0.914 1.00 97.31 355 TYR A CA 1
ATOM 2807 C C . TYR A 1 355 ? 29.062 0.723 -0.316 1.00 97.31 355 TYR A C 1
ATOM 2809 O O . TYR A 1 355 ? 29.304 1.482 -1.254 1.00 97.31 355 TYR A O 1
ATOM 2817 N N . LYS A 1 356 ? 29.384 -0.579 -0.349 1.00 96.81 356 LYS A N 1
ATOM 2818 C CA . LYS A 1 356 ? 30.210 -1.180 -1.410 1.00 96.81 356 LYS A CA 1
ATOM 2819 C C . LYS A 1 356 ? 29.790 -2.599 -1.795 1.00 96.81 356 LYS A C 1
ATOM 2821 O O . LYS A 1 356 ? 29.567 -3.443 -0.922 1.00 96.81 356 LYS A O 1
ATOM 2826 N N . ILE A 1 357 ? 29.785 -2.874 -3.100 1.00 96.56 357 ILE A N 1
ATOM 2827 C CA . ILE A 1 357 ? 29.700 -4.222 -3.683 1.00 96.56 357 ILE A CA 1
ATOM 2828 C C . ILE A 1 357 ? 31.030 -4.523 -4.378 1.00 96.56 357 ILE A C 1
ATOM 2830 O O . ILE A 1 357 ? 31.405 -3.830 -5.320 1.00 96.56 357 ILE A O 1
ATOM 2834 N N . GLY A 1 358 ? 31.762 -5.513 -3.867 1.00 94.00 358 GLY A N 1
ATOM 2835 C CA . GLY A 1 358 ? 33.102 -5.866 -4.332 1.00 94.00 358 GLY A CA 1
ATOM 2836 C C . GLY A 1 358 ? 33.130 -6.820 -5.533 1.00 94.00 358 GLY A C 1
ATOM 2837 O O . GLY A 1 358 ? 32.081 -7.303 -5.970 1.00 94.00 358 GLY A O 1
ATOM 2838 N N . PRO A 1 359 ? 34.337 -7.127 -6.039 1.00 90.62 359 PRO A N 1
ATOM 2839 C CA . PRO A 1 359 ? 34.527 -8.021 -7.177 1.00 90.62 359 PRO A CA 1
ATOM 2840 C C . PRO A 1 359 ? 33.986 -9.418 -6.865 1.00 90.62 359 PRO A C 1
ATOM 2842 O O . PRO A 1 359 ? 34.172 -9.945 -5.766 1.00 90.62 359 PRO A O 1
ATOM 2845 N N . GLY A 1 360 ? 33.281 -10.012 -7.826 1.00 89.19 360 GLY A N 1
ATOM 2846 C CA . GLY A 1 360 ? 32.716 -11.354 -7.726 1.00 89.19 360 GLY A CA 1
ATOM 2847 C C . GLY A 1 360 ? 31.599 -11.537 -6.693 1.00 89.19 360 GLY A C 1
ATOM 2848 O O . GLY A 1 360 ? 31.124 -12.664 -6.533 1.00 89.19 360 GLY A O 1
ATOM 2849 N N . ALA A 1 361 ? 31.147 -10.479 -6.010 1.00 92.50 361 ALA A N 1
ATOM 2850 C CA . ALA A 1 361 ? 30.182 -10.574 -4.913 1.00 92.50 361 ALA A CA 1
ATOM 2851 C C . ALA A 1 361 ? 28.868 -11.272 -5.306 1.00 92.50 361 ALA A C 1
ATOM 2853 O O . ALA A 1 361 ? 28.296 -12.003 -4.498 1.00 92.50 361 ALA A O 1
ATOM 2854 N N . LEU A 1 362 ? 28.409 -11.074 -6.543 1.00 92.94 362 LEU A N 1
ATOM 2855 C CA . LEU A 1 362 ? 27.169 -11.626 -7.100 1.00 92.94 362 LEU A CA 1
ATOM 2856 C C . LEU A 1 362 ? 27.430 -12.685 -8.190 1.00 92.94 362 LEU A C 1
ATOM 2858 O O . LEU A 1 362 ? 26.489 -13.160 -8.824 1.00 92.94 362 LEU A O 1
ATOM 2862 N N . SER A 1 363 ? 28.690 -13.074 -8.405 1.00 88.75 363 SER A N 1
ATOM 2863 C CA . SER A 1 363 ? 29.112 -13.937 -9.523 1.00 88.75 363 SER A CA 1
ATOM 2864 C C . SER A 1 363 ? 28.530 -15.357 -9.497 1.00 88.75 363 SER A C 1
ATOM 2866 O O . SER A 1 363 ? 28.400 -16.008 -10.532 1.00 88.75 363 SER A O 1
ATOM 2868 N N . GLU A 1 364 ? 28.136 -15.840 -8.319 1.00 89.31 364 GLU A N 1
ATOM 2869 C CA . GLU A 1 364 ? 27.549 -17.170 -8.129 1.00 89.31 364 GLU A CA 1
ATOM 2870 C C . GLU A 1 364 ? 26.033 -17.215 -8.446 1.00 89.31 364 GLU A C 1
ATOM 2872 O O . GLU A 1 364 ? 25.436 -18.293 -8.530 1.00 89.31 364 GLU A O 1
ATOM 2877 N N . LEU A 1 365 ? 25.392 -16.061 -8.674 1.00 92.50 365 LEU A N 1
ATOM 2878 C CA . LEU A 1 365 ? 23.950 -15.927 -8.933 1.00 92.50 365 LEU A CA 1
ATOM 2879 C C . LEU A 1 365 ? 23.615 -16.050 -10.430 1.00 92.50 365 LEU A C 1
ATOM 2881 O O . LEU A 1 365 ? 22.989 -15.179 -11.025 1.00 92.50 365 LEU A O 1
ATOM 2885 N N . GLN A 1 366 ? 24.033 -17.147 -11.059 1.00 89.25 366 GLN A N 1
ATOM 2886 C CA . GLN A 1 366 ? 24.083 -17.288 -12.526 1.00 89.25 366 GLN A CA 1
ATOM 2887 C C . GLN A 1 366 ? 22.731 -17.231 -13.265 1.00 89.25 366 GLN A C 1
ATOM 2889 O O . GLN A 1 366 ? 22.715 -17.026 -14.477 1.00 89.25 366 GLN A O 1
ATOM 2894 N N . SER A 1 367 ? 21.601 -17.393 -12.570 1.00 92.62 367 SER A N 1
ATOM 2895 C CA . SER A 1 367 ? 20.255 -17.296 -13.165 1.00 92.62 367 SER A CA 1
ATOM 2896 C C . SER A 1 367 ? 19.551 -15.967 -12.886 1.00 92.62 367 SER A C 1
ATOM 2898 O O . SER A 1 367 ? 18.385 -15.814 -13.250 1.00 92.62 367 SER A O 1
ATOM 2900 N N . LEU A 1 368 ? 20.229 -15.001 -12.259 1.00 95.38 368 LEU A N 1
ATOM 2901 C CA . LEU A 1 368 ? 19.597 -13.773 -11.787 1.00 95.38 368 LEU A CA 1
ATOM 2902 C C . LEU A 1 368 ? 19.027 -12.945 -12.950 1.00 95.38 368 LEU A C 1
ATOM 2904 O O . LEU A 1 368 ? 19.733 -12.605 -13.898 1.00 95.38 368 LEU A O 1
ATOM 2908 N N . LYS A 1 369 ? 17.736 -12.610 -12.859 1.00 96.69 369 LYS A N 1
ATOM 2909 C CA . LYS A 1 369 ? 16.989 -11.825 -13.856 1.00 96.69 369 LYS A CA 1
ATOM 2910 C C . LYS A 1 369 ? 16.606 -10.443 -13.349 1.00 96.69 369 LYS A C 1
ATOM 2912 O O . LYS A 1 369 ? 16.526 -9.508 -14.141 1.00 96.69 369 LYS A O 1
ATOM 2917 N N . GLU A 1 370 ? 16.354 -10.308 -12.055 1.00 98.25 370 GLU A N 1
ATOM 2918 C CA . GLU A 1 370 ? 15.939 -9.059 -11.428 1.00 98.25 370 GLU A CA 1
ATOM 2919 C C . GLU A 1 370 ? 16.808 -8.770 -10.207 1.00 98.25 370 GLU A C 1
ATOM 2921 O O . GLU A 1 370 ? 16.874 -9.576 -9.276 1.00 98.25 370 GL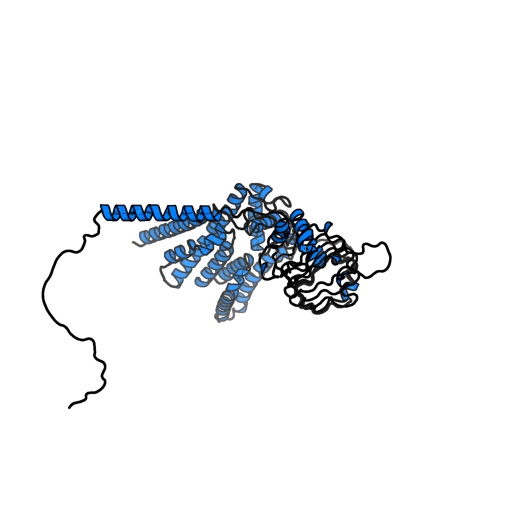U A O 1
ATOM 2926 N N . LEU A 1 371 ? 17.478 -7.618 -10.239 1.00 98.19 371 LEU A N 1
ATOM 2927 C CA . LEU A 1 371 ? 18.319 -7.118 -9.159 1.00 98.19 371 LEU A CA 1
ATOM 2928 C C . LEU A 1 371 ? 17.794 -5.759 -8.694 1.00 98.19 371 LEU A C 1
ATOM 2930 O O . LEU A 1 371 ? 17.791 -4.794 -9.463 1.00 98.19 371 LEU A O 1
ATOM 2934 N N . ILE A 1 372 ? 17.370 -5.684 -7.434 1.00 98.56 372 ILE A N 1
ATOM 2935 C CA . ILE A 1 372 ? 16.834 -4.467 -6.821 1.00 98.56 372 ILE A CA 1
ATOM 2936 C C . ILE A 1 372 ? 17.771 -4.012 -5.703 1.00 98.56 372 ILE A C 1
ATOM 2938 O O . ILE A 1 372 ? 17.898 -4.671 -4.672 1.00 98.56 372 ILE A O 1
ATOM 2942 N N . LEU A 1 373 ? 18.425 -2.872 -5.914 1.00 98.12 373 LEU A N 1
ATOM 2943 C CA . LEU A 1 373 ? 19.368 -2.239 -4.987 1.00 98.12 373 LEU A CA 1
ATOM 2944 C C . LEU A 1 373 ? 18.971 -0.785 -4.685 1.00 98.12 373 LEU A C 1
ATOM 2946 O O . LEU A 1 373 ? 19.820 0.022 -4.311 1.00 98.12 373 LEU A O 1
ATOM 2950 N N . SER A 1 374 ? 17.698 -0.446 -4.883 1.00 97.44 374 SER A N 1
ATOM 2951 C CA . SER A 1 374 ? 17.149 0.895 -4.689 1.00 97.44 374 SER A CA 1
ATOM 2952 C C . SER A 1 374 ? 17.216 1.367 -3.236 1.00 97.44 374 SER A C 1
ATOM 2954 O O . SER A 1 374 ? 17.175 0.568 -2.299 1.00 97.44 374 SER A O 1
ATOM 2956 N N . ASP A 1 375 ? 17.266 2.686 -3.052 1.00 97.81 375 ASP A N 1
ATOM 2957 C CA . ASP A 1 375 ? 17.196 3.345 -1.742 1.00 97.81 375 ASP A CA 1
ATOM 2958 C C . ASP A 1 375 ? 18.358 2.995 -0.788 1.00 97.81 375 ASP A C 1
ATOM 2960 O O . ASP A 1 375 ? 18.262 3.154 0.433 1.00 97.81 375 ASP A O 1
ATOM 2964 N N . ASN A 1 376 ? 19.499 2.580 -1.344 1.00 98.12 376 ASN A N 1
ATOM 2965 C CA . ASN A 1 376 ? 20.738 2.338 -0.609 1.00 98.12 376 ASN A CA 1
ATOM 2966 C C . ASN A 1 376 ? 21.605 3.603 -0.602 1.00 98.12 376 ASN A C 1
ATOM 2968 O O . ASN A 1 376 ? 22.573 3.736 -1.348 1.00 98.12 376 ASN A O 1
ATOM 2972 N N . LYS A 1 377 ? 21.257 4.559 0.263 1.00 96.38 377 LYS A N 1
ATOM 2973 C CA . LYS A 1 377 ? 21.833 5.921 0.270 1.00 96.38 377 LYS A CA 1
ATOM 2974 C C . LYS A 1 377 ? 23.344 6.009 0.497 1.00 96.38 377 LYS A C 1
ATOM 2976 O O . LYS A 1 377 ? 23.921 7.053 0.212 1.00 96.38 377 LYS A O 1
ATOM 2981 N N . PHE A 1 378 ? 23.980 4.971 1.035 1.00 97.25 378 PHE A N 1
ATOM 2982 C CA . PHE A 1 378 ? 25.433 4.934 1.220 1.00 97.25 378 PHE A CA 1
ATOM 2983 C C . PHE A 1 378 ? 26.162 4.191 0.099 1.00 97.25 378 PHE A C 1
ATOM 2985 O O . PHE A 1 378 ? 27.379 4.340 -0.008 1.00 97.25 378 PHE A O 1
ATOM 2992 N N . LEU A 1 379 ? 25.441 3.454 -0.754 1.00 97.88 379 LEU A N 1
ATOM 2993 C CA . LEU A 1 379 ? 26.019 2.659 -1.830 1.00 97.88 379 LEU A CA 1
ATOM 2994 C C . LEU A 1 379 ? 26.596 3.591 -2.887 1.00 97.88 379 LEU A C 1
ATOM 2996 O O . LEU A 1 379 ? 25.849 4.242 -3.618 1.00 97.88 379 LEU A O 1
ATOM 3000 N N . ASN A 1 380 ? 2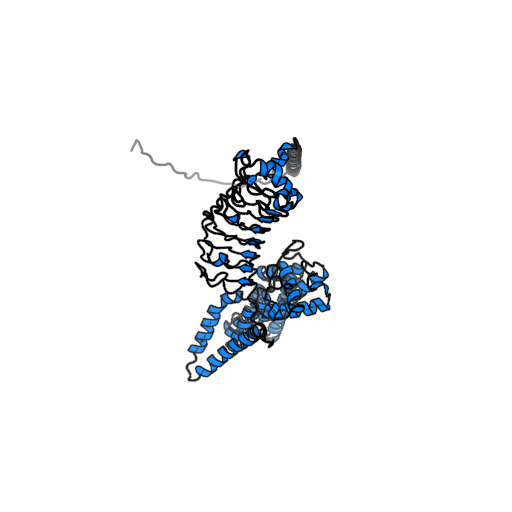7.922 3.661 -2.945 1.00 96.25 380 ASN A N 1
ATOM 3001 C CA . ASN A 1 380 ? 28.650 4.556 -3.841 1.00 96.25 380 ASN A CA 1
ATOM 3002 C C . ASN A 1 380 ? 29.606 3.826 -4.791 1.00 96.25 380 ASN A C 1
ATOM 3004 O O . ASN A 1 380 ? 30.046 4.423 -5.771 1.00 96.25 380 ASN A O 1
ATOM 3008 N N . GLU A 1 381 ? 29.893 2.549 -4.534 1.00 95.06 381 GLU A N 1
ATOM 3009 C CA . GLU A 1 381 ? 30.832 1.753 -5.317 1.00 95.06 381 GLU A CA 1
ATOM 3010 C C . GLU A 1 381 ? 30.248 0.369 -5.634 1.00 95.06 381 GLU A C 1
ATOM 3012 O O . GLU A 1 381 ? 29.902 -0.407 -4.736 1.00 95.06 381 GLU A O 1
ATOM 3017 N N . ILE A 1 382 ? 30.161 0.057 -6.928 1.00 95.69 382 ILE A N 1
ATOM 3018 C CA . ILE A 1 382 ? 29.891 -1.284 -7.450 1.00 95.69 382 ILE A CA 1
ATOM 3019 C C . ILE A 1 382 ? 31.064 -1.635 -8.357 1.00 95.69 382 ILE A C 1
ATOM 3021 O O . ILE A 1 382 ? 31.292 -0.958 -9.360 1.00 95.69 382 ILE A O 1
ATOM 3025 N N . ASP A 1 383 ? 31.811 -2.665 -7.976 1.00 93.69 383 ASP A N 1
ATOM 3026 C CA . ASP A 1 383 ? 32.969 -3.135 -8.727 1.00 93.69 383 ASP A CA 1
ATOM 3027 C C . ASP A 1 383 ? 32.567 -3.606 -10.137 1.00 93.69 383 ASP A C 1
ATOM 3029 O O . ASP A 1 383 ? 31.492 -4.180 -10.336 1.00 93.69 383 ASP A O 1
ATOM 3033 N N . GLU A 1 384 ? 33.420 -3.369 -11.131 1.00 91.00 384 GLU A N 1
ATOM 3034 C CA . GLU A 1 384 ? 33.141 -3.735 -12.523 1.00 91.00 384 GLU A CA 1
ATOM 3035 C C . GLU A 1 384 ? 33.061 -5.255 -12.745 1.00 91.00 384 GLU A C 1
ATOM 3037 O O . GLU A 1 384 ? 32.389 -5.700 -13.677 1.00 91.00 384 GLU A O 1
ATOM 3042 N N . GLU A 1 385 ? 33.668 -6.046 -11.854 1.00 89.06 385 GLU A N 1
ATOM 3043 C CA . GLU A 1 385 ? 33.588 -7.508 -11.828 1.00 89.06 385 GLU A CA 1
ATOM 3044 C C . GLU A 1 385 ? 32.583 -8.022 -10.781 1.00 89.06 385 GLU A C 1
ATOM 3046 O O . GLU A 1 385 ? 32.568 -9.208 -10.462 1.00 89.06 385 GLU A O 1
ATOM 3051 N N . ALA A 1 386 ? 31.709 -7.179 -10.218 1.00 92.25 386 ALA A N 1
ATOM 3052 C CA . ALA A 1 386 ? 30.776 -7.603 -9.164 1.00 92.25 386 ALA A CA 1
ATOM 3053 C C . ALA A 1 386 ? 29.869 -8.783 -9.574 1.00 92.25 386 ALA A C 1
ATOM 3055 O O . ALA A 1 386 ? 29.494 -9.599 -8.729 1.00 92.25 386 ALA A O 1
ATOM 3056 N N . LEU A 1 387 ? 29.518 -8.877 -10.861 1.00 90.06 387 LEU A N 1
ATOM 3057 C CA . LEU A 1 387 ? 28.616 -9.892 -11.424 1.00 90.06 387 LEU A CA 1
ATOM 3058 C C . LEU A 1 387 ? 29.331 -11.014 -12.185 1.00 90.06 387 LEU A C 1
ATOM 3060 O O . LEU A 1 387 ? 28.678 -11.990 -12.552 1.00 90.06 387 LEU A O 1
ATOM 3064 N N . SER A 1 388 ? 30.637 -10.896 -12.424 1.00 80.56 388 SER A N 1
ATOM 3065 C CA . SER A 1 388 ? 31.419 -11.883 -13.168 1.00 80.56 388 SER A CA 1
ATOM 3066 C C . SER A 1 388 ? 32.451 -12.566 -12.281 1.00 80.56 388 SER A C 1
ATOM 3068 O O . SER A 1 388 ? 32.856 -12.067 -11.234 1.00 80.56 388 SER A O 1
ATOM 3070 N N . LYS A 1 389 ? 32.864 -13.764 -12.691 1.00 69.25 389 LYS A N 1
ATOM 3071 C CA . LYS A 1 389 ? 33.984 -14.484 -12.084 1.00 69.25 389 LYS A CA 1
ATOM 3072 C C . LYS A 1 389 ? 35.135 -14.463 -13.078 1.00 69.25 389 LYS A C 1
ATOM 3074 O O . LYS A 1 389 ? 34.921 -14.708 -14.263 1.00 69.25 389 LYS A O 1
ATOM 3079 N N . ASN A 1 390 ? 36.354 -14.203 -12.618 1.00 57.38 390 ASN A N 1
ATOM 3080 C CA . ASN A 1 390 ? 37.537 -14.286 -13.469 1.00 57.38 390 ASN A CA 1
ATOM 3081 C C . ASN A 1 390 ? 37.783 -15.760 -13.852 1.00 57.38 390 ASN A C 1
ATOM 3083 O O . ASN A 1 390 ? 38.346 -16.527 -13.068 1.00 57.38 390 ASN A O 1
ATOM 3087 N N . VAL A 1 391 ? 37.286 -16.189 -15.019 1.00 53.81 391 VAL A N 1
ATOM 3088 C CA . VAL A 1 391 ? 37.432 -17.566 -15.509 1.00 53.81 391 VAL A CA 1
ATOM 3089 C C . VAL A 1 391 ? 38.164 -17.564 -16.844 1.00 53.81 391 VAL A C 1
ATOM 3091 O O . VAL A 1 391 ? 37.649 -17.171 -17.888 1.00 53.81 391 VAL A O 1
ATOM 3094 N N . THR A 1 392 ? 39.393 -18.064 -16.821 1.00 47.19 392 THR A N 1
ATOM 3095 C CA . THR A 1 392 ? 40.181 -18.341 -18.017 1.00 47.19 392 THR A CA 1
ATOM 3096 C C . THR A 1 392 ? 39.714 -19.654 -18.659 1.00 47.19 392 THR A C 1
ATOM 3098 O O . THR A 1 392 ? 40.220 -20.727 -18.352 1.00 47.19 392 THR A O 1
ATOM 3101 N N . GLY A 1 393 ? 38.753 -19.571 -19.590 1.00 51.03 393 GLY A N 1
ATOM 3102 C CA . GLY A 1 393 ? 38.509 -20.619 -20.593 1.00 51.03 393 GLY A CA 1
ATOM 3103 C C . GLY A 1 393 ? 37.160 -21.356 -20.555 1.00 51.03 393 GLY A C 1
ATOM 3104 O O . GLY A 1 393 ? 37.097 -22.495 -20.106 1.00 51.03 393 GLY A O 1
ATOM 3105 N N . GLY A 1 394 ? 36.140 -20.784 -21.214 1.00 45.69 394 GLY A N 1
ATOM 3106 C CA . GLY A 1 394 ? 35.176 -21.550 -22.028 1.00 45.69 394 GLY A CA 1
ATOM 3107 C C . GLY A 1 394 ? 33.695 -21.609 -21.592 1.00 45.69 394 GLY A C 1
ATOM 3108 O O . GLY A 1 394 ? 33.364 -22.159 -20.552 1.00 45.69 394 GLY A O 1
ATOM 3109 N N . GLN A 1 395 ? 32.818 -21.143 -22.501 1.00 46.41 395 GLN A N 1
ATOM 3110 C CA . GLN A 1 395 ? 31.411 -21.526 -22.789 1.00 46.41 395 GLN A CA 1
ATOM 3111 C C . GLN A 1 395 ? 30.431 -21.843 -21.632 1.00 46.41 395 GLN A C 1
ATOM 3113 O O . GLN A 1 395 ? 29.647 -22.788 -21.726 1.00 46.41 395 GLN A O 1
ATOM 3118 N N . TYR A 1 396 ? 30.358 -20.989 -20.615 1.00 44.19 396 TYR A N 1
ATOM 3119 C CA . TYR A 1 396 ? 29.134 -20.786 -19.825 1.00 44.19 396 TYR A CA 1
ATOM 3120 C C . TYR A 1 396 ? 28.739 -19.304 -19.931 1.00 44.19 396 TYR A C 1
ATOM 3122 O O . TYR A 1 396 ? 29.552 -18.492 -20.360 1.00 44.19 396 TYR A O 1
ATOM 3130 N N . LEU A 1 397 ? 27.481 -18.934 -19.668 1.00 52.22 397 LEU A N 1
ATOM 3131 C CA . LEU A 1 397 ? 27.087 -17.519 -19.647 1.00 52.22 397 LEU A CA 1
ATOM 3132 C C . LEU A 1 397 ? 27.932 -16.817 -18.572 1.00 52.22 397 LEU A C 1
ATOM 3134 O O . LEU A 1 397 ? 27.664 -16.989 -17.390 1.00 52.22 397 LEU A O 1
ATOM 3138 N N . ASP A 1 398 ? 28.952 -16.058 -18.982 1.00 61.62 398 ASP A N 1
ATOM 3139 C CA . ASP A 1 398 ? 29.897 -15.375 -18.077 1.00 61.62 398 ASP A CA 1
ATOM 3140 C C . ASP A 1 398 ? 29.205 -14.367 -17.128 1.00 61.62 398 ASP A C 1
ATOM 3142 O O . ASP A 1 398 ? 29.831 -13.853 -16.204 1.00 61.62 398 ASP A O 1
ATOM 3146 N N . TYR A 1 399 ? 27.917 -14.074 -17.363 1.00 74.25 399 TYR A N 1
ATOM 3147 C CA . TYR A 1 399 ? 27.104 -13.092 -16.650 1.00 74.25 399 TYR A CA 1
ATOM 3148 C C . TYR A 1 399 ? 25.666 -13.593 -16.459 1.00 74.25 399 TYR A C 1
ATOM 3150 O O . TYR A 1 399 ? 25.130 -14.267 -17.350 1.00 74.25 399 TYR A O 1
ATOM 3158 N N . PRO A 1 400 ? 25.000 -13.211 -15.353 1.00 87.94 400 PRO A N 1
ATOM 3159 C CA . PRO A 1 400 ? 23.595 -13.532 -15.153 1.00 87.94 400 PRO A CA 1
ATOM 3160 C C . PRO A 1 400 ? 22.710 -12.890 -16.238 1.00 87.94 400 PRO A C 1
ATOM 3162 O O . PRO A 1 400 ? 23.002 -11.779 -16.700 1.00 87.94 400 PRO A O 1
ATOM 3165 N N . PRO A 1 401 ? 21.619 -13.556 -16.663 1.00 90.75 401 PRO A N 1
ATOM 3166 C CA . PRO A 1 401 ? 20.705 -13.073 -17.696 1.00 90.75 401 PRO A CA 1
ATOM 3167 C C . PRO A 1 401 ? 19.762 -11.986 -17.151 1.00 90.75 401 PRO A C 1
ATOM 3169 O O . PRO A 1 401 ? 18.540 -12.142 -17.166 1.00 90.75 401 PRO A O 1
ATOM 3172 N N . LEU A 1 402 ? 20.336 -10.881 -16.672 1.00 94.50 402 LEU A N 1
ATOM 3173 C CA . LEU A 1 402 ? 19.594 -9.772 -16.087 1.00 94.50 402 LEU A CA 1
ATOM 3174 C C . LEU A 1 402 ? 18.657 -9.132 -17.117 1.00 94.50 402 LEU A C 1
ATOM 3176 O O . LEU A 1 402 ? 19.050 -8.762 -18.223 1.00 94.50 402 LEU A O 1
ATOM 3180 N N . GLU A 1 403 ? 17.399 -8.988 -16.716 1.00 95.56 403 GLU A N 1
ATOM 3181 C CA . GLU A 1 403 ? 16.330 -8.329 -17.460 1.00 95.56 403 GLU A CA 1
ATOM 3182 C C . GLU A 1 403 ? 15.916 -7.015 -16.789 1.00 95.56 403 GLU A C 1
ATOM 3184 O O . GLU A 1 403 ? 15.435 -6.106 -17.465 1.00 95.56 403 GLU A O 1
ATOM 3189 N N . LYS A 1 404 ? 16.073 -6.901 -15.468 1.00 97.31 404 LYS A N 1
ATOM 3190 C CA . LYS A 1 404 ? 15.679 -5.717 -14.705 1.00 97.31 404 LYS A CA 1
ATOM 3191 C C . LYS A 1 404 ? 16.716 -5.378 -13.646 1.00 97.31 404 LYS A C 1
ATOM 3193 O O . LYS A 1 404 ? 17.114 -6.244 -12.868 1.00 97.31 404 LYS A O 1
ATOM 3198 N N . VAL A 1 405 ? 17.121 -4.116 -13.604 1.00 97.50 405 VAL A N 1
ATOM 3199 C CA . VAL A 1 405 ? 18.088 -3.613 -12.625 1.00 97.50 405 VAL A CA 1
ATOM 3200 C C . VAL A 1 405 ? 17.592 -2.281 -12.074 1.00 97.50 405 VAL A C 1
ATOM 3202 O O . VAL A 1 405 ? 17.323 -1.351 -12.831 1.00 97.50 405 VAL A O 1
ATOM 3205 N N . TYR A 1 406 ? 17.481 -2.176 -10.755 1.00 98.12 406 TYR A N 1
ATOM 3206 C CA . TYR A 1 406 ? 17.049 -0.951 -10.085 1.00 98.12 406 TYR A CA 1
ATOM 3207 C C . TYR A 1 406 ? 18.159 -0.463 -9.158 1.00 98.12 406 TYR A C 1
ATOM 3209 O O . TYR A 1 406 ? 18.532 -1.149 -8.206 1.00 98.12 406 TYR A O 1
ATOM 3217 N N . LEU A 1 407 ? 18.702 0.711 -9.471 1.00 97.44 407 LEU A N 1
ATOM 3218 C CA . LEU A 1 407 ? 19.804 1.363 -8.759 1.00 97.44 407 LEU A CA 1
ATOM 3219 C C . LEU A 1 407 ? 19.417 2.777 -8.310 1.00 97.44 407 LEU A C 1
ATOM 3221 O O . LEU A 1 407 ? 20.288 3.591 -8.022 1.00 97.44 407 LEU A O 1
ATOM 3225 N N . ASN A 1 408 ? 18.126 3.112 -8.300 1.00 97.31 408 ASN A N 1
ATOM 3226 C CA . ASN A 1 408 ? 17.667 4.459 -7.995 1.00 97.31 408 ASN A CA 1
ATOM 3227 C C . ASN A 1 408 ? 17.856 4.827 -6.519 1.00 97.31 408 ASN A C 1
ATOM 3229 O O . ASN A 1 408 ? 17.710 3.989 -5.633 1.00 97.31 408 ASN A O 1
ATOM 3233 N N . ASN A 1 409 ? 18.073 6.116 -6.259 1.00 97.31 409 ASN A N 1
ATOM 3234 C CA . ASN A 1 409 ? 18.222 6.667 -4.907 1.00 97.31 409 ASN A CA 1
ATOM 3235 C C . ASN A 1 409 ? 19.400 6.064 -4.114 1.00 97.31 409 ASN A C 1
ATOM 3237 O O . ASN A 1 409 ? 19.285 5.780 -2.919 1.00 97.31 409 ASN A O 1
ATOM 3241 N N . CYS A 1 410 ? 20.531 5.882 -4.796 1.00 97.94 410 CYS A N 1
ATOM 3242 C CA . CYS A 1 410 ? 21.815 5.500 -4.209 1.00 97.94 410 CYS A CA 1
ATOM 3243 C C . CYS A 1 410 ? 22.804 6.682 -4.279 1.00 97.94 410 CYS A C 1
ATOM 3245 O O . CYS A 1 410 ? 22.438 7.807 -4.628 1.00 97.94 410 CYS A O 1
ATOM 3247 N N . ASN A 1 411 ? 24.069 6.447 -3.928 1.00 97.62 411 ASN A N 1
ATOM 3248 C CA . ASN A 1 411 ? 25.140 7.447 -3.978 1.00 97.62 411 ASN A CA 1
ATOM 3249 C C . ASN A 1 411 ? 26.169 7.134 -5.079 1.00 97.62 411 ASN A C 1
ATOM 3251 O O . ASN A 1 411 ? 27.358 7.428 -4.941 1.00 97.62 411 ASN A O 1
ATOM 3255 N N . ILE A 1 412 ? 25.717 6.499 -6.164 1.00 96.75 412 ILE A N 1
ATOM 3256 C CA . ILE A 1 412 ? 26.571 6.028 -7.255 1.00 96.75 412 ILE A CA 1
ATOM 3257 C C . ILE A 1 412 ? 26.892 7.199 -8.186 1.00 96.75 412 ILE A C 1
ATOM 3259 O O . ILE A 1 412 ? 26.001 7.897 -8.667 1.00 96.75 412 ILE A O 1
ATOM 3263 N N . THR A 1 413 ? 28.177 7.408 -8.456 1.00 96.44 413 THR A N 1
ATOM 3264 C CA . THR A 1 413 ? 28.642 8.487 -9.341 1.00 96.44 413 THR A CA 1
ATOM 3265 C C . THR A 1 413 ? 28.958 7.998 -10.746 1.00 96.44 413 THR A C 1
ATOM 3267 O O . THR A 1 413 ? 28.790 8.743 -11.710 1.00 96.44 413 THR A O 1
ATOM 3270 N N . THR A 1 414 ? 29.405 6.750 -10.889 1.00 95.25 414 THR A N 1
ATOM 3271 C CA . THR A 1 414 ? 29.806 6.159 -12.169 1.00 95.25 414 THR A CA 1
ATOM 3272 C C . THR A 1 414 ? 29.246 4.758 -12.338 1.00 95.25 414 THR A C 1
ATOM 3274 O O . THR A 1 414 ? 29.027 4.053 -11.355 1.00 95.25 414 THR A O 1
ATOM 3277 N N . LEU A 1 415 ? 28.959 4.375 -13.584 1.00 93.62 415 LEU A N 1
ATOM 3278 C CA . LEU A 1 415 ? 28.417 3.056 -13.909 1.00 93.62 415 LEU A CA 1
ATOM 3279 C C . LEU A 1 415 ? 29.353 2.349 -14.898 1.00 93.62 415 LEU A C 1
ATOM 3281 O O . LEU A 1 415 ? 29.340 2.677 -16.090 1.00 93.62 415 LEU A O 1
ATOM 3285 N N . PRO A 1 416 ? 30.180 1.397 -14.432 1.00 90.12 416 PRO A N 1
ATOM 3286 C CA . PRO A 1 416 ? 31.182 0.774 -15.280 1.00 90.12 416 PRO A CA 1
ATOM 3287 C C . PRO A 1 416 ? 30.526 -0.070 -16.375 1.00 90.12 416 PRO A C 1
ATOM 3289 O O . PRO A 1 416 ? 29.711 -0.952 -16.110 1.00 90.12 416 PRO A O 1
ATOM 3292 N N . LYS A 1 417 ? 30.919 0.165 -17.633 1.00 89.44 417 LYS A N 1
ATOM 3293 C CA . LYS A 1 417 ? 30.466 -0.631 -18.786 1.00 89.44 417 LYS A CA 1
ATOM 3294 C C . LYS A 1 417 ? 30.670 -2.148 -18.590 1.00 89.44 417 LYS A C 1
ATOM 3296 O O . LYS A 1 417 ? 29.747 -2.877 -18.957 1.00 89.44 417 LYS A O 1
ATOM 3301 N N . PRO A 1 418 ? 31.804 -2.638 -18.035 1.00 88.75 418 PRO A N 1
ATOM 3302 C CA . PRO A 1 418 ? 32.033 -4.076 -17.846 1.00 88.75 418 PRO A CA 1
ATOM 3303 C C . PRO A 1 418 ? 31.118 -4.753 -16.817 1.00 88.75 418 PRO A C 1
ATOM 3305 O O . PRO A 1 418 ? 31.046 -5.982 -16.817 1.00 88.75 418 PRO A O 1
ATOM 3308 N N . LEU A 1 419 ? 30.381 -3.980 -16.005 1.00 89.94 419 LEU A N 1
ATOM 3309 C CA . LEU A 1 419 ? 29.466 -4.510 -14.989 1.00 89.94 419 LEU A CA 1
ATOM 3310 C C . LEU A 1 419 ? 28.446 -5.490 -15.579 1.00 89.94 419 LEU A C 1
ATOM 3312 O O . LEU A 1 419 ? 28.121 -6.503 -14.964 1.00 89.94 419 LEU A O 1
ATOM 3316 N N . LEU A 1 420 ? 27.946 -5.196 -16.784 1.00 88.75 420 LEU A N 1
ATOM 3317 C CA . LEU A 1 420 ? 27.059 -6.077 -17.537 1.00 88.75 420 LEU A CA 1
ATOM 3318 C C . LEU A 1 420 ? 27.546 -6.209 -18.975 1.00 88.75 420 LEU A C 1
ATOM 3320 O O . LEU A 1 420 ? 27.743 -5.228 -19.684 1.00 88.75 420 LEU A O 1
ATOM 3324 N N . VAL A 1 421 ? 27.648 -7.439 -19.469 1.00 82.81 421 VAL A N 1
ATOM 3325 C CA . VAL A 1 421 ? 27.962 -7.664 -20.889 1.00 82.81 421 VAL A CA 1
ATOM 3326 C C . VAL A 1 421 ? 26.750 -7.406 -21.786 1.00 82.81 421 VAL A C 1
ATOM 3328 O O . VAL A 1 421 ? 26.900 -6.943 -22.916 1.00 82.81 421 VAL A O 1
ATOM 3331 N N . ARG A 1 422 ? 25.536 -7.698 -21.299 1.00 87.12 422 ARG A N 1
ATOM 3332 C CA . ARG A 1 422 ? 24.290 -7.687 -22.085 1.00 87.12 422 ARG A CA 1
ATOM 3333 C C . ARG A 1 422 ? 23.308 -6.601 -21.649 1.00 87.12 422 ARG A C 1
ATOM 3335 O O . ARG A 1 422 ? 22.131 -6.879 -21.438 1.00 87.12 422 ARG A O 1
ATOM 3342 N N . TRP A 1 423 ? 23.774 -5.351 -21.573 1.00 90.31 423 TRP A N 1
ATOM 3343 C CA . TRP A 1 423 ? 22.903 -4.183 -21.351 1.00 90.31 423 TRP A CA 1
ATOM 3344 C C . TRP A 1 423 ? 21.726 -4.122 -22.347 1.00 90.31 423 TRP A C 1
AT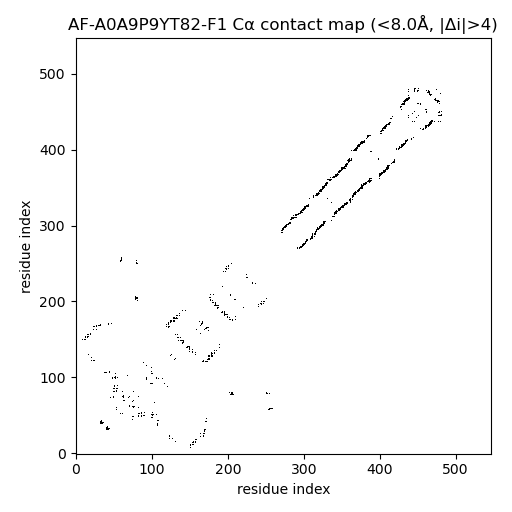OM 3346 O O . TRP A 1 423 ? 20.634 -3.696 -21.988 1.00 90.31 423 TRP A O 1
ATOM 3356 N N . ASP A 1 424 ? 21.912 -4.637 -23.570 1.00 87.88 424 ASP A N 1
ATOM 3357 C CA . ASP A 1 424 ? 20.890 -4.727 -24.625 1.00 87.88 424 ASP A CA 1
ATOM 3358 C C . ASP A 1 424 ? 19.698 -5.639 -24.287 1.00 87.88 424 ASP A C 1
ATOM 3360 O O . ASP A 1 424 ? 18.683 -5.609 -24.986 1.00 87.88 424 ASP A O 1
ATOM 3364 N N . LYS A 1 425 ? 19.819 -6.485 -23.258 1.00 90.50 425 LYS A N 1
ATOM 3365 C CA . LYS A 1 425 ? 18.765 -7.409 -22.817 1.00 90.50 425 LYS A CA 1
ATOM 3366 C C . LYS A 1 425 ? 17.931 -6.880 -21.658 1.00 90.50 425 LYS A C 1
ATOM 3368 O O . LYS A 1 425 ? 16.907 -7.489 -21.345 1.00 90.50 425 LYS A O 1
ATOM 3373 N N . LEU A 1 426 ? 18.314 -5.743 -21.077 1.00 93.94 426 LEU A N 1
ATOM 3374 C CA . LEU A 1 426 ? 17.536 -5.109 -20.025 1.00 93.94 426 LEU A CA 1
ATOM 3375 C C . LEU A 1 426 ? 16.207 -4.587 -20.578 1.00 93.94 426 LEU A C 1
ATOM 3377 O O . LEU A 1 426 ? 16.149 -3.817 -21.535 1.00 93.94 426 LEU A O 1
ATOM 3381 N N . LYS A 1 427 ? 15.127 -5.006 -19.928 1.00 93.88 427 LYS A N 1
ATOM 3382 C CA . LYS A 1 427 ? 13.764 -4.513 -20.121 1.00 93.88 427 LYS A CA 1
ATOM 3383 C C . LYS A 1 427 ? 13.503 -3.274 -19.268 1.00 93.88 427 LYS A C 1
ATOM 3385 O O . LYS A 1 427 ? 12.781 -2.390 -19.714 1.00 93.88 427 LYS A O 1
ATOM 3390 N N . ALA A 1 428 ? 14.096 -3.205 -18.073 1.00 95.31 428 ALA A N 1
ATOM 3391 C CA . ALA A 1 428 ? 13.992 -2.056 -17.177 1.00 95.31 428 ALA A CA 1
ATOM 3392 C C . ALA A 1 428 ? 15.335 -1.752 -16.500 1.00 95.31 428 ALA A C 1
ATOM 3394 O O . ALA A 1 428 ? 16.007 -2.655 -15.999 1.00 95.31 428 ALA A O 1
ATOM 3395 N N . LEU A 1 429 ? 15.702 -0.472 -16.472 1.00 96.75 429 LEU A N 1
ATOM 3396 C CA . LEU A 1 429 ? 16.873 0.035 -15.767 1.00 96.75 429 LEU A CA 1
ATOM 3397 C C . LEU A 1 429 ? 16.519 1.375 -15.119 1.00 96.75 429 LEU A C 1
ATOM 3399 O O . LEU A 1 429 ? 16.229 2.331 -15.835 1.00 96.75 429 LEU A O 1
ATOM 3403 N N . ASP A 1 430 ? 16.528 1.443 -13.788 1.00 97.12 430 ASP A N 1
ATOM 3404 C CA . ASP A 1 430 ? 16.252 2.684 -13.054 1.00 97.12 430 ASP A CA 1
ATOM 3405 C C . ASP A 1 430 ? 17.528 3.241 -12.418 1.00 97.12 430 ASP A C 1
ATOM 3407 O O . ASP A 1 430 ? 18.107 2.630 -11.520 1.00 97.12 430 ASP A O 1
ATOM 3411 N N . LEU A 1 431 ? 17.959 4.408 -12.899 1.00 97.06 431 LEU A N 1
ATOM 3412 C CA . LEU A 1 431 ? 19.178 5.106 -12.474 1.00 97.06 431 LEU A CA 1
ATOM 3413 C C . LEU A 1 431 ? 18.878 6.436 -11.769 1.00 97.06 431 LEU A C 1
ATOM 3415 O O . LEU A 1 431 ? 19.796 7.203 -11.468 1.00 97.06 431 LEU A O 1
ATOM 3419 N N . ARG A 1 432 ? 17.602 6.765 -11.544 1.00 96.69 432 ARG A N 1
ATOM 3420 C CA . ARG A 1 432 ? 17.196 8.087 -11.045 1.00 96.69 432 ARG A CA 1
ATOM 3421 C C . ARG A 1 432 ? 17.748 8.351 -9.644 1.00 96.69 432 ARG A C 1
ATOM 3423 O O . ARG A 1 432 ? 18.033 7.429 -8.885 1.00 96.69 432 ARG A O 1
ATOM 3430 N N . PHE A 1 433 ? 17.861 9.627 -9.284 1.00 96.56 433 PHE A N 1
ATOM 3431 C CA . PHE A 1 433 ? 18.261 10.051 -7.935 1.00 96.56 433 PHE A CA 1
ATOM 3432 C C . PHE A 1 433 ? 19.649 9.547 -7.494 1.00 96.56 433 PHE A C 1
ATOM 3434 O O . PHE A 1 433 ? 19.837 9.189 -6.340 1.00 96.56 433 PHE A O 1
ATOM 3441 N N . ASN A 1 434 ? 20.619 9.531 -8.408 1.00 97.94 434 ASN A N 1
ATOM 3442 C CA . ASN A 1 434 ? 22.027 9.277 -8.103 1.00 97.94 434 ASN A CA 1
ATOM 3443 C C . ASN A 1 434 ? 22.885 10.484 -8.503 1.00 97.94 434 ASN A C 1
ATOM 3445 O O . ASN A 1 434 ? 22.515 11.210 -9.433 1.00 97.94 434 ASN A O 1
ATOM 3449 N N . PRO A 1 435 ? 24.029 10.709 -7.840 1.00 97.12 435 PRO A N 1
ATOM 3450 C CA . PRO A 1 435 ? 24.935 11.806 -8.150 1.00 97.12 435 PRO A CA 1
ATOM 3451 C C . PRO A 1 435 ? 25.834 11.510 -9.366 1.00 97.12 435 PRO A C 1
ATOM 3453 O O . PRO A 1 435 ? 27.058 11.501 -9.248 1.00 97.12 435 PRO A O 1
ATOM 3456 N N . TRP A 1 436 ? 25.246 11.286 -10.544 1.00 97.44 436 TRP A N 1
ATOM 3457 C CA . TRP A 1 436 ? 25.992 10.882 -11.741 1.00 97.44 436 TRP A CA 1
ATOM 3458 C C . TRP A 1 436 ? 27.033 11.913 -12.194 1.00 97.44 436 TRP A C 1
ATOM 3460 O O . TRP A 1 436 ? 26.729 13.102 -12.332 1.00 97.44 436 TRP A O 1
ATOM 3470 N N . SER A 1 437 ? 28.237 11.440 -12.510 1.00 96.56 437 SER A N 1
ATOM 3471 C CA . SER A 1 437 ? 29.256 12.229 -13.204 1.00 96.56 437 SER A CA 1
ATOM 3472 C C . SER A 1 437 ? 28.964 12.280 -14.701 1.00 96.56 437 SER A C 1
ATOM 3474 O O . SER A 1 437 ? 28.894 11.250 -15.358 1.00 96.56 437 SER A O 1
ATOM 3476 N N . CYS A 1 438 ? 28.802 13.465 -15.268 1.00 94.94 438 CYS A N 1
ATOM 3477 C CA . CYS A 1 438 ? 28.542 13.677 -16.691 1.00 94.94 438 CYS A CA 1
ATOM 3478 C C . CYS A 1 438 ? 29.795 14.170 -17.415 1.00 94.94 438 CYS A C 1
ATOM 3480 O O . CYS A 1 438 ? 29.807 15.233 -18.034 1.00 94.94 438 CYS A O 1
ATOM 3482 N N . ASP A 1 439 ? 30.869 13.400 -17.290 1.00 90.94 439 ASP A N 1
ATOM 3483 C CA . ASP A 1 439 ? 32.141 13.619 -17.968 1.00 90.94 439 ASP A CA 1
ATOM 3484 C C . ASP A 1 439 ? 32.589 12.335 -18.691 1.00 90.94 439 ASP A C 1
ATOM 3486 O O . ASP A 1 439 ? 31.834 11.368 -18.822 1.00 90.94 439 ASP A O 1
ATOM 3490 N N . THR A 1 440 ? 33.830 12.316 -19.177 1.00 89.06 440 THR A N 1
ATOM 3491 C CA . THR A 1 440 ? 34.385 11.190 -19.937 1.00 89.06 440 THR A CA 1
ATOM 3492 C C . THR A 1 440 ? 34.470 9.884 -19.144 1.00 89.06 440 THR A C 1
ATOM 3494 O O . THR A 1 440 ? 34.570 8.824 -19.762 1.00 89.06 440 THR A O 1
ATOM 3497 N N . SER A 1 441 ? 34.399 9.915 -17.808 1.00 91.19 441 SER A N 1
ATOM 3498 C CA . SER A 1 441 ? 34.383 8.696 -16.984 1.00 91.19 441 SER A CA 1
ATOM 3499 C C . SER A 1 441 ? 33.107 7.866 -17.166 1.00 91.19 441 SER A C 1
ATOM 3501 O O . SER A 1 441 ? 33.140 6.651 -16.988 1.00 91.19 441 SER A O 1
ATOM 3503 N N . ASN A 1 442 ? 32.007 8.495 -17.593 1.00 93.81 442 ASN A N 1
ATOM 3504 C CA . ASN A 1 442 ? 30.696 7.870 -17.789 1.00 93.81 442 ASN A CA 1
ATOM 3505 C C . ASN A 1 442 ? 30.222 7.922 -19.248 1.00 93.81 442 ASN A C 1
ATOM 3507 O O . ASN A 1 442 ? 29.022 7.882 -19.523 1.00 93.81 442 ASN A O 1
ATOM 3511 N N . ASP A 1 443 ? 31.157 7.967 -20.197 1.00 90.62 443 ASP A N 1
ATOM 3512 C CA . ASP A 1 443 ? 30.867 8.061 -21.633 1.00 90.62 443 ASP A CA 1
ATOM 3513 C C . ASP A 1 443 ? 29.819 7.034 -22.105 1.00 90.62 443 ASP A C 1
ATOM 3515 O O . ASP A 1 443 ? 28.858 7.383 -22.789 1.00 90.62 443 ASP A O 1
ATOM 3519 N N . TYR A 1 444 ? 29.931 5.778 -21.661 1.00 92.50 444 TYR A N 1
ATOM 3520 C CA . TYR A 1 444 ? 28.977 4.725 -22.017 1.00 92.50 444 TYR A CA 1
ATOM 3521 C C . TYR A 1 444 ? 27.556 4.998 -21.501 1.00 92.50 444 TYR A C 1
ATOM 3523 O O . TYR A 1 444 ? 26.582 4.762 -22.223 1.00 92.50 444 TYR A O 1
ATOM 3531 N N . LEU A 1 445 ? 27.429 5.505 -20.269 1.00 94.81 445 LEU A N 1
ATOM 3532 C CA . LEU A 1 445 ? 26.136 5.853 -19.682 1.00 94.81 445 LEU A CA 1
ATOM 3533 C C . LEU A 1 445 ? 25.454 6.955 -20.502 1.00 94.81 445 LEU A C 1
ATOM 3535 O O . LEU A 1 445 ? 24.280 6.827 -20.855 1.00 94.81 445 LEU A O 1
ATOM 3539 N N . ILE A 1 446 ? 26.215 8.002 -20.824 1.00 93.50 446 ILE A N 1
ATOM 3540 C CA . ILE A 1 446 ? 25.734 9.208 -21.504 1.00 93.50 446 ILE A CA 1
ATOM 3541 C C . ILE A 1 446 ? 25.393 8.904 -22.967 1.00 93.50 446 ILE A C 1
ATOM 3543 O O . ILE A 1 446 ? 24.284 9.172 -23.411 1.00 93.50 446 ILE A O 1
ATOM 3547 N N . ASN A 1 447 ? 26.317 8.300 -23.714 1.00 90.38 447 ASN A N 1
ATOM 3548 C CA . ASN A 1 447 ? 26.212 8.217 -25.173 1.00 90.38 447 ASN A CA 1
ATOM 3549 C C . ASN A 1 447 ? 25.514 6.948 -25.683 1.00 90.38 447 ASN A C 1
ATOM 3551 O O . ASN A 1 447 ? 25.144 6.877 -26.856 1.00 90.38 447 ASN A O 1
ATOM 3555 N N . VAL A 1 448 ? 25.326 5.931 -24.834 1.00 91.62 448 VAL A N 1
ATOM 3556 C CA . VAL A 1 448 ? 24.724 4.652 -25.246 1.00 91.62 448 VAL A CA 1
ATOM 3557 C C . VAL A 1 448 ? 23.571 4.256 -24.337 1.00 91.62 448 VAL A C 1
ATOM 3559 O O . VAL A 1 448 ? 22.449 4.063 -24.813 1.00 91.62 448 VAL A O 1
ATOM 3562 N N . LEU A 1 449 ? 23.837 4.111 -23.041 1.00 94.00 449 LEU A N 1
ATOM 3563 C CA . LEU A 1 449 ? 22.921 3.422 -22.141 1.00 94.00 449 LEU A CA 1
ATOM 3564 C C . LEU A 1 449 ? 21.634 4.213 -21.904 1.00 94.00 449 LEU A C 1
ATOM 3566 O O . LEU A 1 449 ? 20.552 3.649 -22.050 1.00 94.00 449 LEU A O 1
ATOM 3570 N N . ILE A 1 450 ? 21.711 5.516 -21.613 1.00 94.19 450 ILE A N 1
ATOM 3571 C CA . ILE A 1 450 ? 20.507 6.319 -21.340 1.00 94.19 450 ILE A CA 1
ATOM 3572 C C . ILE A 1 450 ? 19.559 6.367 -22.548 1.00 94.19 450 ILE A C 1
ATOM 3574 O O . ILE A 1 450 ? 18.340 6.298 -22.393 1.00 94.19 450 ILE A O 1
ATOM 3578 N N . GLY A 1 451 ? 20.110 6.389 -23.766 1.00 91.75 451 GLY A N 1
ATOM 3579 C CA . GLY A 1 451 ? 19.333 6.320 -25.001 1.00 91.75 451 GLY A CA 1
ATOM 3580 C C . GLY A 1 451 ? 18.659 4.958 -25.199 1.00 91.75 451 GLY A C 1
ATOM 3581 O O . GLY A 1 451 ? 17.556 4.893 -25.743 1.00 91.75 451 GLY A O 1
ATOM 3582 N N . GLN A 1 452 ? 19.282 3.866 -24.741 1.00 90.88 452 GLN A N 1
ATOM 3583 C CA . GLN A 1 452 ? 18.642 2.547 -24.700 1.00 90.88 452 GLN A CA 1
ATOM 3584 C C . GLN A 1 452 ? 17.500 2.516 -23.682 1.00 90.88 452 GLN A C 1
ATOM 3586 O O . GLN A 1 452 ? 16.409 2.077 -24.042 1.00 90.88 452 GLN A O 1
ATOM 3591 N N . VAL A 1 453 ? 17.715 3.043 -22.469 1.00 92.69 453 VAL A N 1
ATOM 3592 C CA . VAL A 1 453 ? 16.669 3.145 -21.434 1.00 92.69 453 VAL A CA 1
ATOM 3593 C C . VAL A 1 453 ? 15.479 3.948 -21.946 1.00 92.69 453 VAL A C 1
ATOM 3595 O O . VAL A 1 453 ? 14.342 3.526 -21.770 1.00 92.69 453 VAL A O 1
ATOM 3598 N N . ASN A 1 454 ? 15.721 5.054 -22.651 1.00 92.56 454 ASN A N 1
ATOM 3599 C CA . ASN A 1 454 ? 14.652 5.878 -23.211 1.00 92.56 454 ASN A CA 1
ATOM 3600 C C . ASN A 1 454 ? 13.790 5.110 -24.232 1.00 92.56 454 ASN A C 1
ATOM 3602 O O . ASN A 1 454 ? 12.579 5.301 -24.299 1.00 92.56 454 ASN A O 1
ATOM 3606 N N . LYS A 1 455 ? 14.402 4.205 -25.008 1.00 89.25 455 LYS A N 1
ATOM 3607 C CA . LYS A 1 455 ? 13.698 3.369 -25.996 1.00 89.25 455 LYS A CA 1
ATOM 3608 C C . LYS A 1 455 ? 12.895 2.237 -25.360 1.00 89.25 455 LYS A C 1
ATOM 3610 O O . LYS A 1 455 ? 11.838 1.899 -25.884 1.00 89.25 455 LYS A O 1
ATOM 3615 N N . THR A 1 456 ? 13.400 1.615 -24.294 1.00 87.94 456 THR A N 1
ATOM 3616 C CA . THR A 1 456 ? 12.709 0.502 -23.622 1.00 87.94 456 THR A CA 1
ATOM 3617 C C . THR A 1 456 ? 11.680 0.989 -22.610 1.00 87.94 456 THR A C 1
ATOM 3619 O O . THR A 1 456 ? 10.559 0.490 -22.605 1.00 87.94 456 THR A O 1
ATOM 3622 N N . THR A 1 457 ? 12.033 1.962 -21.768 1.00 88.12 457 THR A N 1
ATOM 3623 C CA . THR A 1 457 ? 11.152 2.550 -20.751 1.00 88.12 457 THR A CA 1
ATOM 3624 C C . THR A 1 457 ? 11.403 4.059 -20.620 1.00 88.12 457 THR A C 1
ATOM 3626 O O . THR A 1 457 ? 12.147 4.506 -19.747 1.00 88.12 457 THR A O 1
ATOM 3629 N N . GLU A 1 458 ? 10.729 4.862 -21.452 1.00 87.88 458 GLU A N 1
ATOM 3630 C CA . GLU A 1 458 ? 10.877 6.332 -21.528 1.00 87.88 458 GLU A CA 1
ATOM 3631 C C . GLU A 1 458 ? 10.828 7.024 -20.150 1.00 87.88 458 GLU A C 1
ATOM 3633 O O . GLU A 1 458 ? 11.617 7.918 -19.845 1.00 87.88 458 GLU A O 1
ATOM 3638 N N . VAL A 1 459 ? 9.924 6.576 -19.274 1.00 88.25 459 VAL A N 1
ATOM 3639 C CA . VAL A 1 459 ? 9.729 7.152 -17.934 1.00 88.25 459 VAL A CA 1
ATOM 3640 C C . VAL A 1 459 ? 10.969 7.007 -17.042 1.00 88.25 459 VAL A C 1
ATOM 3642 O O . VAL A 1 459 ? 11.210 7.874 -16.203 1.00 88.25 459 VAL A O 1
ATOM 3645 N N . LEU A 1 460 ? 11.761 5.944 -17.218 1.00 90.31 460 LEU A N 1
ATOM 3646 C CA . LEU A 1 460 ? 12.956 5.679 -16.407 1.00 90.31 460 LEU A CA 1
ATOM 3647 C C . LEU A 1 460 ? 14.195 6.441 -16.898 1.00 90.31 460 LEU A C 1
ATOM 3649 O O . LEU A 1 460 ? 15.134 6.623 -16.128 1.00 90.31 460 LEU A O 1
ATOM 3653 N N . ALA A 1 461 ? 14.192 6.919 -18.146 1.00 86.94 461 ALA A N 1
ATOM 3654 C CA . ALA A 1 461 ? 15.255 7.778 -18.671 1.00 86.94 461 ALA A CA 1
ATOM 3655 C C . ALA A 1 461 ? 15.086 9.251 -18.255 1.00 86.94 461 ALA A C 1
ATOM 3657 O O . ALA A 1 461 ? 16.069 9.990 -18.169 1.00 86.94 461 ALA A O 1
ATOM 3658 N N . LYS A 1 462 ? 13.848 9.679 -17.975 1.00 87.62 462 LYS A N 1
ATOM 3659 C CA . LYS A 1 462 ? 13.541 11.029 -17.479 1.00 87.62 462 LYS A CA 1
ATOM 3660 C C . LYS A 1 462 ? 13.998 11.198 -16.031 1.00 87.62 462 LYS A C 1
ATOM 3662 O O . LYS A 1 462 ? 13.909 10.269 -15.228 1.00 87.62 462 LYS A O 1
ATOM 3667 N N . ASN A 1 463 ? 14.425 12.407 -15.669 1.00 87.56 463 ASN A N 1
ATOM 3668 C CA . ASN A 1 463 ? 14.919 12.749 -14.330 1.00 87.56 463 ASN A CA 1
ATOM 3669 C C . ASN A 1 463 ? 16.192 12.001 -13.881 1.00 87.56 463 ASN A C 1
ATOM 3671 O O . ASN A 1 463 ? 16.502 11.973 -12.687 1.00 87.56 463 ASN A O 1
ATOM 3675 N N . VAL A 1 464 ? 16.958 11.423 -14.808 1.00 95.50 464 VAL A N 1
ATOM 3676 C CA . VAL A 1 464 ? 18.341 11.012 -14.537 1.00 95.50 464 VAL A CA 1
ATOM 3677 C C . VAL A 1 464 ? 19.225 12.237 -14.763 1.00 95.50 464 VAL A C 1
ATOM 3679 O O . VAL A 1 464 ? 19.362 12.692 -15.895 1.00 95.50 464 VAL A O 1
ATOM 3682 N N . GLN A 1 465 ? 19.766 12.811 -13.687 1.00 95.81 465 GLN A N 1
ATOM 3683 C CA . GLN A 1 465 ? 20.438 14.115 -13.706 1.00 95.81 465 GLN A CA 1
ATOM 3684 C C . GLN A 1 465 ? 21.925 14.009 -13.370 1.00 95.81 465 GLN A C 1
ATOM 3686 O O . GLN A 1 465 ? 22.335 13.185 -12.556 1.00 95.81 465 GLN A O 1
ATOM 3691 N N . CYS A 1 466 ? 22.711 14.896 -13.965 1.00 96.88 466 CYS A N 1
ATOM 3692 C CA . CYS A 1 466 ? 24.117 15.098 -13.660 1.00 96.88 466 CYS A CA 1
ATOM 3693 C C . CYS A 1 466 ? 24.289 15.785 -12.300 1.00 96.88 466 CYS A C 1
ATOM 3695 O O . CYS A 1 466 ? 23.614 16.774 -12.003 1.00 96.88 466 CYS A O 1
ATOM 3697 N N . ALA A 1 467 ? 25.237 15.321 -11.493 1.00 97.19 467 ALA A N 1
ATOM 3698 C CA . ALA A 1 467 ? 25.680 16.005 -10.278 1.00 97.19 467 ALA A CA 1
ATOM 3699 C C . ALA A 1 467 ? 27.040 16.691 -10.44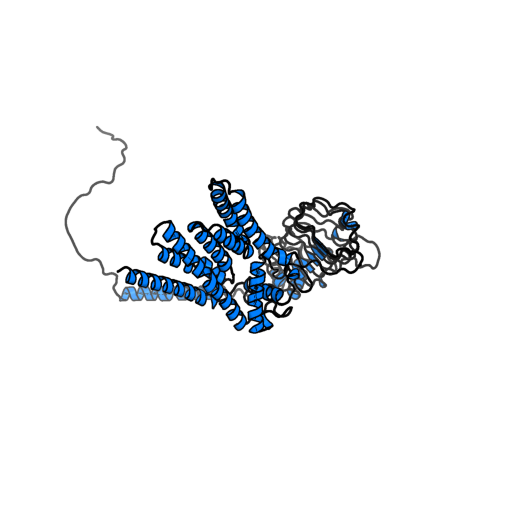7 1.00 97.19 467 ALA A C 1
ATOM 3701 O O . ALA A 1 467 ? 27.286 17.709 -9.798 1.00 97.19 467 ALA A O 1
ATOM 3702 N N . SER A 1 468 ? 27.890 16.163 -11.327 1.00 95.19 468 SER A N 1
ATOM 3703 C CA . SER A 1 468 ? 29.175 16.742 -11.723 1.00 95.19 468 SER A CA 1
ATOM 3704 C C . SER A 1 468 ? 29.347 16.651 -13.251 1.00 95.19 468 SER A C 1
ATOM 3706 O O . SER A 1 468 ? 28.661 15.849 -13.885 1.00 95.19 468 SER A O 1
ATOM 3708 N N . PRO A 1 469 ? 30.225 17.459 -13.872 1.00 94.69 469 PRO A N 1
ATOM 3709 C CA . PRO A 1 469 ? 30.873 18.646 -13.303 1.00 94.69 469 PRO A CA 1
ATOM 3710 C C . PRO A 1 469 ? 29.850 19.745 -12.954 1.00 94.69 469 PRO A C 1
ATOM 3712 O O . PRO A 1 469 ? 28.708 19.704 -13.408 1.00 94.69 469 PRO A O 1
ATOM 3715 N N . ASP A 1 470 ? 30.250 20.749 -12.163 1.00 91.38 470 ASP A N 1
ATOM 3716 C CA . ASP A 1 470 ? 29.350 21.825 -11.694 1.00 91.38 470 ASP A CA 1
ATOM 3717 C C . ASP A 1 470 ? 28.619 22.557 -12.835 1.00 91.38 470 ASP A C 1
ATOM 3719 O O . ASP A 1 470 ? 27.506 23.046 -12.648 1.00 91.38 470 ASP A O 1
ATOM 3723 N N . THR A 1 471 ? 29.211 22.596 -14.032 1.00 92.19 471 THR A N 1
ATOM 3724 C CA . THR A 1 471 ? 28.619 23.196 -15.237 1.00 92.19 471 THR A CA 1
ATOM 3725 C C . THR A 1 471 ? 27.380 22.461 -15.747 1.00 92.19 471 THR A C 1
ATOM 3727 O O . THR A 1 471 ? 26.533 23.086 -16.381 1.00 92.19 471 THR A O 1
ATOM 3730 N N . LEU A 1 472 ? 27.266 21.156 -15.485 1.00 92.94 472 LEU A N 1
ATOM 3731 C CA . LEU A 1 472 ? 26.153 20.307 -15.921 1.00 92.94 472 LEU A CA 1
ATOM 3732 C C . LEU A 1 472 ? 25.236 19.904 -14.763 1.00 92.94 472 LEU A C 1
ATOM 3734 O O . LEU A 1 472 ? 24.288 19.152 -14.960 1.00 92.94 472 LEU A O 1
ATOM 3738 N N . LYS A 1 473 ? 25.475 20.402 -13.550 1.00 94.00 473 LYS A N 1
ATOM 3739 C CA . LYS A 1 473 ? 24.701 20.024 -12.368 1.00 94.00 473 LYS A CA 1
ATOM 3740 C C . LYS A 1 473 ? 23.197 20.286 -12.551 1.00 94.00 473 LYS A C 1
ATOM 3742 O O . LYS A 1 473 ? 22.780 21.397 -12.870 1.00 94.00 473 LYS A O 1
ATOM 3747 N N . GLY A 1 474 ? 22.383 19.259 -12.315 1.00 92.19 474 GLY A N 1
ATOM 3748 C CA . GLY A 1 474 ? 20.924 19.275 -12.474 1.00 92.19 474 GLY A CA 1
ATOM 3749 C C . GLY A 1 474 ? 20.433 19.117 -13.917 1.00 92.19 474 GLY A C 1
ATOM 3750 O O . GLY A 1 474 ? 19.225 19.075 -14.144 1.00 92.19 474 GLY A O 1
ATOM 3751 N N . VAL A 1 475 ? 21.334 19.024 -14.899 1.00 93.12 475 VAL A N 1
ATOM 3752 C CA . VAL A 1 475 ? 20.976 18.749 -16.296 1.00 93.12 475 VAL A CA 1
ATOM 3753 C C . VAL A 1 475 ? 20.658 17.267 -16.463 1.00 93.12 475 VAL A C 1
ATOM 3755 O O . VAL A 1 475 ? 21.351 16.416 -15.916 1.00 93.12 475 VAL A O 1
ATOM 3758 N N . GLU A 1 476 ? 19.609 16.942 -17.218 1.00 93.44 476 GLU A N 1
ATOM 3759 C CA . GLU A 1 476 ? 19.277 15.551 -17.532 1.00 93.44 476 GLU A CA 1
ATOM 3760 C C . GLU A 1 476 ? 20.318 14.927 -18.467 1.00 93.44 476 GLU A C 1
ATOM 3762 O O . GLU A 1 476 ? 20.650 15.511 -19.500 1.00 93.44 476 GLU A O 1
ATOM 3767 N N . ILE A 1 477 ? 20.781 13.712 -18.153 1.00 94.38 477 ILE A N 1
ATOM 3768 C CA . ILE A 1 477 ? 21.789 12.994 -18.952 1.00 94.38 477 ILE A CA 1
ATOM 3769 C C . ILE A 1 477 ? 21.304 12.787 -20.390 1.00 94.38 477 ILE A C 1
ATOM 3771 O O . ILE A 1 477 ? 22.083 12.938 -21.325 1.00 94.38 477 ILE A O 1
ATOM 3775 N N . LEU A 1 478 ? 20.008 12.514 -20.581 1.00 91.44 478 LEU A N 1
ATOM 3776 C CA . LEU A 1 478 ? 19.412 12.385 -21.911 1.00 91.44 478 LEU A CA 1
ATOM 3777 C C . LEU A 1 478 ? 19.589 13.667 -22.744 1.00 91.44 478 LEU A C 1
ATOM 3779 O O . LEU A 1 478 ? 19.890 13.587 -23.928 1.00 91.44 478 LEU A O 1
ATOM 3783 N N . ARG A 1 479 ? 19.496 14.849 -22.117 1.00 89.19 479 ARG A N 1
ATOM 3784 C CA . ARG A 1 479 ? 19.734 16.130 -22.795 1.00 89.19 479 ARG A CA 1
ATOM 3785 C C . ARG A 1 479 ? 21.209 16.339 -23.127 1.00 89.19 479 ARG A C 1
ATOM 3787 O O . ARG A 1 479 ? 21.505 16.883 -24.180 1.00 89.19 479 ARG A O 1
ATOM 3794 N N . VAL A 1 480 ? 22.122 15.903 -22.257 1.00 88.56 480 VAL A N 1
ATOM 3795 C CA . VAL A 1 480 ? 23.571 15.941 -22.534 1.00 88.56 480 VAL A CA 1
ATOM 3796 C C . VAL A 1 480 ? 23.915 15.040 -23.725 1.00 88.56 480 VAL A C 1
ATOM 3798 O O . VAL A 1 480 ? 24.695 15.435 -24.589 1.00 88.56 480 VAL A O 1
ATOM 3801 N N . ALA A 1 481 ? 23.289 13.863 -23.802 1.00 84.69 481 ALA A N 1
ATOM 3802 C CA . ALA A 1 481 ? 23.419 12.946 -24.932 1.00 84.69 481 ALA A CA 1
ATOM 3803 C C . ALA A 1 481 ? 22.853 13.549 -26.234 1.00 84.69 481 ALA A C 1
ATOM 3805 O O . ALA A 1 481 ? 23.459 13.418 -27.298 1.00 84.69 481 ALA A O 1
ATOM 3806 N N . ASP A 1 482 ? 21.723 14.259 -26.141 1.00 77.81 482 ASP A N 1
ATOM 3807 C CA . ASP A 1 482 ? 21.059 14.914 -27.275 1.00 77.81 482 ASP A CA 1
ATOM 3808 C C . ASP A 1 482 ? 21.711 16.252 -27.687 1.00 77.81 482 ASP A C 1
ATOM 3810 O O . ASP A 1 482 ? 21.556 16.680 -28.831 1.00 77.81 482 ASP A O 1
ATOM 3814 N N . GLU A 1 483 ? 22.482 16.919 -26.816 1.00 61.75 483 GLU A N 1
ATOM 3815 C CA . GLU A 1 483 ? 23.212 18.163 -27.134 1.00 61.75 483 GLU A CA 1
ATOM 3816 C C . GLU A 1 483 ? 24.322 17.950 -28.182 1.00 61.75 483 GLU A C 1
ATOM 3818 O O . GLU A 1 483 ? 24.774 18.912 -28.799 1.00 61.75 483 GLU A O 1
ATOM 3823 N N . HIS A 1 484 ? 24.700 16.701 -28.481 1.00 51.81 484 HIS A N 1
ATOM 3824 C CA . HIS A 1 484 ? 25.509 16.378 -29.665 1.00 51.81 484 HIS A CA 1
ATOM 3825 C C . HIS A 1 484 ? 24.702 16.363 -30.983 1.00 51.81 484 HIS A C 1
ATOM 3827 O O . HIS A 1 484 ? 25.285 16.130 -32.044 1.00 51.81 484 HIS A O 1
ATOM 3833 N N . LEU A 1 485 ? 23.387 16.624 -30.958 1.00 42.16 485 LEU A N 1
ATOM 3834 C CA . LEU A 1 485 ? 22.508 16.507 -32.128 1.00 42.16 485 LEU A CA 1
ATOM 3835 C C . LEU A 1 485 ? 21.687 17.743 -32.519 1.00 42.16 485 LEU A C 1
ATOM 3837 O O . LEU A 1 485 ? 21.144 17.712 -33.622 1.00 42.16 485 LEU A O 1
ATOM 3841 N N . VAL A 1 486 ? 21.596 18.836 -31.749 1.00 35.03 486 VAL A N 1
ATOM 3842 C CA . VAL A 1 486 ? 20.845 20.025 -32.220 1.00 35.03 486 VAL A CA 1
ATOM 3843 C C . VAL A 1 486 ? 21.429 21.351 -31.719 1.00 35.03 486 VAL A C 1
ATOM 3845 O O . VAL A 1 486 ? 21.166 21.798 -30.605 1.00 35.03 486 VAL A O 1
ATOM 3848 N N . GLU A 1 487 ? 22.152 22.041 -32.603 1.00 39.34 487 GLU A N 1
ATOM 3849 C CA . GLU A 1 487 ? 22.280 23.498 -32.565 1.00 39.34 487 GLU A CA 1
ATOM 3850 C C . GLU A 1 487 ? 20.915 24.176 -32.796 1.00 39.34 487 GLU A C 1
ATOM 3852 O O . GLU A 1 487 ? 20.156 23.801 -33.688 1.00 39.34 487 GLU A O 1
ATOM 3857 N N . SER A 1 488 ? 20.715 25.290 -32.083 1.00 37.12 488 SER A N 1
ATOM 3858 C CA . SER A 1 488 ? 19.824 26.416 -32.410 1.00 37.12 488 SER A CA 1
ATOM 3859 C C . SER A 1 488 ? 18.333 26.308 -32.058 1.00 37.12 488 SER A C 1
ATOM 3861 O O . SER A 1 488 ? 17.544 25.667 -32.742 1.00 37.12 488 SER A O 1
ATOM 3863 N N . SER A 1 489 ? 17.925 27.100 -31.054 1.00 34.28 489 SER A N 1
ATOM 3864 C CA . SER A 1 489 ? 16.678 27.887 -31.084 1.00 34.28 489 SER A CA 1
ATOM 3865 C C . SER A 1 489 ? 16.602 28.846 -29.882 1.00 34.28 489 SER A C 1
ATOM 3867 O O . SER A 1 489 ? 15.897 28.625 -28.897 1.00 34.28 489 SER A O 1
ATOM 3869 N N . SER A 1 490 ? 17.325 29.962 -29.951 1.00 47.59 490 SER A N 1
ATOM 3870 C CA . SER A 1 490 ? 17.116 31.133 -29.089 1.00 47.59 490 SER A CA 1
ATOM 3871 C C . SER A 1 490 ? 16.224 32.145 -29.818 1.00 47.59 490 SER A C 1
ATOM 3873 O O . SER A 1 490 ? 16.676 33.187 -30.281 1.00 47.59 490 SER A O 1
ATOM 3875 N N . GLY A 1 491 ? 14.935 31.814 -29.959 1.00 51.53 491 GLY A N 1
ATOM 3876 C CA . GLY A 1 491 ? 13.972 32.641 -30.702 1.00 51.53 491 GLY A CA 1
ATOM 3877 C C . GLY A 1 491 ? 12.731 33.104 -29.933 1.00 51.53 491 GLY A C 1
ATOM 3878 O O . GLY A 1 491 ? 12.049 34.010 -30.399 1.00 51.53 491 GLY A O 1
ATOM 3879 N N . SER A 1 492 ? 12.403 32.535 -28.769 1.00 55.53 492 SER A N 1
ATOM 3880 C CA . SER A 1 492 ? 11.084 32.745 -28.138 1.00 55.53 492 SER A CA 1
ATOM 3881 C C . SER A 1 492 ? 11.054 33.778 -27.003 1.00 55.53 492 SER A C 1
ATOM 3883 O O . SER A 1 492 ? 10.016 34.392 -26.768 1.00 55.53 492 SER A O 1
ATOM 3885 N N . LEU A 1 493 ? 12.176 34.044 -26.327 1.00 55.78 493 LEU A N 1
ATOM 3886 C CA . LEU A 1 493 ? 12.205 34.941 -25.158 1.00 55.78 493 LEU A CA 1
ATOM 3887 C C . LEU A 1 493 ? 12.094 36.434 -25.514 1.00 55.78 493 LEU A C 1
ATOM 3889 O O . LEU A 1 493 ? 11.492 37.203 -24.766 1.00 55.78 493 LEU A O 1
ATOM 3893 N N . VAL A 1 494 ? 12.615 36.849 -26.673 1.00 59.34 494 VAL A N 1
ATOM 3894 C CA . VAL A 1 494 ? 12.604 38.264 -27.096 1.00 59.34 494 VAL A CA 1
ATOM 3895 C C . VAL A 1 494 ? 11.182 38.740 -27.418 1.00 59.34 494 VAL A C 1
ATOM 3897 O O . VAL A 1 494 ? 10.800 39.852 -27.053 1.00 59.34 494 VAL A O 1
ATOM 3900 N N . TRP A 1 495 ? 10.361 37.880 -28.027 1.00 54.88 495 TRP A N 1
ATOM 3901 C CA . TRP A 1 495 ? 8.980 38.214 -28.382 1.00 54.88 495 TRP A CA 1
ATOM 3902 C C . TRP A 1 495 ? 8.054 38.282 -27.166 1.00 54.88 495 TRP A C 1
ATOM 3904 O O . TRP A 1 495 ? 7.197 39.163 -27.105 1.00 54.88 495 TRP A O 1
ATOM 3914 N N . VAL A 1 496 ? 8.266 37.421 -26.164 1.00 60.81 496 VAL A N 1
ATOM 3915 C CA . VAL A 1 496 ? 7.495 37.447 -24.909 1.00 60.81 496 VAL A CA 1
ATOM 3916 C C . VAL A 1 496 ? 7.791 38.725 -24.116 1.00 60.81 496 VAL A C 1
ATOM 3918 O O . VAL A 1 496 ? 6.862 39.371 -23.630 1.00 60.81 496 VAL A O 1
ATOM 3921 N N . GLY A 1 497 ? 9.057 39.158 -24.059 1.00 65.75 497 GLY A N 1
ATOM 3922 C CA . GLY A 1 497 ? 9.437 40.416 -23.405 1.00 65.75 497 GLY A CA 1
ATOM 3923 C C . GLY A 1 497 ? 8.804 41.655 -24.052 1.00 65.75 497 GLY A C 1
ATOM 3924 O O . GLY A 1 497 ? 8.289 42.529 -23.355 1.00 65.75 497 GLY A O 1
ATOM 3925 N N . LEU A 1 498 ? 8.766 41.707 -25.387 1.00 69.69 498 LEU A N 1
ATOM 3926 C CA . LEU A 1 498 ? 8.168 42.818 -26.140 1.00 69.69 498 LEU A CA 1
ATOM 3927 C C . LEU A 1 498 ? 6.646 42.924 -25.934 1.00 69.69 498 LEU A C 1
ATOM 3929 O O . LEU A 1 498 ? 6.102 44.028 -25.850 1.00 69.69 498 LEU A O 1
ATOM 3933 N N . LEU A 1 499 ? 5.965 41.785 -25.796 1.00 67.06 499 LEU A N 1
ATOM 3934 C CA . LEU A 1 499 ? 4.512 41.722 -25.630 1.00 67.06 499 LEU A CA 1
ATOM 3935 C C . LEU A 1 499 ? 4.069 42.173 -24.226 1.00 67.06 499 LEU A C 1
ATOM 3937 O O . LEU A 1 499 ? 3.070 42.880 -24.090 1.00 67.06 499 LEU A O 1
ATOM 3941 N N . VAL A 1 500 ? 4.853 41.851 -23.190 1.00 74.19 500 VAL A N 1
ATOM 3942 C CA . VAL A 1 500 ? 4.607 42.299 -21.805 1.00 74.19 500 VAL A CA 1
ATOM 3943 C C . VAL A 1 500 ? 4.771 43.817 -21.670 1.00 74.19 500 VAL A C 1
ATOM 3945 O O . VAL A 1 500 ? 3.946 44.471 -21.029 1.00 74.19 500 VAL A O 1
ATOM 3948 N N . VAL A 1 501 ? 5.779 44.405 -22.322 1.00 74.56 501 VAL A N 1
ATOM 3949 C CA . VAL A 1 501 ? 5.993 45.864 -22.301 1.00 74.56 501 VAL A CA 1
ATOM 3950 C C . VAL A 1 501 ? 4.835 46.602 -22.983 1.00 74.56 501 VAL A C 1
ATOM 3952 O O . VAL A 1 501 ? 4.334 47.590 -22.443 1.00 74.56 501 VAL A O 1
ATOM 3955 N N . LEU A 1 502 ? 4.348 46.095 -24.120 1.00 77.56 502 LEU A N 1
ATOM 3956 C CA . LEU A 1 502 ? 3.195 46.660 -24.832 1.00 77.56 502 LEU A CA 1
ATOM 3957 C C . LEU A 1 502 ? 1.897 46.577 -24.013 1.00 77.56 502 LEU A C 1
ATOM 3959 O O . LEU A 1 502 ? 1.145 47.554 -23.956 1.00 77.56 502 LEU A O 1
ATOM 3963 N N . LEU A 1 503 ? 1.656 45.452 -23.333 1.00 68.81 503 LEU A N 1
ATOM 3964 C CA . LEU A 1 503 ? 0.456 45.244 -22.516 1.00 68.81 503 LEU A CA 1
ATOM 3965 C C . LEU A 1 503 ? 0.420 46.092 -21.237 1.00 68.81 503 LEU A C 1
ATOM 3967 O O . LEU A 1 503 ? -0.668 46.348 -20.730 1.00 68.81 503 LEU A O 1
ATOM 3971 N N . ILE A 1 504 ? 1.564 46.562 -20.731 1.00 79.19 504 ILE A N 1
ATOM 3972 C CA . ILE A 1 504 ? 1.628 47.423 -19.536 1.00 79.19 504 ILE A CA 1
ATOM 3973 C C . ILE A 1 504 ? 1.674 48.912 -19.914 1.00 79.19 504 ILE A C 1
ATOM 3975 O O . ILE A 1 504 ? 1.032 49.743 -19.261 1.00 79.19 504 ILE A O 1
ATOM 3979 N N . ALA A 1 505 ? 2.389 49.276 -20.981 1.00 78.31 505 ALA A N 1
ATOM 3980 C CA . ALA A 1 505 ? 2.553 50.672 -21.389 1.00 78.31 505 ALA A CA 1
ATOM 3981 C C . ALA A 1 505 ? 1.252 51.293 -21.929 1.00 78.31 505 ALA A C 1
ATOM 3983 O O . ALA A 1 505 ? 0.943 52.452 -21.649 1.00 78.31 505 ALA A O 1
ATOM 3984 N N . VAL A 1 506 ? 0.452 50.525 -22.675 1.00 77.75 506 VAL A N 1
ATOM 3985 C CA . VAL A 1 506 ? -0.780 51.045 -23.288 1.00 77.75 506 VAL A CA 1
ATOM 3986 C C . VAL A 1 506 ? -1.854 51.383 -22.236 1.00 77.75 506 VAL A C 1
ATOM 3988 O O . VAL A 1 506 ? -2.355 52.510 -22.264 1.00 77.75 506 VAL A O 1
ATOM 3991 N N . PRO A 1 507 ? -2.179 50.515 -21.253 1.00 72.69 507 PRO A N 1
ATOM 3992 C CA . PRO A 1 507 ? -3.166 50.840 -20.219 1.00 72.69 507 PRO A CA 1
ATOM 3993 C C . PRO A 1 507 ? -2.716 51.954 -19.274 1.00 72.69 507 PRO A C 1
ATOM 3995 O O . PRO A 1 507 ? -3.545 52.747 -18.831 1.00 72.69 507 PRO A O 1
ATOM 3998 N N . THR A 1 508 ? -1.416 52.050 -18.976 1.00 76.62 508 THR A N 1
ATOM 3999 C CA . THR A 1 508 ? -0.877 53.097 -18.091 1.00 76.62 508 THR A CA 1
ATOM 4000 C C . THR A 1 508 ? -0.937 54.477 -18.745 1.00 76.62 508 THR A C 1
ATOM 4002 O O . THR A 1 508 ? -1.373 55.438 -18.105 1.00 76.62 508 THR A O 1
ATOM 4005 N N . LEU A 1 509 ? -0.615 54.582 -20.039 1.00 81.50 509 LEU A N 1
ATOM 4006 C CA . LEU A 1 509 ? -0.751 55.828 -20.801 1.00 81.50 509 LEU A CA 1
ATOM 4007 C C . LEU A 1 509 ? -2.221 56.224 -21.016 1.00 81.50 509 LEU A C 1
ATOM 4009 O O . LEU A 1 509 ? -2.567 57.400 -20.868 1.00 81.50 509 LEU A O 1
ATOM 4013 N N . LEU A 1 510 ? -3.109 55.258 -21.284 1.00 77.25 510 LEU A N 1
ATOM 4014 C CA . LEU A 1 510 ? -4.558 55.494 -21.349 1.00 77.25 510 LEU A CA 1
ATOM 4015 C C . LEU A 1 510 ? -5.130 55.930 -19.994 1.00 77.25 510 LEU A C 1
ATOM 4017 O O . LEU A 1 510 ? -5.922 56.871 -19.943 1.00 77.25 510 LEU A O 1
ATOM 4021 N N . GLY A 1 511 ? -4.694 55.309 -18.896 1.00 75.38 511 GLY A N 1
ATOM 4022 C CA . GLY A 1 511 ? -5.077 55.683 -17.534 1.00 75.38 511 GLY A CA 1
ATOM 4023 C C . GLY A 1 511 ? -4.650 57.110 -17.186 1.00 75.38 511 GLY A C 1
ATOM 4024 O O . GLY A 1 511 ? -5.470 57.903 -16.721 1.00 75.38 511 GLY A O 1
ATOM 4025 N N . ALA A 1 512 ? -3.405 57.480 -17.499 1.00 75.06 512 ALA A N 1
ATOM 4026 C CA . ALA A 1 512 ? -2.896 58.838 -17.305 1.00 75.06 512 ALA A CA 1
ATOM 4027 C C . ALA A 1 512 ? -3.648 59.875 -18.162 1.00 75.06 512 ALA A C 1
ATOM 4029 O O . ALA A 1 512 ? -3.989 60.959 -17.678 1.00 75.06 512 ALA A O 1
ATOM 4030 N N . TYR A 1 513 ? -3.974 59.536 -19.414 1.00 76.44 513 TYR A N 1
ATOM 4031 C CA . TYR A 1 513 ? -4.762 60.394 -20.302 1.00 76.44 513 TYR A CA 1
ATOM 4032 C C . TYR A 1 513 ? -6.196 60.596 -19.788 1.00 76.44 513 TYR A C 1
ATOM 4034 O O . TYR A 1 513 ? -6.689 61.726 -19.761 1.00 76.44 513 TYR A O 1
ATOM 4042 N N . VAL A 1 514 ? -6.852 59.534 -19.309 1.00 74.00 514 VAL A N 1
ATOM 4043 C CA . VAL A 1 514 ? -8.200 59.603 -18.719 1.00 74.00 514 VAL A CA 1
ATOM 4044 C C . VAL A 1 514 ? -8.198 60.408 -17.415 1.00 74.00 514 VAL A C 1
ATOM 4046 O O . VAL A 1 514 ? -9.083 61.243 -17.227 1.00 74.00 514 VAL A O 1
ATOM 4049 N N . MET A 1 515 ? -7.189 60.236 -16.555 1.00 67.25 515 MET A N 1
ATOM 4050 C CA . MET A 1 515 ? -7.018 61.014 -15.317 1.00 67.25 515 MET A CA 1
ATOM 4051 C C . MET A 1 515 ? -6.824 62.511 -15.601 1.00 67.25 515 MET A C 1
ATOM 4053 O O . MET A 1 515 ? -7.453 63.351 -14.954 1.00 67.25 515 MET A O 1
ATOM 4057 N N . LYS A 1 516 ? -6.031 62.854 -16.626 1.00 71.12 516 LYS A N 1
ATOM 4058 C CA . LYS A 1 516 ? -5.851 64.240 -17.089 1.00 71.12 516 LYS A CA 1
ATOM 4059 C C . LYS A 1 516 ? -7.144 64.827 -17.665 1.00 71.12 516 LYS A C 1
ATOM 4061 O O . LYS A 1 516 ? -7.446 65.992 -17.423 1.00 71.12 516 LYS A O 1
ATOM 4066 N N . ARG A 1 517 ? -7.930 64.029 -18.398 1.00 68.19 517 ARG A N 1
ATOM 4067 C CA . ARG A 1 517 ? -9.191 64.469 -19.023 1.00 68.19 517 ARG A CA 1
ATOM 4068 C C . ARG A 1 517 ? -10.351 64.601 -18.027 1.00 68.19 517 ARG A C 1
ATOM 4070 O O . ARG A 1 517 ? -11.274 65.364 -18.290 1.00 68.19 517 ARG A O 1
ATOM 4077 N N . ARG A 1 518 ? -10.306 63.883 -16.897 1.00 62.69 518 ARG A N 1
ATOM 4078 C CA . ARG A 1 518 ? -11.330 63.914 -15.832 1.00 62.69 518 ARG A CA 1
ATOM 4079 C C . ARG A 1 518 ? -11.082 64.958 -14.735 1.00 62.69 518 ARG A C 1
ATOM 4081 O O . ARG A 1 518 ? -11.907 65.079 -13.839 1.00 62.69 518 ARG A O 1
ATOM 4088 N N . GLY A 1 519 ? -9.996 65.734 -14.806 1.00 58.66 519 GLY A N 1
ATOM 4089 C CA . GLY A 1 519 ? -9.798 66.899 -13.932 1.00 58.66 519 GLY A CA 1
ATOM 4090 C C . GLY A 1 519 ? -9.602 66.579 -12.443 1.00 58.66 519 GLY A C 1
ATOM 4091 O O . GLY A 1 519 ? -9.811 67.450 -11.605 1.00 58.66 519 GLY A O 1
ATOM 4092 N N . CYS A 1 520 ? -9.169 65.365 -12.086 1.00 58.44 520 CYS A N 1
ATOM 4093 C CA . CYS A 1 520 ? -9.010 64.923 -10.692 1.00 58.44 520 CYS A CA 1
ATOM 4094 C C . CYS A 1 520 ? -7.788 65.511 -9.945 1.00 58.44 520 CYS A C 1
ATOM 4096 O O . CYS A 1 520 ? -7.417 64.998 -8.896 1.00 58.44 520 CYS A O 1
ATOM 4098 N N . PHE A 1 521 ? -7.189 66.607 -10.425 1.00 56.62 521 PHE A N 1
ATOM 4099 C CA . PHE A 1 521 ? -6.205 67.410 -9.676 1.00 56.62 521 PHE A CA 1
ATOM 4100 C C . PHE A 1 521 ? -6.850 68.673 -9.078 1.00 56.62 521 PHE A C 1
ATOM 4102 O O . PHE A 1 521 ? -6.304 69.771 -9.140 1.00 56.62 521 PHE A O 1
ATOM 4109 N N . GLY A 1 522 ? -8.053 68.520 -8.521 1.00 55.84 522 GLY A N 1
ATOM 4110 C CA . GLY A 1 522 ? -8.880 69.628 -8.047 1.00 55.84 522 GLY A CA 1
ATOM 4111 C C . GLY A 1 522 ? -9.729 69.284 -6.828 1.00 55.84 522 GLY A C 1
ATOM 4112 O O . GLY A 1 522 ? -10.923 69.552 -6.836 1.00 55.84 522 GLY A O 1
ATOM 4113 N N . VAL A 1 523 ? -9.133 68.710 -5.779 1.00 47.69 523 VAL A N 1
ATOM 4114 C CA . VAL A 1 523 ? -9.717 68.699 -4.426 1.00 47.69 523 VAL A CA 1
ATOM 4115 C C . VAL A 1 523 ? -8.629 69.092 -3.436 1.00 47.69 523 VAL A C 1
ATOM 4117 O O . VAL A 1 523 ? -7.890 68.249 -2.956 1.00 47.69 523 VAL A O 1
ATOM 4120 N N . PHE A 1 524 ? -8.489 70.398 -3.230 1.00 36.72 524 PHE A N 1
ATOM 4121 C CA . PHE A 1 524 ? -8.344 71.055 -1.927 1.00 36.72 524 PHE A CA 1
ATOM 4122 C C . PHE A 1 524 ? -8.358 72.563 -2.196 1.00 36.72 524 PHE A C 1
ATOM 4124 O O . PHE A 1 524 ? -7.379 73.145 -2.662 1.00 36.72 524 PHE A O 1
ATOM 4131 N N . ARG A 1 525 ? -9.494 73.218 -1.937 1.00 41.88 525 ARG A N 1
ATOM 4132 C CA . ARG A 1 525 ? -9.544 74.679 -1.850 1.00 41.88 525 ARG A CA 1
ATOM 4133 C C . ARG A 1 525 ? -10.436 75.101 -0.682 1.00 41.88 525 ARG A C 1
ATOM 4135 O O . ARG A 1 525 ? -11.585 74.678 -0.644 1.00 41.88 525 ARG A O 1
ATOM 4142 N N . ARG A 1 526 ? -9.889 76.034 0.124 1.00 36.16 526 ARG A N 1
ATOM 4143 C CA . ARG A 1 526 ? -10.493 76.900 1.173 1.00 36.16 526 ARG A CA 1
ATOM 4144 C C . ARG A 1 526 ? -10.820 76.227 2.510 1.00 36.16 526 ARG A C 1
ATOM 4146 O O . ARG A 1 526 ? -11.302 75.112 2.503 1.00 36.16 526 ARG A O 1
ATOM 4153 N N . HIS A 1 527 ? -10.685 76.857 3.678 1.00 37.16 527 HIS A N 1
ATOM 4154 C CA . HIS A 1 527 ? -10.072 78.095 4.213 1.00 37.16 527 HIS A CA 1
ATOM 4155 C C . HIS A 1 527 ? -10.217 77.945 5.750 1.00 37.16 527 HIS A C 1
ATOM 4157 O O . HIS A 1 527 ? -11.193 77.326 6.149 1.00 37.16 527 HIS A O 1
ATOM 4163 N N . ASP A 1 528 ? -9.288 78.457 6.567 1.00 32.97 528 ASP A N 1
ATOM 4164 C CA . ASP A 1 528 ? -9.498 79.098 7.896 1.00 32.97 528 ASP A CA 1
ATOM 4165 C C . ASP A 1 528 ? -8.131 79.170 8.610 1.00 32.97 528 ASP A C 1
ATOM 4167 O O . ASP A 1 528 ? -7.409 78.184 8.682 1.00 32.97 528 ASP A O 1
ATOM 4171 N N . SER A 1 529 ? -7.539 80.350 8.806 1.00 35.72 529 SER A N 1
ATOM 4172 C CA . SER A 1 529 ? -7.771 81.347 9.862 1.00 35.72 529 SER A CA 1
ATOM 4173 C C . SER A 1 529 ? -6.997 81.037 11.155 1.00 35.72 529 SER A C 1
ATOM 4175 O O . SER A 1 529 ? -7.274 80.052 11.824 1.00 35.72 529 SER A O 1
ATOM 4177 N N . VAL A 1 530 ? -6.122 81.985 11.513 1.00 34.34 530 VAL A N 1
ATOM 4178 C CA . VAL A 1 530 ? -5.751 82.378 12.884 1.00 34.34 530 VAL A CA 1
ATOM 4179 C C . VAL A 1 530 ? -4.696 81.537 13.630 1.00 34.34 530 VAL A C 1
ATOM 4181 O O . VAL A 1 530 ? -4.932 80.430 14.084 1.00 34.34 530 VAL A O 1
ATOM 4184 N N . ALA A 1 531 ? -3.569 82.226 13.830 1.00 32.06 531 ALA A N 1
ATOM 4185 C CA . ALA A 1 531 ? -2.729 82.301 15.024 1.00 32.06 531 ALA A CA 1
ATOM 4186 C C . ALA A 1 531 ? -1.939 81.080 15.529 1.00 32.06 531 ALA A C 1
ATOM 4188 O O . ALA A 1 531 ? -2.458 80.063 15.966 1.00 32.06 531 ALA A O 1
ATOM 4189 N N . ASP A 1 532 ? -0.655 81.400 15.676 1.00 33.53 532 ASP A N 1
ATOM 4190 C CA . ASP A 1 532 ? 0.131 81.230 16.890 1.00 33.53 532 ASP A CA 1
ATOM 4191 C C . ASP A 1 532 ? 0.947 79.957 17.120 1.00 33.53 532 ASP A C 1
ATOM 4193 O O . ASP A 1 532 ? 0.477 78.827 17.165 1.00 33.53 532 ASP A O 1
ATOM 4197 N N . ARG A 1 533 ? 2.199 80.285 17.463 1.00 36.97 533 ARG A N 1
ATOM 4198 C CA . ARG A 1 533 ? 3.170 79.551 18.272 1.00 36.97 533 ARG A CA 1
ATOM 4199 C C . ARG A 1 533 ? 3.987 78.487 17.559 1.00 36.97 533 ARG A C 1
ATOM 4201 O O . ARG A 1 533 ? 3.806 77.284 17.692 1.00 36.97 533 ARG A O 1
ATOM 4208 N N . ALA A 1 534 ? 5.065 79.014 16.981 1.00 34.75 534 ALA A N 1
ATOM 4209 C CA . ALA A 1 534 ? 6.411 78.578 17.329 1.00 34.75 534 ALA A CA 1
ATOM 4210 C C . ALA A 1 534 ? 6.493 78.050 18.773 1.00 34.75 534 ALA A C 1
ATOM 4212 O O . ALA A 1 534 ? 6.281 78.807 19.718 1.00 34.75 534 ALA A O 1
ATOM 4213 N N . LEU A 1 535 ? 6.833 76.772 18.931 1.00 34.00 535 LEU A N 1
ATOM 4214 C CA . LEU A 1 535 ? 7.445 76.246 20.145 1.00 34.00 535 LEU A CA 1
ATOM 4215 C C . LEU A 1 535 ? 8.141 74.913 19.842 1.00 34.00 535 LEU A C 1
ATOM 4217 O O . LEU A 1 535 ? 7.507 73.895 19.597 1.00 34.00 535 LEU A O 1
ATOM 4221 N N . TYR A 1 536 ? 9.470 74.987 19.931 1.00 29.34 536 TYR A N 1
ATOM 4222 C CA . TYR A 1 536 ? 10.383 73.960 20.423 1.00 29.34 536 TYR A CA 1
ATOM 4223 C C . TYR A 1 536 ? 10.525 72.664 19.620 1.00 29.34 536 TYR A C 1
ATOM 4225 O O . TYR A 1 536 ? 9.807 71.689 19.823 1.00 29.34 536 TYR A O 1
ATOM 4233 N N . ASN A 1 537 ? 11.640 72.580 18.888 1.00 31.09 537 ASN A N 1
ATOM 4234 C CA . ASN A 1 537 ? 12.467 71.386 19.000 1.00 31.09 537 ASN A CA 1
ATOM 4235 C C . ASN A 1 537 ? 13.873 71.757 19.481 1.00 31.09 537 ASN A C 1
ATOM 4237 O O . ASN A 1 537 ? 14.384 72.841 19.209 1.00 31.09 537 ASN A O 1
ATOM 4241 N N . ARG A 1 538 ? 14.396 70.863 20.312 1.00 34.78 538 ARG A N 1
ATOM 4242 C CA . ARG A 1 538 ? 15.402 71.077 21.350 1.00 34.78 538 ARG A CA 1
ATOM 4243 C C . ARG A 1 538 ? 16.804 71.323 20.798 1.00 34.78 538 ARG A C 1
ATOM 4245 O O . ARG A 1 538 ? 17.279 70.586 19.942 1.00 34.78 538 ARG A O 1
ATOM 4252 N N . THR A 1 539 ? 17.486 72.287 21.404 1.00 30.41 539 THR A N 1
ATOM 4253 C CA . THR A 1 539 ? 18.945 72.366 21.467 1.00 30.41 539 THR A CA 1
ATOM 4254 C C . THR A 1 539 ? 19.492 71.288 22.408 1.00 30.41 539 THR A C 1
ATOM 4256 O O . THR A 1 539 ? 18.976 71.079 23.508 1.00 30.41 539 THR A O 1
ATOM 4259 N N . SER A 1 540 ? 20.544 70.597 21.964 1.00 35.78 540 SER A N 1
ATOM 4260 C CA . SER A 1 540 ? 21.450 69.836 22.821 1.00 35.78 540 SER A CA 1
ATOM 4261 C C . SER A 1 540 ? 22.418 70.797 23.506 1.00 35.78 540 SER A C 1
ATOM 4263 O O . SER A 1 540 ? 23.010 71.651 22.848 1.00 35.78 540 SER A O 1
ATOM 4265 N N . PHE A 1 541 ? 22.583 70.628 24.812 1.00 32.34 541 PHE A N 1
ATOM 4266 C CA . PHE A 1 541 ? 23.595 71.296 25.618 1.00 32.34 541 PHE A CA 1
ATOM 4267 C C . PHE A 1 541 ? 25.002 70.830 25.226 1.00 32.34 541 PHE A C 1
ATOM 4269 O O . PHE A 1 541 ? 25.305 69.644 25.326 1.00 32.34 541 PHE A O 1
ATOM 4276 N N . ASN A 1 542 ? 25.847 71.786 24.845 1.00 33.97 542 ASN A N 1
ATOM 4277 C CA . ASN A 1 542 ? 27.224 71.873 25.314 1.00 33.97 542 ASN A CA 1
ATOM 4278 C C . ASN A 1 542 ? 27.506 73.358 25.588 1.00 33.97 542 ASN A C 1
ATOM 4280 O O . ASN A 1 542 ? 27.474 74.170 24.671 1.00 33.97 542 ASN A O 1
ATOM 4284 N N . GLU A 1 543 ? 27.673 73.642 26.879 1.00 35.19 543 GLU A N 1
ATOM 4285 C CA . GLU A 1 543 ? 28.517 74.659 27.518 1.00 35.19 543 GLU A CA 1
ATOM 4286 C C . GLU A 1 543 ? 28.569 76.092 26.958 1.00 35.19 543 GLU A C 1
ATOM 4288 O O . GLU A 1 543 ? 29.121 76.375 25.896 1.00 35.19 543 GLU A O 1
ATOM 4293 N N . ASP A 1 544 ? 28.101 77.017 27.801 1.00 36.69 544 ASP A N 1
ATOM 4294 C CA . ASP A 1 544 ? 28.459 78.429 27.779 1.00 36.69 544 ASP A CA 1
ATOM 4295 C C . ASP A 1 544 ? 29.967 78.630 27.983 1.00 36.69 544 ASP A C 1
ATOM 4297 O O . ASP A 1 544 ? 30.557 78.197 28.976 1.00 36.69 544 ASP A O 1
ATOM 4301 N N . PHE A 1 545 ? 30.551 79.447 27.110 1.00 32.06 545 PHE A N 1
ATOM 4302 C CA . PHE A 1 545 ? 31.341 80.568 27.597 1.00 32.06 545 PHE A CA 1
ATOM 4303 C C . PHE A 1 545 ? 30.373 81.729 27.882 1.00 32.06 545 PHE A C 1
ATOM 4305 O O . PHE A 1 545 ? 29.764 82.260 26.957 1.00 32.06 545 PHE A O 1
ATOM 4312 N N . HIS A 1 546 ? 30.342 82.127 29.158 1.00 33.22 546 HIS A N 1
ATOM 4313 C CA . HIS A 1 546 ? 29.817 83.364 29.761 1.00 33.22 546 HIS A CA 1
ATOM 4314 C C . HIS A 1 546 ? 28.480 83.330 30.535 1.00 33.22 546 HIS A C 1
ATOM 4316 O O . HIS A 1 546 ? 27.444 83.723 30.016 1.00 33.22 546 HIS A O 1
ATOM 4322 N N . ILE A 1 547 ? 28.666 83.039 31.837 1.00 30.77 547 ILE A N 1
ATOM 4323 C CA . ILE A 1 547 ? 28.090 83.635 33.072 1.00 30.77 547 ILE A CA 1
ATOM 4324 C C . ILE A 1 547 ? 26.595 83.444 33.335 1.00 30.77 547 ILE A C 1
ATOM 4326 O O . ILE A 1 547 ? 25.772 84.116 32.680 1.00 30.77 547 ILE A O 1
#